Protein AF-A0A932ZTR3-F1 (afdb_monomer)

Secondary structure (DSSP, 8-state):
---------------------------------------------------------PPPTT--EEEEEEEEEEES-HHHHHHHHHHHHHHTT-EEEEEEEEE-TTS-EEEEEEEEE-TTTHHHHHHHHGGGSEEEEEEEEEEE-HHHHHHHHHHHHHHHHHHHHHHHHHHH--S-HHHHHHHHHHHHHHHHHHHHHHHHHHHHHHHHHSEEEEEEEEEPP--PPPEEEEEEEEEEEEEES-HHHHHHHHHHHHHHTTPEEEEEEEEEETTTEEEEEEEEEE-HHHHHHHHHHHHHHSEEEEEEEEEEEEEES-TT--S-PPPSEEEEPPEEEEEEEEEGGGSEEEEEEEEEEEESSHHHHHHHHHHHHHHTT-EEEEEEEE--STTT-EEEEEEEEEHHHHHHHHHHHHHTSEEEEEEEEE--S-TTEEEEEEEEEEEEEEGGGSPEEEEEEEEEEES-HHHHHHHHHHHHHHTT-EEEEEEEEEEETTEEEEEEEEEEEGGGHHHHHHHHHHH-EEEEEEEEE--TTS--EEEEEEEEEEEEEGGGSPPSEEEEEEEE-S-HHHHHHHHHHHHHHTT-EEEEEEEEE-TTS-EEEEEEEEEEHHHHHHHHHHHHHSSEEEEEEEEE-TTS-S-TT-EEEEEEEEEPPPPSS-TT-SHHHHHHHHHHHHHHHHHHHHHHHHHHHHHHHHHHHHHHHHHHHHHHHHHTS--

Mean predicted aligned error: 21.07 Å

pLDDT: mean 79.4, std 17.99, range [25.09, 96.06]

Radius of gyration: 69.31 Å; Cα contacts (8 Å, |Δi|>4): 1181; chains: 1; bounding box: 109×96×251 Å

Solvent-accessible surface area (backbone atoms only — not comparable to full-atom values): 39830 Å² total; per-residue (Å²): 140,83,82,84,88,78,89,85,89,82,86,82,88,78,89,86,85,92,85,90,89,80,91,80,90,86,84,85,83,82,88,78,92,86,90,86,84,88,80,88,87,83,87,85,88,81,89,84,87,84,84,91,78,90,72,86,78,74,84,70,93,81,75,41,46,36,40,42,34,41,36,31,35,39,23,90,43,57,70,65,44,51,55,51,51,54,51,52,34,50,76,46,70,21,46,79,76,44,77,49,75,46,75,44,98,88,74,43,46,39,32,44,37,32,34,37,24,38,62,88,36,45,67,59,45,55,58,61,54,57,75,65,42,51,74,77,48,78,48,76,50,76,44,82,40,41,63,62,51,51,51,45,54,51,48,44,52,53,45,49,53,50,44,51,51,50,52,48,49,65,73,68,60,90,75,63,70,70,64,54,52,52,51,52,53,52,44,52,54,45,49,55,51,42,54,51,45,49,51,53,52,52,54,51,48,52,40,43,59,33,19,42,37,37,37,38,43,33,44,55,80,81,76,74,80,38,36,28,40,36,31,42,44,31,39,32,36,37,37,25,84,53,40,71,62,42,51,55,51,49,54,51,52,35,50,77,56,74,27,48,76,78,46,75,50,77,48,76,46,103,78,82,47,46,38,35,40,40,29,36,32,28,47,67,88,47,46,64,63,48,52,56,51,48,51,72,65,26,51,69,39,76,74,45,77,44,80,46,76,46,78,52,63,85,89,81,68,93,67,96,76,78,64,78,42,77,47,76,46,60,23,37,38,39,40,36,36,37,36,51,88,79,42,42,47,21,39,33,38,38,35,34,31,34,9,86,52,25,67,62,34,44,54,47,50,56,47,47,37,49,76,51,70,20,46,80,78,44,73,50,75,47,86,61,57,80,43,61,23,36,25,38,38,32,34,40,24,34,45,91,36,34,67,59,46,53,54,57,55,54,73,53,28,52,76,53,46,78,46,80,46,74,56,74,95,44,98,62,36,35,78,69,29,30,29,35,42,40,36,34,32,10,37,75,54,46,50,48,26,36,39,37,40,37,36,34,35,15,94,48,40,69,62,39,50,52,52,52,50,51,48,35,58,75,58,73,27,49,76,77,42,82,47,76,47,72,83,46,102,81,46,42,40,36,39,42,29,32,40,35,46,47,89,48,47,68,65,50,53,56,52,48,63,73,50,35,47,73,80,43,80,47,80,48,71,61,64,87,86,66,59,45,38,78,70,28,29,31,40,38,36,41,34,28,39,45,86,76,56,70,54,28,30,42,35,42,34,32,31,40,29,95,51,43,68,62,52,46,54,51,50,55,50,52,38,46,75,57,70,20,44,82,77,47,77,50,76,47,75,47,95,62,63,34,40,40,27,40,37,34,30,41,24,36,53,91,40,36,69,61,53,51,56,52,58,59,69,70,34,49,76,76,44,81,46,77,48,76,38,84,90,44,71,98,50,93,80,28,25,28,33,37,39,40,36,33,30,40,77,73,51,96,65,42,86,74,69,42,75,68,48,52,54,52,51,57,51,50,56,52,50,52,53,51,52,54,53,52,50,54,52,53,53,53,51,65,58,48,52,60,55,51,51,51,53,51,51,52,54,53,52,52,55,54,63,65,65,71,76,80,126

Foldseek 3Di:
DDDDDDDDDDDDDDDDDDDDDDDDDDDDDDDDDDDDDDDDDDDDDDDDDDDDDDDPDDDDPQWQKFKEKEWEFAAAAPVVLVVQLQVLQVVQVKHFPDKDWDQDPVRWIKIKIKIKGFPVSVVVSVVSSVVSHHTPDMDMDMDTCSPVLVVLVVVLVVLVVLLVVLVVCLVPDPDDPVVNVVSVVVSVVSVVVNVVSVVVNVVSVVSSRIHMYMYIYTYDDPDDFWEKEKAKEKEKEFEDQCQPVLLVVLVVLCVVQVKAWPDKDWDQDPPRWIKIKTKIWGAPVSVVVSVVVSVVSGPIPPIDIDMDIDTPDDPPDDDDDDGPYYHYGTYIYMYMYGNNVQFAAQKEKEWEFAAQQLVVLQVQLCVLQVVQVKDWPDKDWDDDPLQATKIKTKIKGFLVCVVVSVVSSCVRGPILDIDMHGHDDDPRHDNRIYIYIYMYGHNNNAAAQKEKEWEWAAQCQPVLLVVLVVVCVVQVKAWDDWDWDDPDPQWIKTKTKIKGFPVCVVVSVVSSVVGGDTQDIDMGGHDSNRSHDNRIYMYTYMYTYLVVDDAQKEKEWEFEAADPVVLLVVLQVLCVVQVKAWPDWDWDQDQQRKIKIKTKIKGFPVCVVVSVVVNCVRGPTPDIDMDGDPSGDPDRSHIYIYIYMYIYDGDPARPCNDPVNVVVVVVVVVVVVVVVVVVVVVVVVVVVVVVVVVVVVVVVVVVVVVVVPPD

Sequence (711 aa):
MQERAASASADARAESSRRGRDADRGDRNHANRGGASRADGEESRGAGGGGPGGGASAPTPGLRLIRTGEMEFEVESFDGALMTVARIALEEQGVVASTNSEKLPNGKVRGVVTLRVPPEHLDNLVLKLRALGDLKSQRIVSQDVTKAWSDFSSELRAARAMEERLLEILRTARGKIEELLAVEKELSTWRGRIEQIQGELNFLNDRISMSTLTLTLSEKDIRQPHTAVRREVGTAGLETDAVEEAYKAVLKSVEEAEGRVIDSHLQQHDAGQVTARIQYEVAPDRFGGLIDRLRQLGNVVRLQVQREETLEGDATTHGPVRPSEVRQDPSRMTLSLYNLTNIAPRRSTQAVLAAPDAEGAYQAVLKVATDHGGRVVRSNLNRGRPETVTGSATLEVPSTSAGAALEAFRTLGELLQLAVVENPDTQGTTDAKEGFQLTIRSLAGVDPRETVSLQFASTRVEEAYGQILAFAEEADARIRVSNLQKTDERNVIGQLDFDLPSGRREAFEGRLASLGEVTQRQSRRADDAAQVVDSKFRVSMVLFDVSQVQPRETAVVGLEVSDVEEIRARLLTLVTDAGGRVVDSNLRRDADGRVVGSATCDVPMSAYGGVMNQVNSLGDVQSLQVQKNHNVPDSQIASARLQVTLSNRALIIPADGGIFARLRKDLGTSFAAVMKLLGLVLIGLSVAAPCLAILYAGVFVWRIVRKGRAA

Nearest PDB structures (foldseek):
  6jqa-assembly1_D  TM=9.080E-01  e=7.076E+00  Onion yellows phytoplasma OY-W
  2wvb-assembly1_A  TM=5.588E-01  e=3.609E+00  Helicobacter pylori 26695
  2wvc-assembly1_A  TM=4.152E-01  e=4.271E+00  Helicobacter pylori 26695
  6v1v-assembly1_D  TM=8.478E-02  e=8.878E-01  Bacillus thuringiensis
  6v1v-assembly1_C  TM=7.826E-02  e=9.390E-01  Bacillus thuringiensis

Structure (mmCIF, N/CA/C/O backbone):
data_AF-A0A932ZTR3-F1
#
_entry.id   AF-A0A932ZTR3-F1
#
loop_
_atom_site.group_PDB
_atom_site.id
_atom_site.type_symbol
_atom_site.label_atom_id
_atom_site.label_alt_id
_atom_site.label_comp_id
_atom_site.label_asym_id
_atom_site.label_entity_id
_atom_site.label_seq_id
_atom_site.pdbx_PDB_ins_code
_atom_site.Cartn_x
_atom_site.Cartn_y
_atom_site.Cartn_z
_atom_site.occupancy
_atom_site.B_iso_or_equiv
_atom_site.auth_seq_id
_atom_site.auth_comp_id
_atom_site.auth_asym_id
_atom_site.auth_atom_id
_atom_site.pdbx_PDB_model_num
ATOM 1 N N . MET A 1 1 ? 39.224 35.728 31.274 1.00 37.38 1 MET A N 1
ATOM 2 C CA . MET A 1 1 ? 38.848 37.121 30.948 1.00 37.38 1 MET A CA 1
ATOM 3 C C . MET A 1 1 ? 37.765 37.030 29.889 1.00 37.38 1 MET A C 1
ATOM 5 O O . MET A 1 1 ? 38.078 36.664 28.770 1.00 37.38 1 MET A O 1
ATOM 9 N N . GLN A 1 2 ? 36.526 36.838 30.343 1.00 36.47 2 GLN A N 1
ATOM 10 C CA . GLN A 1 2 ? 35.442 37.837 30.500 1.00 36.47 2 GLN A CA 1
ATOM 11 C C . GLN A 1 2 ? 34.455 37.625 29.338 1.00 36.47 2 GLN A C 1
ATOM 13 O O . GLN A 1 2 ? 34.790 37.894 28.196 1.00 36.47 2 GLN A O 1
ATOM 18 N N . GLU A 1 3 ? 33.445 36.771 29.532 1.00 32.66 3 GLU A N 1
ATOM 19 C CA . GLU A 1 3 ? 32.099 37.051 30.097 1.00 32.66 3 GLU A CA 1
ATOM 20 C C . GLU A 1 3 ? 31.101 37.435 28.989 1.00 32.66 3 GLU A C 1
ATOM 22 O O . GLU A 1 3 ? 31.282 38.420 28.293 1.00 32.66 3 GLU A O 1
ATOM 27 N N . ARG A 1 4 ? 30.188 36.513 28.645 1.00 34.88 4 ARG A N 1
ATOM 28 C CA . ARG A 1 4 ? 28.779 36.413 29.107 1.00 34.88 4 ARG A CA 1
ATOM 29 C C . ARG A 1 4 ? 27.819 37.302 28.298 1.00 34.88 4 ARG A C 1
ATOM 31 O O . ARG A 1 4 ? 27.851 38.515 28.408 1.00 34.88 4 ARG A O 1
ATOM 38 N N . ALA A 1 5 ? 26.953 36.651 27.513 1.00 35.28 5 ALA A N 1
ATOM 39 C CA . ALA A 1 5 ? 25.484 36.623 27.690 1.00 35.28 5 ALA A CA 1
ATOM 40 C C . ALA A 1 5 ? 24.804 37.602 26.696 1.00 35.28 5 ALA A C 1
ATOM 42 O O . ALA A 1 5 ? 25.429 38.567 26.295 1.00 35.28 5 ALA A O 1
ATOM 43 N N . ALA A 1 6 ? 23.589 37.429 26.174 1.00 33.78 6 ALA A N 1
ATOM 44 C CA . ALA A 1 6 ? 22.490 36.518 26.447 1.00 33.78 6 ALA A CA 1
ATOM 45 C C . ALA A 1 6 ? 21.552 36.462 25.212 1.00 33.78 6 ALA A C 1
ATOM 47 O O . ALA A 1 6 ? 21.491 37.411 24.439 1.00 33.78 6 ALA A O 1
ATOM 48 N N . SER A 1 7 ? 20.832 35.342 25.083 1.00 31.47 7 SER A N 1
ATOM 49 C CA . SER A 1 7 ? 19.408 35.195 24.708 1.00 31.47 7 SER A CA 1
ATOM 50 C C . SER A 1 7 ? 18.691 36.282 23.882 1.00 31.47 7 SER A C 1
ATOM 52 O O . SER A 1 7 ? 18.594 37.421 24.325 1.00 31.47 7 SER A O 1
ATOM 54 N N . ALA A 1 8 ? 17.946 35.871 22.849 1.00 32.03 8 ALA A N 1
ATOM 55 C CA . ALA A 1 8 ? 16.477 35.776 22.930 1.00 32.03 8 ALA A CA 1
ATOM 56 C C . ALA A 1 8 ? 15.845 35.333 21.597 1.00 32.03 8 ALA A C 1
ATOM 58 O O . ALA A 1 8 ? 16.196 35.789 20.515 1.00 32.03 8 ALA A O 1
ATOM 59 N N . SER A 1 9 ? 14.892 34.424 21.755 1.00 29.69 9 SER A N 1
ATOM 60 C CA . SER A 1 9 ? 13.927 33.837 20.829 1.00 29.69 9 SER A CA 1
ATOM 61 C C . SER A 1 9 ? 12.808 34.790 20.384 1.00 29.69 9 SER A C 1
ATOM 63 O O . SER A 1 9 ? 12.348 35.580 21.204 1.00 29.69 9 SER A O 1
ATOM 65 N N . ALA A 1 10 ? 12.285 34.601 19.168 1.00 32.44 10 ALA A N 1
ATOM 66 C CA . ALA A 1 10 ? 10.874 34.783 18.759 1.00 32.44 10 ALA A CA 1
ATOM 67 C C . ALA A 1 10 ? 10.796 34.355 17.274 1.00 32.44 10 ALA A C 1
ATOM 69 O O . ALA A 1 10 ? 11.498 34.935 16.454 1.00 32.44 10 ALA A O 1
ATOM 70 N N . ASP A 1 11 ? 10.194 33.253 16.829 1.00 29.30 11 ASP A N 1
ATOM 71 C CA . ASP A 1 11 ? 8.913 32.594 17.118 1.00 29.30 11 ASP A CA 1
ATOM 72 C C . ASP A 1 11 ? 7.692 33.244 16.424 1.00 29.30 11 ASP A C 1
ATOM 74 O O . ASP A 1 11 ? 7.526 34.461 16.440 1.00 29.30 11 ASP A O 1
ATOM 78 N N . ALA A 1 12 ? 6.853 32.361 15.864 1.00 30.23 12 ALA A N 1
ATOM 79 C CA . ALA A 1 12 ? 5.529 32.529 15.231 1.00 30.23 12 ALA A CA 1
ATOM 80 C C . ALA A 1 12 ? 5.448 33.073 13.774 1.00 30.23 12 ALA A C 1
ATOM 82 O O . ALA A 1 12 ? 5.973 34.133 13.457 1.00 30.23 12 ALA A O 1
ATOM 83 N N . ARG A 1 13 ? 4.882 32.352 12.776 1.00 28.55 13 ARG A N 1
ATOM 84 C CA . ARG A 1 13 ? 3.489 31.825 12.612 1.00 28.55 13 ARG A CA 1
ATOM 85 C C . ARG A 1 13 ? 2.449 32.961 12.692 1.00 28.55 13 ARG A C 1
ATOM 87 O O . ARG A 1 13 ? 2.541 33.780 13.585 1.00 28.55 13 ARG A O 1
ATOM 94 N N . ALA A 1 14 ? 1.395 33.078 11.889 1.00 28.91 14 ALA A N 1
ATOM 95 C CA . ALA A 1 14 ? 0.803 32.290 10.816 1.00 28.91 14 ALA A CA 1
ATOM 96 C C . ALA A 1 14 ? -0.350 33.140 10.200 1.00 28.91 14 ALA A C 1
ATOM 98 O O . ALA A 1 14 ? -0.895 34.004 10.876 1.00 28.91 14 ALA A O 1
ATOM 99 N N . GLU A 1 15 ? -0.705 32.876 8.938 1.00 27.48 15 GLU A N 1
ATOM 100 C CA . GLU A 1 15 ? -2.083 32.543 8.509 1.00 27.48 15 GLU A CA 1
ATOM 101 C C . GLU A 1 15 ? -3.265 33.518 8.744 1.00 27.48 15 GLU A C 1
ATOM 103 O O . GLU A 1 15 ? -3.634 33.847 9.864 1.00 27.48 15 GLU A O 1
ATOM 108 N N . SER A 1 16 ? -3.949 33.890 7.649 1.00 29.08 16 SER A N 1
ATOM 109 C CA . SER A 1 16 ? -5.429 33.918 7.479 1.00 29.08 16 SER A CA 1
ATOM 110 C C . SER A 1 16 ? -5.787 34.696 6.190 1.00 29.08 16 SER A C 1
ATOM 112 O O . SER A 1 16 ? -5.366 35.823 5.987 1.00 29.08 16 SER A O 1
ATOM 114 N N . SER A 1 17 ? -6.344 34.060 5.153 1.00 30.31 17 SER A N 1
ATOM 115 C CA . SER A 1 17 ? -7.754 33.678 4.929 1.00 30.31 17 SER A CA 1
ATOM 116 C C . SER A 1 17 ? -8.614 34.735 4.194 1.00 30.31 17 SER A C 1
ATOM 118 O O . SER A 1 17 ? -9.041 35.722 4.780 1.00 30.31 17 SER A O 1
ATOM 120 N N . ARG A 1 18 ? -9.002 34.350 2.964 1.00 31.41 18 ARG A N 1
ATOM 121 C CA . ARG A 1 18 ? -10.350 34.401 2.340 1.00 31.41 18 ARG A CA 1
ATOM 122 C C . ARG A 1 18 ? -11.012 35.746 1.987 1.00 31.41 18 ARG A C 1
ATOM 124 O O . ARG A 1 18 ? -11.321 36.548 2.858 1.00 31.41 18 ARG A O 1
ATOM 131 N N . ARG A 1 19 ? -11.438 35.832 0.713 1.00 28.66 19 ARG A N 1
ATOM 132 C CA . ARG A 1 19 ? -12.753 36.265 0.139 1.00 28.66 19 ARG A CA 1
ATOM 133 C C . ARG A 1 19 ? -12.533 36.428 -1.384 1.00 28.66 19 ARG A C 1
ATOM 135 O O . ARG A 1 19 ? -11.542 37.033 -1.748 1.00 28.66 19 ARG A O 1
ATOM 142 N N . GLY A 1 20 ? -13.302 35.923 -2.350 1.00 28.02 20 GLY A N 1
ATOM 143 C CA . GLY A 1 20 ? -14.678 35.427 -2.417 1.00 28.02 20 GLY A CA 1
ATOM 144 C C . GLY A 1 20 ? -15.512 36.330 -3.351 1.00 28.02 20 GLY A C 1
ATOM 145 O O . GLY A 1 20 ? -15.728 37.481 -2.963 1.00 28.02 20 GLY A O 1
ATOM 146 N N . ARG A 1 21 ? -15.974 35.776 -4.499 1.00 29.73 21 ARG A N 1
ATOM 147 C CA . ARG A 1 21 ? -16.979 36.232 -5.515 1.00 29.73 21 ARG A CA 1
ATOM 148 C C . ARG A 1 21 ? -16.412 36.305 -6.943 1.00 29.73 21 ARG A C 1
ATOM 150 O O . ARG A 1 21 ? -15.295 36.774 -7.098 1.00 29.73 21 ARG A O 1
ATOM 157 N N . ASP A 1 22 ? -17.125 36.038 -8.036 1.00 29.41 22 ASP A N 1
ATOM 158 C CA . ASP A 1 22 ? -18.282 35.199 -8.424 1.00 29.41 22 ASP A CA 1
ATOM 159 C C . ASP A 1 22 ? -18.537 35.500 -9.925 1.00 29.41 22 ASP A C 1
ATOM 161 O O . ASP A 1 22 ? -18.280 36.630 -10.342 1.00 29.41 22 ASP A O 1
ATOM 165 N N . ALA A 1 23 ? -19.136 34.542 -10.657 1.00 31.45 23 ALA A N 1
ATOM 166 C CA . ALA A 1 23 ? -19.876 34.690 -11.936 1.00 31.45 23 ALA A CA 1
ATOM 167 C C . ALA A 1 23 ? -19.085 35.031 -13.229 1.00 31.45 23 ALA A C 1
ATOM 169 O O . ALA A 1 23 ? -18.078 35.721 -13.189 1.00 31.45 23 ALA A O 1
ATOM 170 N N . ASP A 1 24 ? -19.492 34.694 -14.459 1.00 30.34 24 ASP A N 1
ATOM 171 C CA . ASP A 1 24 ? -20.479 33.796 -15.096 1.00 30.34 24 ASP A CA 1
ATOM 172 C C . ASP A 1 24 ? -20.302 33.996 -16.632 1.00 30.34 24 ASP A C 1
ATOM 174 O O . ASP A 1 24 ? -19.909 35.080 -17.058 1.00 30.34 24 ASP A O 1
ATOM 178 N N . ARG A 1 25 ? -20.680 32.986 -17.434 1.00 29.67 25 ARG A N 1
ATOM 179 C CA . ARG A 1 25 ? -21.067 33.018 -18.870 1.00 29.67 25 ARG A CA 1
ATOM 180 C C . ARG A 1 25 ? -20.073 33.363 -19.998 1.00 29.67 25 ARG A C 1
ATOM 182 O O . ARG A 1 25 ? -19.509 34.446 -20.063 1.00 29.67 25 ARG A O 1
ATOM 189 N N . GLY A 1 26 ? -20.143 32.535 -21.055 1.00 27.33 26 GLY A N 1
ATOM 190 C CA . GLY A 1 26 ? -20.300 33.049 -22.427 1.00 27.33 26 GLY A CA 1
ATOM 191 C C . GLY A 1 26 ? -19.489 32.366 -23.530 1.00 27.33 26 GLY A C 1
ATOM 192 O O . GLY A 1 26 ? -18.355 32.736 -23.790 1.00 27.33 26 GLY A O 1
ATOM 193 N N . ASP A 1 27 ? -20.122 31.417 -24.213 1.00 30.27 27 ASP A N 1
ATOM 194 C CA . ASP A 1 27 ? -19.693 30.739 -25.440 1.00 30.27 27 ASP A CA 1
ATOM 195 C C . ASP A 1 27 ? -19.818 31.636 -26.703 1.00 30.27 27 ASP A C 1
ATOM 197 O O . ASP A 1 27 ? -20.682 32.510 -26.765 1.00 30.27 27 ASP A O 1
ATOM 201 N N . ARG A 1 28 ? -19.038 31.282 -27.738 1.00 29.97 28 ARG A N 1
ATOM 202 C CA . ARG A 1 28 ? -19.230 31.507 -29.191 1.00 29.97 28 ARG A CA 1
ATOM 203 C C . ARG A 1 28 ? -18.909 32.857 -29.885 1.00 29.97 28 ARG A C 1
ATOM 205 O O . ARG A 1 28 ? -19.592 33.858 -29.742 1.00 29.97 28 ARG A O 1
ATOM 212 N N . ASN A 1 29 ? -17.989 32.710 -30.851 1.00 28.14 29 ASN A N 1
ATOM 213 C CA . ASN A 1 29 ? -18.053 33.089 -32.276 1.00 28.14 29 ASN A CA 1
ATOM 214 C C . ASN A 1 29 ? -18.106 34.557 -32.757 1.00 28.14 29 ASN A C 1
ATOM 216 O O . ASN A 1 29 ? -19.109 35.240 -32.632 1.00 28.14 29 ASN A O 1
ATOM 220 N N . HIS A 1 30 ? -17.090 34.845 -33.586 1.00 30.19 30 HIS A N 1
ATOM 221 C CA . HIS A 1 30 ? -17.100 35.558 -34.876 1.00 30.19 30 HIS A CA 1
ATOM 222 C C . HIS A 1 30 ? -17.500 37.037 -34.977 1.00 30.19 30 HIS A C 1
ATOM 224 O O . HIS A 1 30 ? -18.386 37.537 -34.301 1.00 30.19 30 HIS A O 1
ATOM 230 N N . ALA A 1 31 ? -16.897 37.643 -36.012 1.00 27.41 31 ALA A N 1
ATOM 231 C CA . ALA A 1 31 ? -17.159 38.956 -36.603 1.00 27.41 31 ALA A CA 1
ATOM 232 C C . ALA A 1 31 ? -16.622 40.165 -35.804 1.00 27.41 31 ALA A C 1
ATOM 234 O O . ALA A 1 31 ? -16.665 40.190 -34.589 1.00 27.41 31 ALA A O 1
ATOM 235 N N . ASN A 1 32 ? -16.139 41.259 -36.389 1.00 27.72 32 ASN A N 1
ATOM 236 C CA . ASN A 1 32 ? -15.751 41.626 -37.748 1.00 27.72 32 ASN A CA 1
ATOM 237 C C . ASN A 1 32 ? -15.216 43.076 -37.656 1.00 27.72 32 ASN A C 1
ATOM 239 O O . ASN A 1 32 ? -15.784 43.886 -36.935 1.00 27.72 32 ASN A O 1
ATOM 243 N N . ARG A 1 33 ? -14.160 43.362 -38.424 1.00 25.72 33 ARG A N 1
ATOM 244 C CA . ARG A 1 33 ? -13.752 44.636 -39.060 1.00 25.72 33 ARG A CA 1
ATOM 245 C C . ARG A 1 33 ? -13.939 46.006 -38.377 1.00 25.72 33 ARG A C 1
ATOM 247 O O . ARG A 1 33 ? -15.043 46.509 -38.219 1.00 25.72 33 ARG A O 1
ATOM 254 N N . GLY A 1 34 ? -12.808 46.717 -38.376 1.00 27.67 34 GLY A N 1
ATOM 255 C CA . GLY A 1 34 ? -12.632 48.093 -38.876 1.00 27.67 34 GLY A CA 1
ATOM 256 C C . GLY A 1 34 ? -11.210 48.573 -38.535 1.00 27.67 34 GLY A C 1
ATOM 257 O O . GLY A 1 34 ? -10.847 48.525 -37.373 1.00 27.67 34 GLY A O 1
ATOM 258 N N . GLY A 1 35 ? -10.291 48.976 -39.417 1.00 26.81 35 GLY A N 1
ATOM 259 C CA . GLY A 1 35 ? -10.316 49.296 -40.843 1.00 26.81 35 GLY A CA 1
ATOM 260 C C . GLY A 1 35 ? -9.677 50.676 -41.075 1.00 26.81 35 GLY A C 1
ATOM 261 O O . GLY A 1 35 ? -10.349 51.663 -40.810 1.00 26.81 35 GLY A O 1
ATOM 262 N N . ALA A 1 36 ? -8.415 50.724 -41.543 1.00 28.72 36 ALA A N 1
ATOM 263 C CA . ALA A 1 36 ? -7.741 51.773 -42.355 1.00 28.72 36 ALA A CA 1
ATOM 264 C C . ALA A 1 36 ? -6.202 51.542 -42.318 1.00 28.72 36 ALA A C 1
ATOM 266 O O . ALA A 1 36 ? -5.675 51.302 -41.242 1.00 28.72 36 ALA A O 1
ATOM 267 N N . SER A 1 37 ? -5.380 51.615 -43.375 1.00 28.22 37 SER A N 1
ATOM 268 C CA . SER A 1 37 ? -5.567 51.865 -44.811 1.00 28.22 37 SER A CA 1
ATOM 269 C C . SER A 1 37 ? -4.280 51.518 -45.597 1.00 28.22 37 SER A C 1
ATOM 271 O O . SER A 1 37 ? -3.201 51.759 -45.059 1.00 28.22 37 SER A O 1
ATOM 273 N N . ARG A 1 38 ? -4.453 51.180 -46.893 1.00 29.17 38 ARG A N 1
ATOM 274 C CA . ARG A 1 38 ? -3.556 51.374 -48.074 1.00 29.17 38 ARG A CA 1
ATOM 275 C C . ARG A 1 38 ? -2.441 50.337 -48.344 1.00 29.17 38 ARG A C 1
ATOM 277 O O . ARG A 1 38 ? -1.681 50.028 -47.442 1.00 29.17 38 ARG A O 1
ATOM 284 N N . ALA A 1 39 ? -2.237 49.821 -49.566 1.00 30.17 39 ALA A N 1
ATOM 285 C CA . ALA A 1 39 ? -2.834 50.085 -50.886 1.00 30.17 39 ALA A CA 1
ATOM 286 C C . ALA A 1 39 ? -2.706 48.853 -51.822 1.00 30.17 39 ALA A C 1
ATOM 288 O O . ALA A 1 39 ? -1.710 48.140 -51.740 1.00 30.17 39 ALA A O 1
ATOM 289 N N . ASP A 1 40 ? -3.753 48.643 -52.633 1.00 27.69 40 ASP A N 1
ATOM 290 C CA . ASP A 1 40 ? -3.881 48.227 -54.052 1.00 27.69 40 ASP A CA 1
ATOM 291 C C . ASP A 1 40 ? -2.718 47.454 -54.736 1.00 27.69 40 ASP A C 1
ATOM 293 O O . ASP A 1 40 ? -1.556 47.814 -54.604 1.00 27.69 40 ASP A O 1
ATOM 297 N N . GLY A 1 41 ? -2.937 46.419 -55.560 1.00 27.92 41 GLY A N 1
ATOM 298 C CA . GLY A 1 41 ? -4.118 46.123 -56.371 1.00 27.92 41 GLY A CA 1
ATOM 299 C C . GLY A 1 41 ? -4.178 44.690 -56.929 1.00 27.92 41 GLY A C 1
ATOM 300 O O . GLY A 1 41 ? -3.290 43.863 -56.732 1.00 27.92 41 GLY A O 1
ATOM 301 N N . GLU A 1 42 ? -5.314 44.447 -57.573 1.00 27.75 42 GLU A N 1
ATOM 302 C CA . GLU A 1 42 ? -6.061 43.201 -57.750 1.00 27.75 42 GLU A CA 1
ATOM 303 C C . GLU A 1 42 ? -5.576 42.218 -58.834 1.00 27.75 42 GLU A C 1
ATOM 305 O O . GLU A 1 42 ? -5.145 42.593 -59.924 1.00 27.75 42 GLU A O 1
ATOM 310 N N . GLU A 1 43 ? -5.809 40.932 -58.547 1.00 28.84 43 GLU A N 1
ATOM 311 C CA . GLU A 1 43 ? -6.149 39.879 -59.514 1.00 28.84 43 GLU A CA 1
ATOM 312 C C . GLU A 1 43 ? -7.565 40.085 -60.086 1.00 28.84 43 GLU A C 1
ATOM 314 O O . GLU A 1 43 ? -8.455 40.481 -59.341 1.00 28.84 43 GLU A O 1
ATOM 319 N N . SER A 1 44 ? -7.848 39.613 -61.312 1.00 27.64 44 SER A N 1
ATOM 320 C CA . SER A 1 44 ? -8.984 38.686 -61.522 1.00 27.64 44 SER A CA 1
ATOM 321 C C . SER A 1 44 ? -9.057 38.094 -62.944 1.00 27.64 44 SER A C 1
ATOM 323 O O . SER A 1 44 ? -9.346 38.786 -63.913 1.00 27.64 44 SER A O 1
ATOM 325 N N . ARG A 1 45 ? -8.851 36.769 -62.992 1.00 27.80 45 ARG A N 1
ATOM 326 C CA . ARG A 1 45 ? -9.670 35.691 -63.602 1.00 27.80 45 ARG A CA 1
ATOM 327 C C . ARG A 1 45 ? -10.198 35.792 -65.047 1.00 27.80 45 ARG A C 1
ATOM 329 O O . ARG A 1 45 ? -11.013 36.646 -65.370 1.00 27.80 45 ARG A O 1
ATOM 336 N N . GLY A 1 46 ? -10.021 34.676 -65.770 1.00 25.09 46 GLY A N 1
ATOM 337 C CA . GLY A 1 46 ? -11.146 34.008 -66.450 1.00 25.09 46 GLY A CA 1
ATOM 338 C C . GLY A 1 46 ? -10.839 33.241 -67.748 1.00 25.09 46 GLY A C 1
ATOM 339 O O . GLY A 1 46 ? -10.315 33.827 -68.683 1.00 25.09 46 GLY A O 1
ATOM 340 N N . ALA A 1 47 ? -11.327 31.986 -67.803 1.00 27.69 47 ALA A N 1
ATOM 341 C CA . ALA A 1 47 ? -11.517 31.082 -68.963 1.00 27.69 47 ALA A CA 1
ATOM 342 C C . ALA A 1 47 ? -10.244 30.461 -69.591 1.00 27.69 47 ALA A C 1
ATOM 344 O O . ALA A 1 47 ? -9.221 31.111 -69.699 1.00 27.69 47 ALA A O 1
ATOM 345 N N . GLY A 1 48 ? -10.176 29.204 -70.043 1.00 25.20 48 GLY A N 1
ATOM 346 C CA . GLY A 1 48 ? -11.161 28.145 -70.265 1.00 25.20 48 GLY A CA 1
ATOM 347 C C . GLY A 1 48 ? -10.818 27.403 -71.574 1.00 25.20 48 GLY A C 1
ATOM 348 O O . GLY A 1 48 ? -10.831 28.029 -72.621 1.00 25.20 48 GLY A O 1
ATOM 349 N N . GLY A 1 49 ? -10.563 26.086 -71.514 1.00 25.53 49 GLY A N 1
ATOM 350 C CA . GLY A 1 49 ? -10.801 25.132 -72.617 1.00 25.53 49 GLY A CA 1
ATOM 351 C C . GLY A 1 49 ? -9.702 24.850 -73.668 1.00 25.53 49 GLY A C 1
ATOM 352 O O . GLY A 1 49 ? -9.394 25.691 -74.496 1.00 25.53 49 GLY A O 1
ATOM 353 N N . GLY A 1 50 ? -9.269 23.580 -73.728 1.00 25.67 50 GLY A N 1
ATOM 354 C CA . GLY A 1 50 ? -9.419 22.740 -74.933 1.00 25.67 50 GLY A CA 1
ATOM 355 C C . GLY A 1 50 ? -8.306 22.669 -75.998 1.00 25.67 50 GLY A C 1
ATOM 356 O O . GLY A 1 50 ? -8.192 23.551 -76.834 1.00 25.67 50 GLY A O 1
ATOM 357 N N . GLY A 1 51 ? -7.671 21.490 -76.098 1.00 26.80 51 GLY A N 1
ATOM 358 C CA . GLY A 1 51 ? -7.405 20.811 -77.384 1.00 26.80 51 GLY A CA 1
ATOM 359 C C . GLY A 1 51 ? -6.057 21.061 -78.097 1.00 26.80 51 GLY A C 1
ATOM 360 O O . GLY A 1 51 ? -5.576 22.188 -78.121 1.00 26.80 51 GLY A O 1
ATOM 361 N N . PRO A 1 52 ? -5.438 20.025 -78.709 1.00 45.56 52 PRO A N 1
ATOM 362 C CA . PRO A 1 52 ? -4.094 20.092 -79.280 1.00 45.56 52 PRO A CA 1
ATOM 363 C C . PRO A 1 52 ? -4.116 20.656 -80.708 1.00 45.56 52 PRO A C 1
ATOM 365 O O . PRO A 1 52 ? -4.777 20.116 -81.593 1.00 45.56 52 PRO A O 1
ATOM 368 N N . GLY A 1 53 ? -3.354 21.722 -80.944 1.00 26.86 53 GLY A N 1
ATOM 369 C CA . GLY A 1 53 ? -3.135 22.296 -82.269 1.00 26.86 53 GLY A CA 1
ATOM 370 C C . GLY A 1 53 ? -1.689 22.104 -82.702 1.00 26.86 53 GLY A C 1
ATOM 371 O O . GLY A 1 53 ? -0.813 22.859 -82.289 1.00 26.86 53 GLY A O 1
ATOM 372 N N . GLY A 1 54 ? -1.440 21.092 -83.533 1.00 43.75 54 GLY A N 1
ATOM 373 C CA . GLY A 1 54 ? -0.217 21.010 -84.321 1.00 43.75 54 GLY A CA 1
ATOM 374 C C . GLY A 1 54 ? -0.148 22.195 -85.282 1.00 43.75 54 GLY A C 1
ATOM 375 O O . GLY A 1 54 ? -1.071 22.430 -86.056 1.00 43.75 54 GLY A O 1
ATOM 376 N N . GLY A 1 55 ? 0.955 22.931 -85.221 1.00 26.94 55 GLY A N 1
ATOM 377 C CA . GLY A 1 55 ? 1.272 24.010 -86.141 1.00 26.94 55 GLY A CA 1
ATOM 378 C C . GLY A 1 55 ? 2.769 24.012 -86.383 1.00 26.94 55 GLY A C 1
ATOM 379 O O . GLY A 1 55 ? 3.512 24.712 -85.704 1.00 26.94 55 GLY A O 1
ATOM 380 N N . ALA A 1 56 ? 3.209 23.193 -87.337 1.00 43.69 56 ALA A N 1
ATOM 381 C CA . ALA A 1 56 ? 4.489 23.398 -87.990 1.00 43.69 56 ALA A CA 1
ATOM 382 C C . ALA A 1 56 ? 4.446 24.789 -88.639 1.00 43.69 56 ALA A C 1
ATOM 384 O O . ALA A 1 56 ? 3.757 24.987 -89.639 1.00 43.69 56 ALA A O 1
ATOM 385 N N . SER A 1 57 ? 5.123 25.770 -88.042 1.00 30.77 57 SER A N 1
ATOM 386 C CA . SER A 1 57 ? 5.278 27.073 -88.679 1.00 30.77 57 SER A CA 1
ATOM 387 C C . SER A 1 57 ? 6.391 26.954 -89.712 1.00 30.77 57 SER A C 1
ATOM 389 O O . SER A 1 57 ? 7.573 26.987 -89.379 1.00 30.77 57 SER A O 1
ATOM 391 N N . ALA A 1 58 ? 5.996 26.787 -90.972 1.00 37.16 58 ALA A N 1
ATOM 392 C CA . ALA A 1 58 ? 6.868 27.032 -92.112 1.00 37.16 58 ALA A CA 1
ATOM 393 C C . ALA A 1 58 ? 7.411 28.482 -92.059 1.00 37.16 58 ALA A C 1
ATOM 395 O O . ALA A 1 58 ? 6.723 29.370 -91.541 1.00 37.16 58 ALA A O 1
ATOM 396 N N . PRO A 1 59 ? 8.631 28.741 -92.562 1.00 39.75 59 PRO A N 1
ATOM 397 C CA . PRO A 1 59 ? 9.281 30.041 -92.438 1.00 39.75 59 PRO A CA 1
ATOM 398 C C . PRO A 1 59 ? 8.539 31.115 -93.245 1.00 39.75 59 PRO A C 1
ATOM 400 O O . PRO A 1 59 ? 8.312 30.966 -94.444 1.00 39.75 59 PRO A O 1
ATOM 403 N N . THR A 1 60 ? 8.193 32.224 -92.591 1.00 36.09 60 THR A N 1
ATOM 404 C CA . THR A 1 60 ? 7.701 33.437 -93.255 1.00 36.09 60 THR A CA 1
ATOM 405 C C . THR A 1 60 ? 8.837 34.039 -94.093 1.00 36.09 60 THR A C 1
ATOM 407 O O . THR A 1 60 ? 9.863 34.422 -93.519 1.00 36.09 60 THR A O 1
ATOM 410 N N . PRO A 1 61 ? 8.703 34.162 -95.427 1.00 46.91 61 PRO A N 1
ATOM 411 C CA . PRO A 1 61 ? 9.755 34.730 -96.263 1.00 46.91 61 PRO A CA 1
ATOM 412 C C . PRO A 1 61 ? 9.922 36.221 -95.942 1.00 46.91 61 PRO A C 1
ATOM 414 O O . PRO A 1 61 ? 9.026 37.019 -96.209 1.00 46.91 61 PRO A O 1
ATOM 417 N N . GLY A 1 62 ? 11.056 36.597 -95.344 1.00 60.84 62 GLY A N 1
ATOM 418 C CA . GLY A 1 62 ? 11.429 37.998 -95.096 1.00 60.84 62 GLY A CA 1
ATOM 419 C C . GLY A 1 62 ? 11.989 38.309 -93.705 1.00 60.84 62 GLY A C 1
ATOM 420 O O . GLY A 1 62 ? 12.593 39.367 -93.536 1.00 60.84 62 GLY A O 1
ATOM 421 N N . LEU A 1 63 ? 11.841 37.409 -92.728 1.00 73.75 63 LEU A N 1
ATOM 422 C CA . LEU A 1 63 ? 12.426 37.577 -91.391 1.00 73.75 63 LEU A CA 1
ATOM 423 C C . LEU A 1 63 ? 13.906 37.178 -91.387 1.00 73.75 63 LEU A C 1
ATOM 425 O O . LEU A 1 63 ? 14.269 36.090 -91.831 1.00 73.75 63 LEU A O 1
ATOM 429 N N . ARG A 1 64 ? 14.763 38.052 -90.854 1.00 83.12 64 ARG A N 1
ATOM 430 C CA . ARG A 1 64 ? 16.192 37.793 -90.640 1.00 83.12 64 ARG A CA 1
ATOM 431 C C . ARG A 1 64 ? 16.424 37.465 -89.172 1.00 83.12 64 ARG A C 1
ATOM 433 O O . ARG A 1 64 ? 16.458 38.364 -88.335 1.00 83.12 64 ARG A O 1
ATOM 440 N N . LEU A 1 65 ? 16.566 36.177 -88.870 1.00 86.12 65 LEU A N 1
ATOM 441 C CA . LEU A 1 65 ? 16.703 35.658 -87.509 1.00 86.12 65 LEU A CA 1
ATOM 442 C C . LEU A 1 65 ? 18.112 35.110 -87.276 1.00 86.12 65 LEU A C 1
ATOM 444 O O . LEU A 1 65 ? 18.617 34.335 -88.081 1.00 86.12 65 LEU A O 1
ATOM 448 N N . ILE A 1 66 ? 18.712 35.469 -86.143 1.00 88.88 66 ILE A N 1
ATOM 449 C CA . ILE A 1 66 ? 19.915 34.814 -85.620 1.00 88.88 66 ILE A CA 1
ATOM 450 C C . ILE A 1 66 ? 19.462 33.819 -84.555 1.00 88.88 66 ILE A C 1
ATOM 452 O O . ILE A 1 66 ? 18.811 34.219 -83.587 1.00 88.88 66 ILE A O 1
ATOM 456 N N . ARG A 1 67 ? 19.799 32.533 -84.711 1.00 89.31 67 ARG A N 1
ATOM 457 C CA . ARG A 1 67 ? 19.457 31.490 -83.730 1.00 89.31 67 ARG A CA 1
ATOM 458 C C . ARG A 1 67 ? 20.714 30.967 -83.039 1.00 89.31 67 ARG A C 1
ATOM 460 O O . ARG A 1 67 ? 21.669 30.537 -83.690 1.00 89.31 67 ARG A O 1
ATOM 467 N N . THR A 1 68 ? 20.698 30.987 -81.711 1.00 91.06 68 THR A N 1
ATOM 468 C CA . THR A 1 68 ? 21.761 30.444 -80.862 1.00 91.06 68 THR A CA 1
ATOM 469 C C . THR A 1 68 ? 21.183 29.465 -79.848 1.00 91.06 68 THR A C 1
ATOM 471 O O . THR A 1 68 ? 20.116 29.698 -79.282 1.00 91.06 68 THR A O 1
ATOM 474 N N . GLY A 1 69 ? 21.865 28.347 -79.628 1.00 90.44 69 GLY A N 1
ATOM 475 C CA . GLY A 1 69 ? 21.463 27.321 -78.674 1.00 90.44 69 GLY A CA 1
ATOM 476 C C . GLY A 1 69 ? 22.596 26.939 -77.732 1.00 90.44 69 GLY A C 1
ATOM 477 O O . GLY A 1 69 ? 23.758 26.938 -78.123 1.00 90.44 69 GLY A O 1
ATOM 478 N N . GLU A 1 70 ? 22.243 26.572 -76.510 1.00 91.25 70 GLU A N 1
ATOM 479 C CA . GLU A 1 70 ? 23.124 26.005 -75.495 1.00 91.25 70 GLU A CA 1
ATOM 480 C C . GLU A 1 70 ? 22.460 24.745 -74.936 1.00 91.25 70 GLU A C 1
ATOM 482 O O . GLU A 1 70 ? 21.273 24.760 -74.593 1.00 91.25 70 GLU A O 1
ATOM 487 N N . MET A 1 71 ? 23.197 23.640 -74.868 1.00 90.88 71 MET A N 1
ATOM 488 C CA . MET A 1 71 ? 22.721 22.399 -74.259 1.00 90.88 71 MET A CA 1
ATOM 489 C C . MET A 1 71 ? 23.805 21.791 -73.384 1.00 90.88 71 MET A C 1
ATOM 491 O O . MET A 1 71 ? 24.983 21.830 -73.728 1.00 90.88 71 MET A O 1
ATOM 495 N N . GLU A 1 72 ? 23.398 21.189 -72.277 1.00 89.94 72 GLU A N 1
ATOM 496 C CA . GLU A 1 72 ? 24.292 20.512 -71.347 1.00 89.94 72 GLU A CA 1
ATOM 497 C C . GLU A 1 72 ? 23.852 19.065 -71.148 1.00 89.94 72 GLU A C 1
ATOM 499 O O . GLU A 1 72 ? 22.682 18.800 -70.860 1.00 89.94 72 GLU A O 1
ATOM 504 N N . PHE A 1 73 ? 24.794 18.137 -71.294 1.00 88.50 73 PHE A N 1
ATOM 505 C CA . PHE A 1 73 ? 24.561 16.702 -71.194 1.00 88.50 73 PHE A CA 1
ATOM 506 C C . PHE A 1 73 ? 25.524 16.038 -70.216 1.00 88.50 73 PHE A C 1
ATOM 508 O O . PHE A 1 73 ? 26.709 16.378 -70.150 1.00 88.50 73 PHE A O 1
ATOM 515 N N . GLU A 1 74 ? 25.006 15.027 -69.523 1.00 86.56 74 GLU A N 1
ATOM 516 C CA . GLU A 1 74 ? 25.798 14.046 -68.787 1.00 86.56 74 GLU A CA 1
ATOM 517 C C . GLU A 1 74 ? 25.848 12.732 -69.591 1.00 86.56 74 GLU A C 1
ATOM 519 O O . GLU A 1 74 ? 24.809 12.118 -69.864 1.00 86.56 74 GLU A O 1
ATOM 524 N N . VAL A 1 75 ? 27.044 12.317 -70.011 1.00 85.94 75 VAL A N 1
ATOM 525 C CA . VAL A 1 75 ? 27.284 11.198 -70.943 1.00 85.94 75 VAL A CA 1
ATOM 526 C C . VAL A 1 75 ? 28.161 10.120 -70.308 1.00 85.94 75 VAL A C 1
ATOM 528 O O . VAL A 1 75 ? 28.910 10.388 -69.380 1.00 85.94 75 VAL A O 1
ATOM 531 N N . GLU A 1 76 ? 28.083 8.882 -70.792 1.00 81.31 76 GLU A N 1
ATOM 532 C CA . GLU A 1 76 ? 28.890 7.778 -70.242 1.00 81.31 76 GLU A CA 1
ATOM 533 C C . GLU A 1 76 ? 30.369 7.852 -70.650 1.00 81.31 76 GLU A C 1
ATOM 535 O O . GLU A 1 76 ? 31.241 7.482 -69.871 1.00 81.31 76 GLU A O 1
ATOM 540 N N . SER A 1 77 ? 30.657 8.348 -71.856 1.00 83.44 77 SER A N 1
ATOM 541 C CA . SER A 1 77 ? 32.012 8.545 -72.380 1.00 83.44 77 SER A CA 1
ATOM 542 C C . SER A 1 77 ? 32.048 9.790 -73.259 1.00 83.44 77 SER A C 1
ATOM 544 O O . SER A 1 77 ? 31.224 9.930 -74.171 1.00 83.44 77 SER A O 1
ATOM 546 N N . PHE A 1 78 ? 33.007 10.684 -73.007 1.00 85.06 78 PHE A N 1
ATOM 547 C CA . PHE A 1 78 ? 33.161 11.913 -73.784 1.00 85.06 78 PHE A CA 1
ATOM 548 C C . PHE A 1 78 ? 33.509 11.628 -75.253 1.00 85.06 78 PHE A C 1
ATOM 550 O O . PHE A 1 78 ? 32.881 12.184 -76.155 1.00 85.06 78 PHE A O 1
ATOM 557 N N . ASP A 1 79 ? 34.448 10.712 -75.506 1.00 84.38 79 ASP A N 1
ATOM 558 C CA . ASP A 1 79 ? 34.920 10.393 -76.860 1.00 84.38 79 ASP A CA 1
ATOM 559 C C . ASP A 1 79 ? 33.814 9.758 -77.722 1.00 84.38 79 ASP A C 1
ATOM 561 O O . ASP A 1 79 ? 33.617 10.132 -78.883 1.00 84.38 79 ASP A O 1
ATOM 565 N N . GLY A 1 80 ? 33.030 8.838 -77.146 1.00 86.00 80 GLY A N 1
ATOM 566 C CA . GLY A 1 80 ? 31.888 8.224 -77.833 1.00 86.00 80 GLY A CA 1
ATOM 567 C C . GLY A 1 80 ? 30.769 9.227 -78.135 1.00 86.00 80 GLY A C 1
ATOM 568 O O . GLY A 1 80 ? 30.172 9.206 -79.221 1.00 86.00 80 GLY A O 1
ATOM 569 N N . ALA A 1 81 ? 30.517 10.149 -77.201 1.00 86.69 81 ALA A N 1
ATOM 570 C CA . ALA A 1 81 ? 29.550 11.221 -77.390 1.00 86.69 81 ALA A CA 1
ATOM 571 C C . ALA A 1 81 ? 30.000 12.191 -78.492 1.00 86.69 81 ALA A C 1
ATOM 573 O O . ALA A 1 81 ? 29.207 12.507 -79.378 1.00 86.69 81 ALA A O 1
ATOM 574 N N . LEU A 1 82 ? 31.274 12.597 -78.514 1.00 88.12 82 LEU A N 1
ATOM 575 C CA . LEU A 1 82 ? 31.820 13.498 -79.532 1.00 88.12 82 LEU A CA 1
ATOM 576 C C . LEU A 1 82 ? 31.683 12.921 -80.950 1.00 88.12 82 LEU A C 1
ATOM 578 O O . LEU A 1 82 ? 31.230 13.619 -81.858 1.00 88.12 82 LEU A O 1
ATOM 582 N N . MET A 1 83 ? 31.999 11.636 -81.136 1.00 87.81 83 MET A N 1
ATOM 583 C CA . MET A 1 83 ? 31.841 10.949 -82.426 1.00 87.81 83 MET A CA 1
ATOM 584 C C . MET A 1 83 ? 30.380 10.920 -82.891 1.00 87.81 83 MET A C 1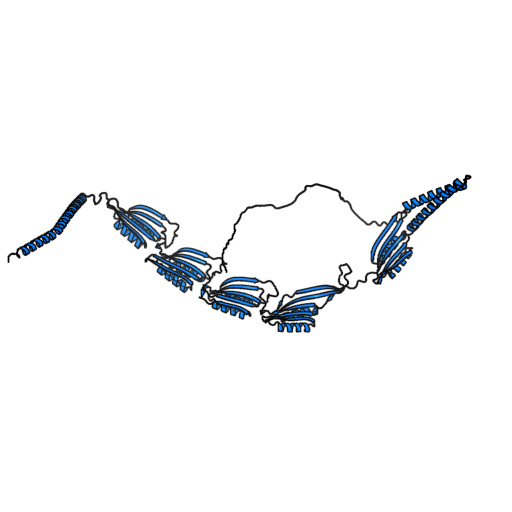
ATOM 586 O O . MET A 1 83 ? 30.080 11.126 -84.069 1.00 87.81 83 MET A O 1
ATOM 590 N N . THR A 1 84 ? 29.455 10.700 -81.956 1.00 88.25 84 THR A N 1
ATOM 591 C CA . THR A 1 84 ? 28.016 10.678 -82.239 1.00 88.25 84 THR A CA 1
ATOM 592 C C . THR A 1 84 ? 27.495 12.070 -82.597 1.00 88.25 84 THR A C 1
ATOM 594 O O . THR A 1 84 ? 26.760 12.212 -83.575 1.00 88.25 84 THR A O 1
ATOM 597 N N . VAL A 1 85 ? 27.924 13.100 -81.861 1.00 90.12 85 VAL A N 1
ATOM 598 C CA . VAL A 1 85 ? 27.611 14.510 -82.132 1.00 90.12 85 VAL A CA 1
ATOM 599 C C . VAL A 1 85 ? 28.112 14.924 -83.514 1.00 90.12 85 VAL A C 1
ATOM 601 O O . VAL A 1 85 ? 27.349 15.500 -84.286 1.00 90.12 85 VAL A O 1
ATOM 604 N N . ALA A 1 86 ? 29.365 14.605 -83.852 1.00 87.19 86 ALA A N 1
ATOM 605 C CA . ALA A 1 86 ? 29.953 14.948 -85.144 1.00 87.19 86 ALA A CA 1
ATOM 606 C C . ALA A 1 86 ? 29.193 14.296 -86.310 1.00 87.19 86 ALA A C 1
ATOM 608 O O . ALA A 1 86 ? 28.918 14.956 -87.311 1.00 87.19 86 ALA A O 1
ATOM 609 N N . ARG A 1 87 ? 28.789 13.027 -86.162 1.00 89.50 87 ARG A N 1
ATOM 610 C CA . ARG A 1 87 ? 27.970 12.321 -87.158 1.00 89.50 87 ARG A CA 1
ATOM 611 C C . ARG A 1 87 ? 26.604 12.983 -87.351 1.00 89.50 87 ARG A C 1
ATOM 613 O O . ARG A 1 87 ? 26.223 13.257 -88.483 1.00 89.50 87 ARG A O 1
ATOM 620 N N . ILE A 1 88 ? 25.892 13.264 -86.257 1.00 89.81 88 ILE A N 1
ATOM 621 C CA . ILE A 1 88 ? 24.561 13.891 -86.293 1.00 89.81 88 ILE A CA 1
ATOM 622 C C . ILE A 1 88 ? 24.635 15.306 -86.891 1.00 89.81 88 ILE A C 1
ATOM 624 O O . ILE A 1 88 ? 23.768 15.685 -87.675 1.00 89.81 88 ILE A O 1
ATOM 628 N N . ALA A 1 89 ? 25.683 16.072 -86.573 1.00 88.56 89 ALA A N 1
ATOM 629 C CA . ALA A 1 89 ? 25.903 17.391 -87.160 1.00 88.56 89 ALA A CA 1
ATOM 630 C C . ALA A 1 89 ? 26.082 17.320 -88.683 1.00 88.56 89 ALA A C 1
ATOM 632 O O . ALA A 1 89 ? 25.501 18.130 -89.400 1.00 88.56 89 ALA A O 1
ATOM 633 N N . LEU A 1 90 ? 26.831 16.331 -89.175 1.00 87.94 90 LEU A N 1
ATOM 634 C CA . LEU A 1 90 ? 27.103 16.153 -90.601 1.00 87.94 90 LEU A CA 1
ATOM 635 C C . LEU A 1 90 ? 25.853 15.704 -91.382 1.00 87.94 90 LEU A C 1
ATOM 637 O O . LEU A 1 90 ? 25.640 16.159 -92.504 1.00 87.94 90 LEU A O 1
ATOM 641 N N . GLU A 1 91 ? 24.991 14.876 -90.779 1.00 89.69 91 GLU A N 1
ATOM 642 C CA . GLU A 1 91 ? 23.684 14.497 -91.350 1.00 89.69 91 GLU A CA 1
ATOM 643 C C . GLU A 1 91 ? 22.759 15.702 -91.574 1.00 89.69 91 GLU A C 1
ATOM 645 O O . GLU A 1 91 ? 22.044 15.756 -92.572 1.00 89.69 91 GLU A O 1
ATOM 650 N N . GLU A 1 92 ? 22.787 16.676 -90.664 1.00 87.94 92 GLU A N 1
ATOM 651 C CA . GLU A 1 92 ? 21.968 17.895 -90.725 1.00 87.94 92 GLU A CA 1
ATOM 652 C C . GLU A 1 92 ? 22.669 19.049 -91.466 1.00 87.94 92 GLU A C 1
ATOM 654 O O . GLU A 1 92 ? 22.321 20.214 -91.285 1.00 87.94 92 GLU A O 1
ATOM 659 N N . GLN A 1 93 ? 23.668 18.733 -92.301 1.00 86.00 93 GLN A N 1
ATOM 660 C CA . GLN A 1 93 ? 24.445 19.697 -93.098 1.00 86.00 93 GLN A CA 1
ATOM 661 C C . GLN A 1 93 ? 25.165 20.769 -92.256 1.00 86.00 93 GLN A C 1
ATOM 663 O O . GLN A 1 93 ? 25.482 21.857 -92.739 1.00 86.00 93 GLN A O 1
ATOM 668 N N . GLY A 1 94 ? 25.434 20.466 -90.986 1.00 85.88 94 GLY A N 1
ATOM 669 C CA . GLY A 1 94 ? 26.209 21.296 -90.078 1.00 85.88 94 GLY A CA 1
ATOM 670 C C . GLY A 1 94 ? 27.689 20.916 -90.034 1.00 85.88 94 GLY A C 1
ATOM 671 O O . GLY A 1 94 ? 28.119 19.863 -90.502 1.00 85.88 94 GLY A O 1
ATOM 672 N N . VAL A 1 95 ? 28.482 21.789 -89.420 1.00 87.50 95 VAL A N 1
ATOM 673 C CA . VAL A 1 95 ? 29.918 21.606 -89.194 1.00 87.50 95 VAL A CA 1
ATOM 674 C C . VAL A 1 95 ? 30.258 21.802 -87.721 1.00 87.50 95 VAL A C 1
ATOM 676 O O . VAL A 1 95 ? 29.676 22.642 -87.029 1.00 87.50 95 VAL A O 1
ATOM 679 N N . VAL A 1 96 ? 31.234 21.038 -87.233 1.00 89.56 96 VAL A N 1
ATOM 680 C CA . VAL A 1 96 ? 31.822 21.258 -85.908 1.00 89.56 96 VAL A CA 1
ATOM 681 C C . VAL A 1 96 ? 32.788 22.436 -86.020 1.00 89.56 96 VAL A C 1
ATOM 683 O O . VAL A 1 96 ? 33.818 22.337 -86.679 1.00 89.56 96 VAL A O 1
ATOM 686 N N . ALA A 1 97 ? 32.437 23.565 -85.406 1.00 86.50 97 ALA A N 1
ATOM 687 C CA . ALA A 1 97 ? 33.225 24.794 -85.459 1.00 86.50 97 ALA A CA 1
ATOM 688 C C . ALA A 1 97 ? 34.385 24.781 -84.454 1.00 86.50 97 ALA A C 1
ATOM 690 O O . ALA A 1 97 ? 35.463 25.295 -84.742 1.00 86.50 97 ALA A O 1
ATOM 691 N N . SER A 1 98 ? 34.174 24.198 -83.273 1.00 89.44 98 SER A N 1
ATOM 692 C CA . SER A 1 98 ? 35.231 24.014 -82.281 1.00 89.44 98 SER A CA 1
ATOM 693 C C . SER A 1 98 ? 34.910 22.860 -81.340 1.00 89.44 98 SER A C 1
ATOM 695 O O . SER A 1 98 ? 33.751 22.534 -81.083 1.00 89.44 98 SER A O 1
ATOM 697 N N . THR A 1 99 ? 35.955 22.228 -80.821 1.00 88.75 99 THR A N 1
ATOM 698 C CA . THR A 1 99 ? 35.870 21.263 -79.727 1.00 88.75 99 THR A CA 1
ATOM 699 C C . THR A 1 99 ? 36.977 21.601 -78.752 1.00 88.75 99 THR A C 1
ATOM 701 O O . THR A 1 99 ? 38.141 21.672 -79.142 1.00 88.75 99 THR A O 1
ATOM 704 N N . ASN A 1 100 ? 36.608 21.847 -77.503 1.00 86.62 100 ASN A N 1
ATOM 705 C CA . ASN A 1 100 ? 37.552 22.038 -76.417 1.00 86.62 100 ASN A CA 1
ATOM 706 C C . ASN A 1 100 ? 37.233 21.025 -75.324 1.00 86.62 100 ASN A C 1
ATOM 708 O O . ASN A 1 100 ? 36.078 20.903 -74.930 1.00 86.62 100 ASN A O 1
ATOM 712 N N . SER A 1 101 ? 38.234 20.300 -74.848 1.00 85.44 101 SER A N 1
ATOM 713 C CA . SER A 1 101 ? 38.073 19.280 -73.816 1.00 85.44 101 SER A CA 1
ATOM 714 C C . SER A 1 101 ? 39.163 19.435 -72.774 1.00 85.44 101 SER A C 1
ATOM 716 O O . SER A 1 101 ? 40.342 19.529 -73.113 1.00 85.44 101 SER A O 1
ATOM 718 N N . GLU A 1 102 ? 38.769 19.409 -71.512 1.00 83.00 102 GLU A N 1
ATOM 719 C CA . GLU A 1 102 ? 39.658 19.443 -70.366 1.00 83.00 102 GLU A CA 1
ATOM 720 C C . GLU A 1 102 ? 39.490 18.157 -69.563 1.00 83.00 102 GLU A C 1
ATOM 722 O O . GLU A 1 102 ? 38.373 17.720 -69.265 1.00 83.00 102 GLU A O 1
ATOM 727 N N . LYS A 1 103 ? 40.622 17.553 -69.199 1.00 78.88 103 LYS A N 1
ATOM 728 C CA . LYS A 1 103 ? 40.642 16.440 -68.260 1.00 78.88 103 LYS A CA 1
ATOM 729 C C . LYS A 1 103 ? 40.715 17.000 -66.845 1.00 78.88 103 LYS A C 1
ATOM 731 O O . LYS A 1 103 ? 41.699 17.627 -66.465 1.00 78.88 103 LYS A O 1
ATOM 736 N N . LEU A 1 104 ? 39.662 16.770 -66.080 1.00 73.69 104 LEU A N 1
ATOM 737 C CA . LEU A 1 104 ? 39.524 17.200 -64.700 1.00 73.69 104 LEU A CA 1
ATOM 738 C C . LEU A 1 104 ? 40.455 16.389 -63.774 1.00 73.69 104 LEU A C 1
ATOM 740 O O . LEU A 1 104 ? 40.830 15.257 -64.101 1.00 73.69 104 LEU A O 1
ATOM 744 N N . PRO A 1 105 ? 40.792 16.911 -62.577 1.00 62.88 105 PRO A N 1
ATOM 745 C CA . PRO A 1 105 ? 41.666 16.231 -61.611 1.00 62.88 105 PRO A CA 1
ATOM 746 C C . PRO A 1 105 ? 41.182 14.840 -61.177 1.00 62.88 105 PRO A C 1
ATOM 748 O O . PRO A 1 105 ? 41.980 13.995 -60.788 1.00 62.88 105 PRO A O 1
ATOM 751 N N . ASN A 1 106 ? 39.875 14.587 -61.273 1.00 63.66 106 ASN A N 1
ATOM 752 C CA . ASN A 1 106 ? 39.246 13.294 -60.994 1.00 63.66 106 ASN A CA 1
ATOM 753 C C . ASN A 1 106 ? 39.355 12.292 -62.164 1.00 63.66 106 ASN A C 1
ATOM 755 O O . ASN A 1 106 ? 38.711 11.247 -62.136 1.00 63.66 106 ASN A O 1
ATOM 759 N N . GLY A 1 107 ? 40.138 12.610 -63.200 1.00 65.38 107 GLY A N 1
ATOM 760 C CA . GLY A 1 107 ? 40.354 11.767 -64.372 1.00 65.38 107 GLY A CA 1
ATOM 761 C C . GLY A 1 107 ? 39.255 11.843 -65.436 1.00 65.38 107 GLY A C 1
ATOM 762 O O . GLY A 1 107 ? 39.443 11.240 -66.492 1.00 65.38 107 GLY A O 1
ATOM 763 N N . LYS A 1 108 ? 38.167 12.588 -65.191 1.00 75.69 108 LYS A N 1
ATOM 764 C CA . LYS A 1 108 ? 37.013 12.737 -66.095 1.00 75.69 108 LYS A CA 1
ATOM 765 C C . LYS A 1 108 ? 37.254 13.800 -67.153 1.00 75.69 108 LYS A C 1
ATOM 767 O O . LYS A 1 108 ? 38.005 14.744 -66.919 1.00 75.69 108 LYS A O 1
ATOM 772 N N . VAL A 1 109 ? 36.566 13.699 -68.282 1.00 80.81 109 VAL A N 1
ATOM 773 C CA . VAL A 1 109 ? 36.634 14.708 -69.343 1.00 80.81 109 VAL A CA 1
ATOM 774 C C . VAL A 1 109 ? 35.374 15.569 -69.340 1.00 80.81 109 VAL A C 1
ATOM 776 O O . VAL A 1 109 ? 34.246 15.075 -69.354 1.00 80.81 109 VAL A O 1
ATOM 779 N N . ARG A 1 110 ? 35.567 16.889 -69.327 1.00 86.25 110 ARG A N 1
ATOM 780 C CA . ARG A 1 110 ? 34.521 17.869 -69.620 1.00 86.25 110 ARG A CA 1
ATOM 781 C C . ARG A 1 110 ? 34.910 18.601 -70.886 1.00 86.25 110 ARG A C 1
ATOM 783 O O . ARG A 1 110 ? 36.039 19.065 -71.004 1.00 86.25 110 ARG A O 1
ATOM 790 N N . GLY A 1 111 ? 33.976 18.762 -71.810 1.00 87.25 111 GLY A N 1
ATOM 791 C CA . GLY A 1 111 ? 34.256 19.518 -73.019 1.00 87.25 111 GLY A CA 1
ATOM 792 C C . GLY A 1 111 ? 33.081 20.323 -73.527 1.00 87.25 111 GLY A C 1
ATOM 793 O O . GLY A 1 111 ? 31.922 20.049 -73.219 1.00 87.25 111 GLY A O 1
ATOM 794 N N . VAL A 1 112 ? 33.418 21.341 -74.305 1.00 91.62 112 VAL A N 1
ATOM 795 C CA . VAL A 1 112 ? 32.490 22.228 -74.989 1.00 91.62 112 VAL A CA 1
ATOM 796 C C . VAL A 1 112 ? 32.677 22.043 -76.490 1.00 91.62 112 VAL A C 1
ATOM 798 O O . VAL A 1 112 ? 33.779 22.211 -77.017 1.00 91.62 112 VAL A O 1
ATOM 801 N N . VAL A 1 113 ? 31.595 21.700 -77.179 1.00 91.12 113 VAL A N 1
ATOM 802 C CA . VAL A 1 113 ? 31.551 21.490 -78.627 1.00 91.12 113 VAL A CA 1
ATOM 803 C C . VAL A 1 113 ? 30.642 22.547 -79.232 1.00 91.12 113 VAL A C 1
ATOM 805 O O . VAL A 1 113 ? 29.471 22.633 -78.875 1.00 91.12 113 VAL A O 1
ATOM 808 N N . THR A 1 114 ? 31.160 23.350 -80.156 1.00 92.44 114 THR A N 1
ATOM 809 C CA . THR A 1 114 ? 30.356 24.346 -80.875 1.00 92.44 114 THR A CA 1
ATOM 810 C C . THR A 1 114 ? 30.041 23.832 -82.270 1.00 92.44 114 THR A C 1
ATOM 812 O O . THR A 1 114 ? 30.947 23.532 -83.047 1.00 92.44 114 THR A O 1
ATOM 815 N N . LEU A 1 115 ? 28.759 23.760 -82.603 1.00 91.00 115 LEU A N 1
ATOM 816 C CA . LEU A 1 115 ? 28.236 23.337 -83.895 1.00 91.00 115 LEU A CA 1
ATOM 817 C C . LEU A 1 115 ? 27.666 24.544 -84.641 1.00 91.00 115 LEU A C 1
ATOM 819 O O . LEU A 1 115 ? 27.014 25.401 -84.041 1.00 91.00 115 LEU A O 1
ATOM 823 N N . ARG A 1 116 ? 27.882 24.599 -85.955 1.00 90.88 116 ARG A N 1
ATOM 824 C CA . ARG A 1 116 ? 27.230 25.555 -86.854 1.00 90.88 116 ARG A CA 1
ATOM 825 C C . ARG A 1 116 ? 26.381 24.799 -87.863 1.00 90.88 116 ARG A C 1
ATOM 827 O O . ARG A 1 116 ? 26.900 23.927 -88.547 1.00 90.88 116 ARG A O 1
ATOM 834 N N . VAL A 1 117 ? 25.101 25.131 -87.962 1.00 91.56 117 VAL A N 1
ATOM 835 C CA . VAL A 1 117 ? 24.127 24.421 -88.806 1.00 91.56 117 VAL A CA 1
ATOM 836 C C . VAL A 1 117 ? 23.216 25.423 -89.518 1.00 91.56 117 VAL A C 1
ATOM 838 O O . VAL A 1 117 ? 22.923 26.467 -88.927 1.00 91.56 117 VAL A O 1
ATOM 841 N N . PRO A 1 118 ? 22.748 25.153 -90.748 1.00 89.62 118 PRO A N 1
ATOM 842 C CA . PRO A 1 118 ? 21.739 25.997 -91.376 1.00 89.62 118 PRO A CA 1
ATOM 843 C C . PRO A 1 118 ? 20.487 26.152 -90.479 1.00 89.62 118 PRO A C 1
ATOM 845 O O . PRO A 1 118 ? 20.083 25.187 -89.816 1.00 89.62 118 PRO A O 1
ATOM 848 N N . PRO A 1 119 ? 19.877 27.351 -90.392 1.00 84.75 119 PRO A N 1
ATOM 849 C CA . PRO A 1 119 ? 18.764 27.636 -89.482 1.00 84.75 119 PRO A CA 1
ATOM 850 C C . PRO A 1 119 ? 17.550 26.716 -89.609 1.00 84.75 119 PRO A C 1
ATOM 852 O O . PRO A 1 119 ? 16.833 26.527 -88.622 1.00 84.75 119 PRO A O 1
ATOM 855 N N . GLU A 1 120 ? 17.329 26.146 -90.792 1.00 85.69 120 GLU A N 1
ATOM 856 C CA . GLU A 1 120 ? 16.224 25.235 -91.098 1.00 85.69 120 GLU A CA 1
ATOM 857 C C . GLU A 1 120 ? 16.422 23.856 -90.452 1.00 85.69 120 GLU A C 1
ATOM 859 O O . GLU A 1 120 ? 15.455 23.163 -90.144 1.00 85.69 120 GLU A O 1
ATOM 864 N N . HIS A 1 121 ? 17.678 23.475 -90.209 1.00 89.00 121 HIS A N 1
ATOM 865 C CA . HIS A 1 121 ? 18.072 22.161 -89.700 1.00 89.00 121 HIS A CA 1
ATOM 866 C C . HIS A 1 121 ? 18.351 22.147 -88.187 1.00 89.00 121 HIS A C 1
ATOM 868 O O . HIS A 1 121 ? 18.473 21.078 -87.584 1.00 89.00 121 HIS A O 1
ATOM 874 N N . LEU A 1 122 ? 18.402 23.318 -87.539 1.00 87.38 122 LEU A N 1
ATOM 875 C CA . LEU A 1 122 ? 18.707 23.440 -86.108 1.00 87.38 122 LEU A CA 1
ATOM 876 C C . LEU A 1 122 ? 17.734 22.650 -85.218 1.00 87.38 122 LEU A C 1
ATOM 878 O O . LEU A 1 122 ? 18.164 21.989 -84.273 1.00 87.38 122 LEU A O 1
ATOM 882 N N . ASP A 1 123 ? 16.432 22.705 -85.503 1.00 86.88 123 ASP A N 1
ATOM 883 C CA . ASP A 1 123 ? 15.422 22.058 -84.657 1.00 86.88 123 ASP A CA 1
ATOM 884 C C . ASP A 1 123 ? 15.520 20.523 -84.722 1.00 86.88 123 ASP A C 1
ATOM 886 O O . ASP A 1 123 ? 15.436 19.850 -83.692 1.00 86.88 123 ASP A O 1
ATOM 890 N N . ASN A 1 124 ? 15.798 19.966 -85.907 1.00 88.62 124 ASN A N 1
ATOM 891 C CA . ASN A 1 124 ? 16.034 18.530 -86.086 1.00 88.62 124 ASN A CA 1
ATOM 892 C C . ASN A 1 124 ? 17.333 18.077 -85.411 1.00 88.62 124 ASN A C 1
ATOM 894 O O . ASN A 1 124 ? 17.350 17.041 -84.740 1.00 88.62 124 ASN A O 1
ATOM 898 N N . LEU A 1 125 ? 18.397 18.876 -85.531 1.00 88.62 125 LEU A N 1
ATOM 899 C CA . LEU A 1 125 ? 19.675 18.627 -84.868 1.00 88.62 125 LEU A CA 1
ATOM 900 C C . LEU A 1 125 ? 19.493 18.516 -83.348 1.00 88.62 125 LEU A C 1
ATOM 902 O O . LEU A 1 125 ? 19.920 17.540 -82.733 1.00 88.62 125 LEU A O 1
ATOM 906 N N . VAL A 1 126 ? 18.803 19.486 -82.746 1.00 89.31 126 VAL A N 1
ATOM 907 C CA . VAL A 1 126 ? 18.512 19.507 -81.306 1.00 89.31 126 VAL A CA 1
ATOM 908 C C . VAL A 1 126 ? 17.715 18.273 -80.879 1.00 89.31 126 VAL A C 1
ATOM 910 O O . VAL A 1 126 ? 18.021 17.681 -79.845 1.00 89.31 126 VAL A O 1
ATOM 913 N N . LEU A 1 127 ? 16.715 17.857 -81.663 1.00 88.19 127 LEU A N 1
ATOM 914 C CA . LEU A 1 127 ? 15.916 16.666 -81.362 1.00 88.19 127 LEU A CA 1
ATOM 915 C C . LEU A 1 127 ? 16.753 15.383 -81.381 1.00 88.19 127 LEU A C 1
ATOM 917 O O . LEU A 1 127 ? 16.640 14.583 -80.453 1.00 88.19 127 LEU A O 1
ATOM 921 N N . LYS A 1 128 ? 17.619 15.201 -82.385 1.00 86.62 128 LYS A N 1
ATOM 922 C CA . LYS A 1 128 ? 18.512 14.034 -82.467 1.00 86.62 128 LYS A CA 1
ATOM 923 C C . LYS A 1 128 ? 19.529 14.009 -81.322 1.00 86.62 128 LYS A C 1
ATOM 925 O O . LYS A 1 128 ? 19.788 12.952 -80.751 1.00 86.62 128 LYS A O 1
ATOM 930 N N . LEU A 1 129 ? 20.063 15.170 -80.939 1.00 88.31 129 LEU A N 1
ATOM 931 C CA . LEU A 1 129 ? 21.049 15.286 -79.860 1.00 88.31 129 LEU A CA 1
ATOM 932 C C . LEU A 1 129 ? 20.480 14.978 -78.470 1.00 88.31 129 LEU A C 1
ATOM 934 O O . LEU A 1 129 ? 21.237 14.592 -77.586 1.00 88.31 129 LEU A O 1
ATOM 938 N N . ARG A 1 130 ? 19.159 15.067 -78.259 1.00 86.44 130 ARG A N 1
ATOM 939 C CA . ARG A 1 130 ? 18.537 14.666 -76.982 1.00 86.44 130 ARG A CA 1
ATOM 940 C C . ARG A 1 130 ? 18.755 13.194 -76.630 1.00 86.44 130 ARG A C 1
ATOM 942 O O . ARG A 1 130 ? 18.687 12.856 -75.457 1.00 86.44 130 ARG A O 1
ATOM 949 N N . ALA A 1 131 ? 19.023 12.337 -77.615 1.00 81.44 131 ALA A N 1
ATOM 950 C CA . ALA A 1 131 ? 19.293 10.916 -77.398 1.00 81.44 131 ALA A CA 1
ATOM 951 C C . ALA A 1 131 ? 20.758 10.611 -77.013 1.00 81.44 131 ALA A C 1
ATOM 953 O O . ALA A 1 131 ? 21.106 9.448 -76.837 1.00 81.44 131 ALA A O 1
ATOM 954 N N . LEU A 1 132 ? 21.623 11.628 -76.903 1.00 80.12 132 LEU A N 1
ATOM 955 C CA . LEU A 1 132 ? 23.056 11.467 -76.631 1.00 80.12 132 LEU A CA 1
ATOM 956 C C . LEU A 1 132 ? 23.363 11.074 -75.173 1.00 80.12 132 LEU A C 1
ATOM 958 O O . LEU A 1 132 ? 24.369 10.418 -74.913 1.00 80.12 132 LEU A O 1
ATOM 962 N N . GLY A 1 133 ? 22.525 11.495 -74.224 1.00 81.81 133 GLY A N 1
ATOM 963 C CA . GLY A 1 133 ? 22.734 11.289 -72.791 1.00 81.81 133 GLY A CA 1
ATOM 964 C C . GLY A 1 133 ? 21.667 11.982 -71.946 1.00 81.81 133 GLY A C 1
ATOM 965 O O . GLY A 1 133 ? 20.610 12.361 -72.454 1.00 81.81 133 GLY A O 1
ATOM 966 N N . ASP A 1 134 ? 21.953 12.188 -70.660 1.00 82.56 134 ASP A N 1
ATOM 967 C CA . ASP A 1 134 ? 21.012 12.852 -69.753 1.00 82.56 134 ASP A CA 1
ATOM 968 C C . ASP A 1 134 ? 21.094 14.371 -69.942 1.00 82.56 134 ASP A C 1
ATOM 970 O O . ASP A 1 134 ? 22.070 15.012 -69.544 1.00 82.56 134 ASP A O 1
ATOM 974 N N . LEU A 1 135 ? 20.062 14.954 -70.555 1.00 86.88 135 LEU A N 1
ATOM 975 C CA . LEU A 1 135 ? 19.947 16.398 -70.758 1.00 86.88 135 LEU A CA 1
ATOM 976 C C . LEU A 1 135 ? 19.765 17.121 -69.411 1.00 86.88 135 LEU A C 1
ATOM 978 O O . LEU A 1 135 ? 18.754 16.932 -68.735 1.00 86.88 135 LEU A O 1
ATOM 982 N N . LYS A 1 136 ? 20.719 17.981 -69.039 1.00 85.06 136 LYS A N 1
ATOM 983 C CA . LYS A 1 136 ? 20.666 18.811 -67.821 1.00 85.06 136 LYS A CA 1
ATOM 984 C C . LYS A 1 136 ? 19.982 20.142 -68.063 1.00 85.06 136 LYS A C 1
ATOM 986 O O . LYS A 1 136 ? 19.136 20.561 -67.277 1.00 85.06 136 LYS A O 1
ATOM 991 N N . SER A 1 137 ? 20.352 20.809 -69.148 1.00 84.94 137 SER A N 1
ATOM 992 C CA . SER A 1 137 ? 19.795 22.105 -69.506 1.00 84.94 137 SER A CA 1
ATOM 993 C C . SER A 1 137 ? 19.761 22.270 -71.023 1.00 84.94 137 SER A C 1
ATOM 995 O O . SER A 1 137 ? 20.598 21.736 -71.748 1.00 84.94 137 SER A O 1
ATOM 997 N N . GLN A 1 138 ? 18.747 22.983 -71.511 1.00 88.69 138 GLN A N 1
ATOM 998 C CA . GLN A 1 138 ? 18.613 23.370 -72.911 1.00 88.69 138 GLN A CA 1
ATOM 999 C C . GLN A 1 138 ? 18.073 24.797 -72.963 1.00 88.69 138 GLN A C 1
ATOM 1001 O O . GLN A 1 138 ? 17.030 25.096 -72.380 1.00 88.69 138 GLN A O 1
ATOM 1006 N N . ARG A 1 139 ? 18.750 25.661 -73.715 1.00 89.06 139 ARG A N 1
ATOM 1007 C CA . ARG A 1 139 ? 18.333 27.034 -73.985 1.00 89.06 139 ARG A CA 1
ATOM 1008 C C . ARG A 1 139 ? 18.499 27.322 -75.468 1.00 89.06 139 ARG A C 1
ATOM 1010 O O . ARG A 1 139 ? 19.572 27.119 -76.012 1.00 89.06 139 ARG A O 1
ATOM 1017 N N . ILE A 1 140 ? 17.451 27.806 -76.126 1.00 89.44 140 ILE A N 1
ATOM 1018 C CA . ILE A 1 140 ? 17.514 28.256 -77.521 1.00 89.44 140 ILE A CA 1
ATOM 1019 C C . ILE A 1 140 ? 16.955 29.669 -77.574 1.00 89.44 140 ILE A C 1
ATOM 1021 O O . ILE A 1 140 ? 15.868 29.933 -77.063 1.00 89.44 140 ILE A O 1
ATOM 1025 N N . VAL A 1 141 ? 17.715 30.578 -78.170 1.00 88.12 141 VAL A N 1
ATOM 1026 C CA . VAL A 1 141 ? 17.384 31.990 -78.318 1.00 88.12 141 VAL A CA 1
ATOM 1027 C C . VAL A 1 141 ? 17.326 32.307 -79.805 1.00 88.12 141 VAL A C 1
ATOM 1029 O O . VAL A 1 141 ? 18.186 31.897 -80.580 1.00 88.12 141 VAL A O 1
ATOM 1032 N N . SER A 1 142 ? 16.283 33.020 -80.217 1.00 89.00 142 SER A N 1
ATOM 1033 C CA . SER A 1 142 ? 16.154 33.557 -81.572 1.00 89.00 142 SER A CA 1
ATOM 1034 C C . SER A 1 142 ? 16.032 35.071 -81.474 1.00 89.00 142 SER A C 1
ATOM 1036 O O . SER A 1 142 ? 15.201 35.574 -80.720 1.00 89.00 142 SER A O 1
ATOM 1038 N N . GLN A 1 143 ? 16.882 35.790 -82.201 1.00 88.25 143 GLN A N 1
ATOM 1039 C CA . GLN A 1 143 ? 16.912 37.247 -82.228 1.00 88.25 143 GLN A CA 1
ATOM 1040 C C . GLN A 1 143 ? 16.520 37.741 -83.619 1.00 88.25 143 GLN A C 1
ATOM 1042 O O . GLN A 1 143 ? 17.158 37.383 -84.608 1.00 88.25 143 GLN A O 1
ATOM 1047 N N . ASP A 1 144 ? 15.485 38.577 -83.689 1.00 88.75 144 ASP A N 1
ATOM 1048 C CA . ASP A 1 144 ? 15.085 39.257 -84.921 1.00 88.75 144 ASP A CA 1
ATOM 1049 C C . ASP A 1 144 ? 16.002 40.457 -85.184 1.00 88.75 144 ASP A C 1
ATOM 1051 O O . ASP A 1 144 ? 16.037 41.420 -84.414 1.00 88.75 144 ASP A O 1
ATOM 1055 N N . VAL A 1 145 ? 16.761 40.382 -86.279 1.00 88.50 145 VAL A N 1
ATOM 1056 C CA . VAL A 1 145 ? 17.667 41.437 -86.753 1.00 88.50 145 VAL A CA 1
ATOM 1057 C C . VAL A 1 145 ? 17.194 42.051 -88.071 1.00 88.50 145 VAL A C 1
ATOM 1059 O O . VAL A 1 145 ? 17.951 42.766 -88.726 1.00 88.50 145 VAL A O 1
ATOM 1062 N N . THR A 1 146 ? 15.933 41.829 -88.456 1.00 88.12 146 THR A N 1
ATOM 1063 C CA . THR A 1 146 ? 15.344 42.360 -89.697 1.00 88.12 146 THR A CA 1
ATOM 1064 C C . THR A 1 146 ? 15.448 43.880 -89.755 1.00 88.12 146 THR A C 1
ATOM 1066 O O . THR A 1 146 ? 15.867 44.428 -90.775 1.00 88.12 146 THR A O 1
ATOM 1069 N N . LYS A 1 147 ? 15.148 44.565 -88.642 1.00 88.31 147 LYS A N 1
ATOM 1070 C CA . LYS A 1 147 ? 15.252 46.027 -88.549 1.00 88.31 147 LYS A CA 1
ATOM 1071 C C . LYS A 1 147 ? 16.697 46.508 -88.696 1.00 88.31 147 LYS A C 1
ATOM 1073 O O . LYS A 1 147 ? 16.969 47.308 -89.580 1.00 88.31 147 LYS A O 1
ATOM 1078 N N . ALA A 1 148 ? 17.619 45.973 -87.893 1.00 87.75 148 ALA A N 1
ATOM 1079 C CA . ALA A 1 148 ? 19.029 46.369 -87.931 1.00 87.75 148 ALA A CA 1
ATOM 1080 C C . ALA A 1 148 ? 19.649 46.133 -89.317 1.00 87.75 148 ALA A C 1
ATOM 1082 O O . ALA A 1 148 ? 20.330 47.000 -89.857 1.00 87.75 148 ALA A O 1
ATOM 1083 N N . TRP A 1 149 ? 19.350 44.989 -89.938 1.00 91.81 149 TRP A N 1
ATOM 1084 C CA . TRP A 1 149 ? 19.807 44.697 -91.290 1.00 91.81 149 TRP A CA 1
ATOM 1085 C C . TRP A 1 149 ? 19.204 45.658 -92.327 1.00 91.81 149 TRP A C 1
ATOM 1087 O O . TRP A 1 149 ? 19.921 46.154 -93.196 1.00 91.81 149 TRP A O 1
ATOM 1097 N N . SER A 1 150 ? 17.901 45.954 -92.236 1.00 89.69 150 SER A N 1
ATOM 1098 C CA . SER A 1 150 ? 17.227 46.912 -93.122 1.00 89.69 150 SER A CA 1
ATOM 1099 C C . SER A 1 150 ? 17.816 48.318 -92.994 1.00 89.69 150 SER A C 1
ATOM 1101 O O . SER A 1 150 ? 18.067 48.967 -94.015 1.00 89.69 150 SER A O 1
ATOM 1103 N N . ASP A 1 151 ? 18.087 48.761 -91.766 1.00 90.62 151 ASP A N 1
ATOM 1104 C CA . ASP A 1 151 ? 18.675 50.065 -91.461 1.00 90.62 151 ASP A CA 1
ATOM 1105 C C . ASP A 1 151 ? 20.078 50.171 -92.078 1.00 90.62 151 ASP A C 1
ATOM 1107 O O . ASP A 1 151 ? 20.306 51.055 -92.905 1.00 90.62 151 ASP A O 1
ATOM 1111 N N . PHE A 1 152 ? 20.969 49.203 -91.820 1.00 92.00 152 PHE A N 1
ATOM 1112 C CA . PHE A 1 152 ? 22.306 49.176 -92.427 1.00 92.00 152 PHE A CA 1
ATOM 1113 C C . PHE A 1 152 ? 22.269 49.037 -93.954 1.00 92.00 152 PHE A C 1
ATOM 1115 O O . PHE A 1 152 ? 23.059 49.667 -94.654 1.00 92.00 152 PHE A O 1
ATOM 1122 N N . SER A 1 153 ? 21.337 48.259 -94.514 1.00 89.44 153 SER A N 1
ATOM 1123 C CA . SER A 1 153 ? 21.192 48.133 -95.973 1.00 89.44 153 SER A CA 1
ATOM 1124 C C . SER A 1 153 ? 20.740 49.445 -96.627 1.00 89.44 153 SER A C 1
ATOM 1126 O O . SER A 1 153 ? 21.146 49.771 -97.745 1.00 89.44 153 SER A O 1
ATOM 1128 N N . SER A 1 154 ? 19.909 50.222 -95.931 1.00 91.00 154 SER A N 1
ATOM 1129 C CA . SER A 1 154 ? 19.433 51.523 -96.398 1.00 91.00 154 SER A CA 1
ATOM 1130 C C . SER A 1 154 ? 20.505 52.592 -96.227 1.00 91.00 154 SER A C 1
ATOM 1132 O O . SER A 1 154 ? 20.716 53.385 -97.143 1.00 91.00 154 SER A O 1
ATOM 1134 N N . GLU A 1 155 ? 21.251 52.548 -95.124 1.00 91.44 155 GLU A N 1
ATOM 1135 C CA . GLU A 1 155 ? 22.413 53.401 -94.892 1.00 91.44 155 GLU A CA 1
ATOM 1136 C C . GLU A 1 155 ? 23.509 53.151 -95.935 1.00 91.44 155 GLU A C 1
ATOM 1138 O O . GLU A 1 155 ? 24.031 54.103 -96.511 1.00 91.44 155 GLU A O 1
ATOM 1143 N N . LEU A 1 156 ? 23.788 51.887 -96.275 1.00 93.88 156 LEU A N 1
ATOM 1144 C CA . LEU A 1 156 ? 24.743 51.530 -97.325 1.00 93.88 156 LEU A CA 1
ATOM 1145 C C . LEU A 1 156 ? 24.320 52.082 -98.692 1.00 93.88 156 LEU A C 1
ATOM 1147 O O . LEU A 1 156 ? 25.158 52.592 -99.436 1.00 93.88 156 LEU A O 1
ATOM 1151 N N . ARG A 1 157 ? 23.027 51.996 -99.037 1.00 91.56 157 ARG A N 1
ATOM 1152 C CA . ARG A 1 157 ? 22.501 52.567 -100.289 1.00 91.56 157 ARG A CA 1
ATOM 1153 C C . ARG A 1 157 ? 22.651 54.086 -100.321 1.00 91.56 157 ARG A C 1
ATOM 1155 O O . ARG A 1 157 ? 23.095 54.617 -101.335 1.00 91.56 157 ARG A O 1
ATOM 1162 N N . ALA A 1 158 ? 22.326 54.772 -99.225 1.00 91.19 158 ALA A N 1
ATOM 1163 C CA . ALA A 1 158 ? 22.482 56.221 -99.123 1.00 91.19 158 ALA A CA 1
ATOM 1164 C C . ALA A 1 158 ? 23.959 56.646 -99.205 1.00 91.19 158 ALA A C 1
ATOM 1166 O O . ALA A 1 158 ? 24.291 57.576 -99.939 1.00 91.19 158 ALA A O 1
ATOM 1167 N N . ALA A 1 159 ? 24.850 55.929 -98.514 1.00 92.25 159 ALA A N 1
ATOM 1168 C CA . ALA A 1 159 ? 26.285 56.189 -98.532 1.00 92.25 159 ALA A CA 1
ATOM 1169 C C . ALA A 1 159 ? 26.890 55.980 -99.931 1.00 92.25 159 ALA A C 1
ATOM 1171 O O . ALA A 1 159 ? 27.644 56.831 -100.394 1.00 92.25 159 ALA A O 1
ATOM 1172 N N . ARG A 1 160 ? 26.507 54.911 -100.646 1.00 92.81 160 ARG A N 1
ATOM 1173 C CA . ARG A 1 160 ? 26.936 54.674 -102.038 1.00 92.81 160 ARG A CA 1
ATOM 1174 C C . ARG A 1 160 ? 26.411 55.733 -103.009 1.00 92.81 160 ARG A C 1
ATOM 1176 O O . ARG A 1 160 ? 27.156 56.162 -103.879 1.00 92.81 160 ARG A O 1
ATOM 1183 N N . ALA A 1 161 ? 25.170 56.195 -102.843 1.00 91.50 161 ALA A N 1
ATOM 1184 C CA . ALA A 1 161 ? 24.635 57.286 -103.662 1.00 91.50 161 ALA A CA 1
ATOM 1185 C C . ALA A 1 161 ? 25.404 58.602 -103.437 1.00 91.50 161 ALA A C 1
ATOM 1187 O O . ALA A 1 161 ? 25.642 59.355 -104.380 1.00 91.50 161 ALA A O 1
ATOM 1188 N N . MET A 1 162 ? 25.828 58.871 -102.195 1.00 89.62 162 MET A N 1
ATOM 1189 C CA . MET A 1 162 ? 26.674 60.025 -101.888 1.00 89.62 162 MET A CA 1
ATOM 1190 C C . MET A 1 162 ? 28.085 59.865 -102.469 1.00 89.62 162 MET A C 1
ATOM 1192 O O . MET A 1 162 ? 28.606 60.816 -103.045 1.00 89.62 162 MET A O 1
ATOM 1196 N N . GLU A 1 163 ? 28.675 58.667 -102.387 1.00 91.94 163 GLU A N 1
ATOM 1197 C CA . GLU A 1 163 ? 29.953 58.348 -103.036 1.00 91.94 163 GLU A CA 1
ATOM 1198 C C . GLU A 1 163 ? 29.882 58.591 -104.551 1.00 91.94 163 GLU A C 1
ATOM 1200 O O . GLU A 1 163 ? 30.740 59.273 -105.107 1.00 91.94 163 GLU A O 1
ATOM 1205 N N . GLU A 1 164 ? 28.838 58.094 -105.216 1.00 91.00 164 GLU A N 1
ATOM 1206 C CA . GLU A 1 164 ? 28.643 58.254 -106.658 1.00 91.00 164 GLU A CA 1
ATOM 1207 C C . GLU A 1 164 ? 28.466 59.724 -107.051 1.00 91.00 164 GLU A C 1
ATOM 1209 O O . GLU A 1 164 ? 29.101 60.189 -107.997 1.00 91.00 164 GLU A O 1
ATOM 1214 N N . ARG A 1 165 ? 27.698 60.493 -106.270 1.00 88.50 165 ARG A N 1
ATOM 1215 C CA . ARG A 1 165 ? 27.556 61.939 -106.475 1.00 88.50 165 ARG A CA 1
ATOM 1216 C C . ARG A 1 165 ? 28.886 62.677 -106.310 1.00 88.50 165 ARG A C 1
ATOM 1218 O O . ARG A 1 165 ? 29.189 63.568 -107.100 1.00 88.50 165 ARG A O 1
ATOM 1225 N N . LEU A 1 166 ? 29.686 62.329 -105.300 1.00 86.50 166 LEU A N 1
ATOM 1226 C CA . LEU A 1 166 ? 31.014 62.921 -105.097 1.00 86.50 166 LEU A CA 1
ATOM 1227 C C . LEU A 1 166 ? 31.969 62.547 -106.244 1.00 86.50 166 LEU A C 1
ATOM 1229 O O . LEU A 1 166 ? 32.708 63.404 -106.729 1.00 86.50 166 LEU A O 1
ATOM 1233 N N . LEU A 1 167 ? 31.903 61.310 -106.746 1.00 86.75 167 LEU A N 1
ATOM 1234 C CA . LEU A 1 167 ? 32.644 60.867 -107.932 1.00 86.75 167 LEU A CA 1
ATOM 1235 C C . LEU A 1 167 ? 32.202 61.600 -109.207 1.00 86.75 167 LEU A C 1
ATOM 1237 O O . LEU A 1 167 ? 33.042 61.927 -110.043 1.00 86.75 167 LEU A O 1
ATOM 1241 N N . GLU A 1 168 ? 30.911 61.880 -109.371 1.00 84.31 168 GLU A N 1
ATOM 1242 C CA . GLU A 1 168 ? 30.389 62.647 -110.504 1.00 84.31 168 GLU A CA 1
ATOM 1243 C C . GLU A 1 168 ? 30.840 64.112 -110.449 1.00 84.31 168 GLU A C 1
ATOM 1245 O O . GLU A 1 168 ? 31.290 64.655 -111.461 1.00 84.31 168 GLU A O 1
ATOM 1250 N N . ILE A 1 169 ? 30.827 64.735 -109.265 1.00 83.50 169 ILE A N 1
ATOM 1251 C CA . ILE A 1 169 ? 31.399 66.074 -109.069 1.00 83.50 169 ILE A CA 1
ATOM 1252 C C . ILE A 1 169 ? 32.879 66.070 -109.471 1.00 83.50 169 ILE A C 1
ATOM 1254 O O . ILE A 1 169 ? 33.284 66.926 -110.254 1.00 83.50 169 ILE A O 1
ATOM 1258 N N . LEU A 1 170 ? 33.666 65.076 -109.042 1.00 80.69 170 LEU A N 1
ATOM 1259 C CA . LEU A 1 170 ? 35.075 64.946 -109.444 1.00 80.69 170 LEU A CA 1
ATOM 1260 C C . LEU A 1 170 ? 35.259 64.738 -110.956 1.00 80.69 170 LEU A C 1
ATOM 1262 O O . LEU A 1 170 ? 36.227 65.237 -111.523 1.00 80.69 170 LEU A O 1
ATOM 1266 N N . ARG A 1 171 ? 34.341 64.031 -111.629 1.00 80.25 171 ARG A N 1
ATOM 1267 C CA . ARG A 1 171 ? 34.387 63.805 -113.087 1.00 80.25 171 ARG A CA 1
ATOM 1268 C C . ARG A 1 171 ? 34.012 65.040 -113.907 1.00 80.25 171 ARG A C 1
ATOM 1270 O O . ARG A 1 171 ? 34.534 65.215 -115.006 1.00 80.25 171 ARG A O 1
ATOM 1277 N N . THR A 1 172 ? 33.099 65.869 -113.403 1.00 74.94 172 THR A N 1
ATOM 1278 C CA . THR A 1 172 ? 32.521 67.005 -114.147 1.00 74.94 172 THR A CA 1
ATOM 1279 C C . THR A 1 172 ? 33.179 68.342 -113.793 1.00 74.94 172 THR A C 1
ATOM 1281 O O . THR A 1 172 ? 33.091 69.302 -114.562 1.00 74.94 172 THR A O 1
ATOM 1284 N N . ALA A 1 173 ? 33.851 68.428 -112.643 1.00 65.81 173 ALA A N 1
ATOM 1285 C CA . ALA A 1 173 ? 34.490 69.648 -112.171 1.00 65.81 173 ALA A CA 1
ATOM 1286 C C . ALA A 1 173 ? 35.651 70.089 -113.082 1.00 65.81 173 ALA A C 1
ATOM 1288 O O . ALA A 1 173 ? 36.599 69.349 -113.333 1.00 65.81 173 ALA A O 1
ATOM 1289 N N . ARG A 1 174 ? 35.605 71.352 -113.529 1.00 60.38 174 ARG A N 1
ATOM 1290 C CA . ARG A 1 174 ? 36.714 72.081 -114.177 1.00 60.38 174 ARG A CA 1
ATOM 1291 C C . ARG A 1 174 ? 37.071 73.335 -113.358 1.00 60.38 174 ARG A C 1
ATOM 1293 O O . ARG A 1 174 ? 37.034 74.447 -113.878 1.00 60.38 174 ARG A O 1
ATOM 1300 N N . GLY A 1 175 ? 37.323 73.144 -112.057 1.00 63.28 175 GLY A N 1
ATOM 1301 C CA . GLY A 1 175 ? 37.537 74.198 -111.049 1.00 63.28 175 GLY A CA 1
ATOM 1302 C C . GLY A 1 175 ? 38.922 74.180 -110.375 1.00 63.28 175 GLY A C 1
ATOM 1303 O O . GLY A 1 175 ? 39.824 73.467 -110.808 1.00 63.28 175 GLY A O 1
ATOM 1304 N N . LYS A 1 176 ? 39.099 74.998 -109.323 1.00 67.88 176 LYS A N 1
ATOM 1305 C CA . LYS A 1 176 ? 40.364 75.183 -108.574 1.00 67.88 176 LYS A CA 1
ATOM 1306 C C . LYS A 1 176 ? 40.757 73.916 -107.791 1.00 67.88 176 LYS A C 1
ATOM 1308 O O . LYS A 1 176 ? 39.900 73.241 -107.234 1.00 67.88 176 LYS A O 1
ATOM 1313 N N . ILE A 1 177 ? 42.061 73.643 -107.682 1.00 69.19 177 ILE A N 1
ATOM 1314 C CA . ILE A 1 177 ? 42.626 72.423 -107.058 1.00 69.19 177 ILE A CA 1
ATOM 1315 C C . ILE A 1 177 ? 42.167 72.219 -105.598 1.00 69.19 177 ILE A C 1
ATOM 1317 O O . ILE A 1 177 ? 41.934 71.086 -105.188 1.00 69.19 177 ILE A O 1
ATOM 1321 N N . GLU A 1 178 ? 41.990 73.292 -104.821 1.00 74.38 178 GLU A N 1
ATOM 1322 C CA . GLU A 1 178 ? 41.562 73.209 -103.412 1.00 74.38 178 GLU A CA 1
ATOM 1323 C C . GLU A 1 178 ? 40.155 72.613 -103.238 1.00 74.38 178 GLU A C 1
ATOM 1325 O O . GLU A 1 178 ? 39.923 71.842 -102.308 1.00 74.38 178 GLU A O 1
ATOM 1330 N N . GLU A 1 179 ? 39.227 72.918 -104.150 1.00 74.56 179 GLU A N 1
ATOM 1331 C CA . GLU A 1 179 ? 37.862 72.377 -104.114 1.00 74.56 179 GLU A CA 1
ATOM 1332 C C . GLU A 1 179 ? 37.857 70.879 -104.451 1.00 74.56 179 GLU A C 1
ATOM 1334 O O . GLU A 1 179 ? 37.132 70.109 -103.823 1.00 74.56 179 GLU A O 1
ATOM 1339 N N . LEU A 1 180 ? 38.720 70.440 -105.379 1.00 77.94 180 LEU A N 1
ATOM 1340 C CA . LEU A 1 180 ? 38.883 69.019 -105.702 1.00 77.94 180 LEU A CA 1
ATOM 1341 C C . LEU A 1 180 ? 39.444 68.229 -104.510 1.00 77.94 180 LEU A C 1
ATOM 1343 O O . LEU A 1 180 ? 38.945 67.145 -104.212 1.00 77.94 180 LEU A O 1
ATOM 1347 N N . LEU A 1 181 ? 40.429 68.785 -103.797 1.00 80.19 181 LEU A N 1
ATOM 1348 C CA . LEU A 1 181 ? 41.037 68.129 -102.636 1.00 80.19 181 LEU A CA 1
ATOM 1349 C C . LEU A 1 181 ? 40.040 67.964 -101.472 1.00 80.19 181 LEU A C 1
ATOM 1351 O O . LEU A 1 181 ? 40.055 66.950 -100.772 1.00 80.19 181 LEU A O 1
ATOM 1355 N N . ALA A 1 182 ? 39.145 68.936 -101.270 1.00 81.69 182 ALA A N 1
ATOM 1356 C CA . ALA A 1 182 ? 38.084 68.834 -100.268 1.00 81.69 182 ALA A CA 1
ATOM 1357 C C . ALA A 1 182 ? 37.082 67.714 -100.605 1.00 81.69 182 ALA A C 1
ATOM 1359 O O . ALA A 1 182 ? 36.719 66.931 -99.725 1.00 81.69 182 ALA A O 1
ATOM 1360 N N . VAL A 1 183 ? 36.687 67.591 -101.879 1.00 83.12 183 VAL A N 1
ATOM 1361 C CA . VAL A 1 183 ? 35.801 66.510 -102.347 1.00 83.12 183 VAL A CA 1
ATOM 1362 C C . VAL A 1 183 ? 36.477 65.140 -102.216 1.00 83.12 183 VAL A C 1
ATOM 1364 O O . VAL A 1 183 ? 35.825 64.182 -101.808 1.00 83.12 183 VAL A O 1
ATOM 1367 N N . GLU A 1 184 ? 37.781 65.034 -102.481 1.00 83.38 184 GLU A N 1
ATOM 1368 C CA . GLU A 1 184 ? 38.546 63.791 -102.300 1.00 83.38 184 GLU A CA 1
ATOM 1369 C C . GLU A 1 184 ? 38.624 63.355 -100.824 1.00 83.38 184 GLU A C 1
ATOM 1371 O O . GLU A 1 184 ? 38.473 62.172 -100.503 1.00 83.38 184 GLU A O 1
ATOM 1376 N N . LYS A 1 185 ? 38.787 64.308 -99.900 1.00 87.00 185 LYS A N 1
ATOM 1377 C CA . LYS A 1 185 ? 38.794 64.032 -98.457 1.00 87.00 185 LYS A CA 1
ATOM 1378 C C . LYS A 1 185 ? 37.432 63.540 -97.950 1.00 87.00 185 LYS A C 1
ATOM 1380 O O . LYS A 1 185 ? 37.370 62.583 -97.173 1.00 87.00 185 LYS A O 1
ATOM 1385 N N . GLU A 1 186 ? 36.346 64.164 -98.402 1.00 88.31 186 GLU A N 1
ATOM 1386 C CA . GLU A 1 186 ? 34.983 63.705 -98.109 1.00 88.31 186 GLU A CA 1
ATOM 1387 C C . GLU A 1 186 ? 34.731 62.316 -98.708 1.00 88.31 186 GLU A C 1
ATOM 1389 O O . GLU A 1 186 ? 34.228 61.428 -98.020 1.00 88.31 186 GLU A O 1
ATOM 1394 N N . LEU A 1 187 ? 35.169 62.073 -99.948 1.00 88.62 187 LEU A N 1
ATOM 1395 C CA . LEU A 1 187 ? 35.056 60.767 -100.598 1.00 88.62 187 LEU A CA 1
ATOM 1396 C C . LEU A 1 187 ? 35.753 59.656 -99.794 1.00 88.62 187 LEU A C 1
ATOM 1398 O O . LEU A 1 187 ? 35.181 58.583 -99.613 1.00 88.62 187 LEU A O 1
ATOM 1402 N N . SER A 1 188 ? 36.957 59.914 -99.274 1.00 88.19 188 SER A N 1
ATOM 1403 C CA . SER A 1 188 ? 37.682 58.970 -98.409 1.00 88.19 188 SER A CA 1
ATOM 1404 C C . SER A 1 188 ? 36.895 58.627 -97.136 1.00 88.19 188 SER A C 1
ATOM 1406 O O . SER A 1 188 ? 36.771 57.460 -96.762 1.00 88.19 188 SER A O 1
ATOM 1408 N N . THR A 1 189 ? 36.273 59.632 -96.516 1.00 91.06 189 THR A N 1
ATOM 1409 C CA . THR A 1 189 ? 35.445 59.451 -95.313 1.00 91.06 189 THR A CA 1
ATOM 1410 C C . THR A 1 189 ? 34.218 58.582 -95.602 1.00 91.06 189 THR A C 1
ATOM 1412 O O . THR A 1 189 ? 33.921 57.647 -94.854 1.00 91.06 189 THR A O 1
ATOM 1415 N N . TRP A 1 190 ? 33.523 58.837 -96.716 1.00 92.19 190 TRP A N 1
ATOM 1416 C CA . TRP A 1 190 ? 32.371 58.034 -97.132 1.00 92.19 190 TRP A CA 1
ATOM 1417 C C . TRP A 1 190 ? 32.755 56.602 -97.504 1.00 92.19 190 TRP A C 1
ATOM 1419 O O . TRP A 1 190 ? 32.028 55.681 -97.137 1.00 92.19 190 TRP A O 1
ATOM 1429 N N . ARG A 1 191 ? 33.911 56.385 -98.143 1.00 90.44 191 ARG A N 1
ATOM 1430 C CA . ARG A 1 191 ? 34.432 55.036 -98.413 1.00 90.44 191 ARG A CA 1
ATOM 1431 C C . ARG A 1 191 ? 34.707 54.252 -97.137 1.00 90.44 191 ARG A C 1
ATOM 1433 O O . ARG A 1 191 ? 34.232 53.127 -97.022 1.00 90.44 191 ARG A O 1
ATOM 1440 N N . GLY A 1 192 ? 35.364 54.865 -96.151 1.00 91.94 192 GLY A N 1
ATOM 1441 C CA . GLY A 1 192 ? 35.577 54.229 -94.846 1.00 91.94 192 GLY A CA 1
ATOM 1442 C C . GLY A 1 192 ? 34.259 53.839 -94.163 1.00 91.94 192 GLY A C 1
ATOM 1443 O O . GLY A 1 192 ? 34.123 52.732 -93.645 1.00 91.94 192 GLY A O 1
ATOM 1444 N N . ARG A 1 193 ? 33.236 54.703 -94.237 1.00 91.50 193 ARG A N 1
ATOM 1445 C CA . ARG A 1 193 ? 31.894 54.394 -93.714 1.00 91.50 193 ARG A CA 1
ATOM 1446 C C . ARG A 1 193 ? 31.214 53.257 -94.481 1.00 91.50 193 ARG A C 1
ATOM 1448 O O . ARG A 1 193 ? 30.586 52.399 -93.866 1.00 91.50 193 ARG A O 1
ATOM 1455 N N . ILE A 1 194 ? 31.337 53.232 -95.808 1.00 92.81 194 ILE A N 1
ATOM 1456 C CA . ILE A 1 194 ? 30.811 52.153 -96.653 1.00 92.81 194 ILE A CA 1
ATOM 1457 C C . ILE A 1 194 ? 31.445 50.814 -96.268 1.00 92.81 194 ILE A C 1
ATOM 1459 O O . ILE A 1 194 ? 30.715 49.837 -96.117 1.00 92.81 194 ILE A O 1
ATOM 1463 N N . GLU A 1 195 ? 32.765 50.761 -96.088 1.00 94.12 195 GLU A N 1
ATOM 1464 C CA . GLU A 1 195 ? 33.475 49.549 -95.664 1.00 94.12 195 GLU A CA 1
ATOM 1465 C C . GLU A 1 195 ? 33.010 49.075 -94.284 1.00 94.12 195 GLU A C 1
ATOM 1467 O O . GLU A 1 195 ? 32.721 47.891 -94.107 1.00 94.12 195 GLU A O 1
ATOM 1472 N N . GLN A 1 196 ? 32.843 49.996 -93.329 1.00 93.62 196 GLN A N 1
ATOM 1473 C CA . GLN A 1 196 ? 32.335 49.669 -91.998 1.00 93.62 196 GLN A CA 1
ATOM 1474 C C . GLN A 1 196 ? 30.915 49.078 -92.052 1.00 93.62 196 GLN A C 1
ATOM 1476 O O . GLN A 1 196 ? 30.678 48.002 -91.505 1.00 93.62 196 GLN A O 1
ATOM 1481 N N . ILE A 1 197 ? 29.978 49.734 -92.752 1.00 92.50 197 ILE A N 1
ATOM 1482 C CA . ILE A 1 197 ? 28.590 49.252 -92.878 1.00 92.50 197 ILE A CA 1
ATOM 1483 C C . ILE A 1 197 ? 28.545 47.910 -93.627 1.00 92.50 197 ILE A C 1
ATOM 1485 O O . ILE A 1 197 ? 27.762 47.026 -93.277 1.00 92.50 197 ILE A O 1
ATOM 1489 N N . GLN A 1 198 ? 29.387 47.725 -94.649 1.00 91.62 198 GLN A N 1
ATOM 1490 C CA . GLN A 1 198 ? 29.515 46.439 -95.339 1.00 91.62 198 GLN A CA 1
ATOM 1491 C C . GLN A 1 198 ? 30.030 45.342 -94.405 1.00 91.62 198 GLN A C 1
ATOM 1493 O O . GLN A 1 198 ? 29.514 44.227 -94.456 1.00 91.62 198 GLN A O 1
ATOM 1498 N N . GLY A 1 199 ? 30.997 45.650 -93.539 1.00 93.06 199 GLY A N 1
ATOM 1499 C CA . GLY A 1 199 ? 31.482 44.737 -92.505 1.00 93.06 199 GLY A CA 1
ATOM 1500 C C . GLY A 1 199 ? 30.360 44.263 -91.579 1.00 93.06 199 GLY A C 1
ATOM 1501 O O . GLY A 1 199 ? 30.180 43.058 -91.406 1.00 93.06 199 GLY A O 1
ATOM 1502 N N . GLU A 1 200 ? 29.549 45.192 -91.067 1.00 91.50 200 GLU A N 1
ATOM 1503 C CA . GLU A 1 200 ? 28.399 44.879 -90.204 1.00 91.50 200 GLU A CA 1
ATOM 1504 C C . GLU A 1 200 ? 27.337 44.036 -90.927 1.00 91.50 200 GLU A C 1
ATOM 1506 O O . GLU A 1 200 ? 26.838 43.043 -90.391 1.00 91.50 200 GLU A O 1
ATOM 1511 N N . LEU A 1 201 ? 27.021 44.371 -92.183 1.00 90.50 201 LEU A N 1
ATOM 1512 C CA . LEU A 1 201 ? 26.087 43.584 -92.994 1.00 90.50 201 LEU A CA 1
ATOM 1513 C C . LEU A 1 201 ? 26.606 42.170 -93.258 1.00 90.50 201 LEU A C 1
ATOM 1515 O O . LEU A 1 201 ? 25.828 41.220 -93.177 1.00 90.50 201 LEU A O 1
ATOM 1519 N N . ASN A 1 202 ? 27.897 42.014 -93.554 1.00 90.56 202 ASN A N 1
ATOM 1520 C CA . ASN A 1 202 ? 28.518 40.707 -93.760 1.00 90.56 202 ASN A CA 1
ATOM 1521 C C . ASN A 1 202 ? 28.482 39.869 -92.478 1.00 90.56 202 ASN A C 1
ATOM 1523 O O . ASN A 1 202 ? 28.138 38.691 -92.531 1.00 90.56 202 ASN A O 1
ATOM 1527 N N . PHE A 1 203 ? 28.754 40.482 -91.325 1.00 89.25 203 PHE A N 1
ATOM 1528 C CA . PHE A 1 203 ? 28.675 39.822 -90.023 1.00 89.25 203 PHE A CA 1
ATOM 1529 C C . PHE A 1 203 ? 27.252 39.364 -89.678 1.00 89.25 203 PHE A C 1
ATOM 1531 O O . PHE A 1 203 ? 27.051 38.224 -89.253 1.00 89.25 203 PHE A O 1
ATOM 1538 N N . LEU A 1 204 ? 26.248 40.221 -89.894 1.00 88.56 204 LEU A N 1
ATOM 1539 C CA . LEU A 1 204 ? 24.847 39.841 -89.714 1.00 88.56 204 LEU A CA 1
ATOM 1540 C C . LEU A 1 204 ? 24.447 38.733 -90.691 1.00 88.56 204 LEU A C 1
ATOM 1542 O O . LEU A 1 204 ? 23.796 37.779 -90.278 1.00 88.56 204 LEU A O 1
ATOM 1546 N N . ASN A 1 205 ? 24.855 38.819 -91.960 1.00 87.88 205 ASN A N 1
ATOM 1547 C CA . ASN A 1 205 ? 24.560 37.791 -92.958 1.00 87.88 205 ASN A CA 1
ATOM 1548 C C . ASN A 1 205 ? 25.177 36.429 -92.584 1.00 87.88 205 ASN A C 1
ATOM 1550 O O . ASN A 1 205 ? 24.470 35.432 -92.690 1.00 87.88 205 ASN A O 1
ATOM 1554 N N . ASP A 1 206 ? 26.421 36.377 -92.085 1.00 87.31 206 ASP A N 1
ATOM 1555 C CA . ASP A 1 206 ? 27.047 35.130 -91.597 1.00 87.31 206 ASP A CA 1
ATOM 1556 C C . ASP A 1 206 ? 26.202 34.496 -90.481 1.00 87.31 206 ASP A C 1
ATOM 1558 O O . ASP A 1 206 ? 25.825 33.325 -90.558 1.00 87.31 206 ASP A O 1
ATOM 1562 N N . ARG A 1 207 ? 25.793 35.298 -89.490 1.00 86.81 207 ARG A N 1
ATOM 1563 C CA . ARG A 1 207 ? 24.988 34.833 -88.346 1.00 86.81 207 ARG A CA 1
ATOM 1564 C C . ARG A 1 207 ? 23.541 34.483 -88.682 1.00 86.81 207 ARG A C 1
ATOM 1566 O O . ARG A 1 207 ? 22.940 33.685 -87.970 1.00 86.81 207 ARG A O 1
ATOM 1573 N N . ILE A 1 208 ? 22.971 35.095 -89.716 1.00 88.69 208 ILE A N 1
ATOM 1574 C CA . ILE A 1 208 ? 21.649 34.728 -90.236 1.00 88.69 208 ILE A CA 1
ATOM 1575 C C . ILE A 1 208 ? 21.755 33.423 -91.033 1.00 88.69 208 ILE A C 1
ATOM 1577 O O . ILE A 1 208 ? 20.855 32.596 -90.960 1.00 88.69 208 ILE A O 1
ATOM 1581 N N . SER A 1 209 ? 22.849 33.225 -91.776 1.00 87.44 209 SER A N 1
ATOM 1582 C CA . SER A 1 209 ? 23.037 32.046 -92.630 1.00 87.44 209 SER A CA 1
ATOM 1583 C C . SER A 1 209 ? 23.323 30.759 -91.857 1.00 87.44 209 SER A C 1
ATOM 1585 O O . SER A 1 209 ? 23.006 29.683 -92.351 1.00 87.44 209 SER A O 1
ATOM 1587 N N . MET A 1 210 ? 23.898 30.858 -90.651 1.00 88.94 210 MET A N 1
ATOM 1588 C CA . MET A 1 210 ? 24.275 29.710 -89.827 1.00 88.94 210 MET A CA 1
ATOM 1589 C C . MET A 1 210 ? 23.866 29.925 -88.368 1.00 88.94 210 MET A C 1
ATOM 1591 O O . MET A 1 210 ? 24.292 30.872 -87.707 1.00 88.94 210 MET A O 1
ATOM 1595 N N . SER A 1 211 ? 23.093 28.989 -87.828 1.00 91.31 211 SER A N 1
ATOM 1596 C CA . SER A 1 211 ? 22.773 28.917 -86.403 1.00 91.31 211 SER A CA 1
ATOM 1597 C C . SER A 1 211 ? 23.921 28.295 -85.614 1.00 91.31 211 SER A C 1
ATOM 1599 O O . SER A 1 211 ? 24.576 27.372 -86.093 1.00 91.31 211 SER A O 1
ATOM 1601 N N . THR A 1 212 ? 24.164 28.780 -84.394 1.00 91.81 212 THR A N 1
ATOM 1602 C CA . THR A 1 212 ? 25.244 28.276 -83.522 1.00 91.81 212 THR A CA 1
ATOM 1603 C C . THR A 1 212 ? 24.667 27.502 -82.341 1.00 91.81 212 THR A C 1
ATOM 1605 O O . THR A 1 212 ? 23.852 28.047 -81.603 1.00 91.81 212 THR A O 1
ATOM 1608 N N . LEU A 1 213 ? 25.100 26.259 -82.134 1.00 92.12 213 LEU A N 1
ATOM 1609 C CA . LEU A 1 213 ? 24.704 25.413 -81.008 1.00 92.12 213 LEU A CA 1
ATOM 1610 C C . LEU A 1 213 ? 25.936 25.025 -80.182 1.00 92.12 213 LEU A C 1
ATOM 1612 O O . LEU A 1 213 ? 26.837 24.362 -80.688 1.00 92.12 213 LEU A O 1
ATOM 1616 N N . THR A 1 214 ? 25.962 25.410 -78.912 1.00 92.75 214 THR A N 1
ATOM 1617 C CA . THR A 1 214 ? 27.037 25.098 -77.967 1.00 92.75 214 THR A CA 1
ATOM 1618 C C . THR A 1 214 ? 26.611 23.944 -77.067 1.00 92.75 214 THR A C 1
ATOM 1620 O O . THR A 1 214 ? 25.643 24.054 -76.319 1.00 92.75 214 THR A O 1
ATOM 1623 N N . LEU A 1 215 ? 27.334 22.831 -77.123 1.00 91.06 215 LEU A N 1
ATOM 1624 C CA . LEU A 1 215 ? 27.098 21.644 -76.310 1.00 91.06 215 LEU A CA 1
ATOM 1625 C C . LEU A 1 215 ? 28.155 21.550 -75.215 1.00 91.06 215 LEU A C 1
ATOM 1627 O O . LEU A 1 215 ? 29.343 21.514 -75.514 1.00 91.06 215 LEU A O 1
ATOM 1631 N N . THR A 1 216 ? 27.733 21.460 -73.960 1.00 91.00 216 THR A N 1
ATOM 1632 C CA . THR A 1 216 ? 28.602 21.127 -72.827 1.00 91.00 216 THR A CA 1
ATOM 1633 C C . THR A 1 216 ? 28.386 19.665 -72.468 1.00 91.00 216 THR A C 1
ATOM 1635 O O . THR A 1 216 ? 27.290 19.281 -72.069 1.00 91.00 216 THR A O 1
ATOM 1638 N N . LEU A 1 217 ? 29.418 18.841 -72.621 1.00 90.06 217 LEU A N 1
ATOM 1639 C CA . LEU A 1 217 ? 29.386 17.416 -72.299 1.00 90.06 217 LEU A CA 1
ATOM 1640 C C . LEU A 1 217 ? 30.216 17.172 -71.035 1.00 90.06 217 LEU A C 1
ATOM 1642 O O . LEU A 1 217 ? 31.369 17.605 -70.957 1.00 90.06 217 LEU A O 1
ATOM 1646 N N . SER A 1 218 ? 29.637 16.477 -70.058 1.00 86.44 218 SER A N 1
ATOM 1647 C CA . SER A 1 218 ? 30.335 16.008 -68.856 1.00 86.44 218 SER A CA 1
ATOM 1648 C C . SER A 1 218 ? 30.165 14.500 -68.684 1.00 86.44 218 SER A C 1
ATOM 1650 O O . SER A 1 218 ? 29.083 13.967 -68.915 1.00 86.44 218 SER A O 1
ATOM 1652 N N . GLU A 1 219 ? 31.236 13.796 -68.316 1.00 84.00 219 GLU A N 1
ATOM 1653 C CA . GLU A 1 219 ? 31.155 12.358 -68.032 1.00 84.00 219 GLU A CA 1
ATOM 1654 C C . GLU A 1 219 ? 30.423 12.077 -66.712 1.00 84.00 219 GLU A C 1
ATOM 1656 O O . GLU A 1 219 ? 30.686 12.731 -65.695 1.00 84.00 219 GLU A O 1
ATOM 1661 N N . LYS A 1 220 ? 29.520 11.087 -66.734 1.00 74.12 220 LYS A N 1
ATOM 1662 C CA . LYS A 1 220 ? 28.732 10.642 -65.578 1.00 74.12 220 LYS A CA 1
ATOM 1663 C C . LYS A 1 220 ? 29.630 10.227 -64.420 1.00 74.12 220 LYS A C 1
ATOM 1665 O O . LYS A 1 220 ? 30.646 9.556 -64.600 1.00 74.12 220 LYS A O 1
ATOM 1670 N N . ASP A 1 221 ? 29.231 10.599 -63.205 1.00 62.12 221 ASP A N 1
ATOM 1671 C CA . ASP A 1 221 ? 29.917 10.130 -62.005 1.00 62.12 221 ASP A CA 1
ATOM 1672 C C . ASP A 1 221 ? 29.722 8.620 -61.832 1.00 62.12 221 ASP A C 1
ATOM 1674 O O . ASP A 1 221 ? 28.590 8.139 -61.710 1.00 62.12 221 ASP A O 1
ATOM 1678 N N . ILE A 1 222 ? 30.820 7.864 -61.802 1.00 50.03 222 ILE A N 1
ATOM 1679 C CA . ILE A 1 222 ? 30.784 6.472 -61.362 1.00 50.03 222 ILE A CA 1
ATOM 1680 C C . ILE A 1 222 ? 30.531 6.530 -59.857 1.00 50.03 222 ILE A C 1
ATOM 1682 O O . ILE A 1 222 ? 31.456 6.689 -59.063 1.00 50.03 222 ILE A O 1
ATOM 1686 N N . ARG A 1 223 ? 29.253 6.450 -59.473 1.00 53.50 223 ARG A N 1
ATOM 1687 C CA . ARG A 1 223 ? 28.813 6.371 -58.078 1.00 53.50 223 ARG A CA 1
ATOM 1688 C C . ARG A 1 223 ? 29.606 5.262 -57.391 1.00 53.50 223 ARG A C 1
ATOM 1690 O O . ARG A 1 223 ? 29.420 4.090 -57.717 1.00 53.50 223 ARG A O 1
ATOM 1697 N N . GLN A 1 224 ? 30.491 5.618 -56.463 1.00 49.78 224 GLN A N 1
ATOM 1698 C CA . GLN A 1 224 ? 31.102 4.612 -55.605 1.00 49.78 224 GLN A CA 1
ATOM 1699 C C . GLN A 1 224 ? 29.993 3.998 -54.734 1.00 49.78 224 GLN A C 1
ATOM 1701 O O . GLN A 1 224 ? 29.118 4.730 -54.261 1.00 49.78 224 GLN A O 1
ATOM 1706 N N . PRO A 1 225 ? 29.966 2.669 -54.551 1.00 47.34 225 PRO A N 1
ATOM 1707 C CA . PRO A 1 225 ? 28.973 2.037 -53.695 1.00 47.34 225 PRO A CA 1
ATOM 1708 C C . PRO A 1 225 ? 29.128 2.555 -52.259 1.00 47.34 225 PRO A C 1
ATOM 1710 O O . PRO A 1 225 ? 30.168 2.367 -51.631 1.00 47.34 225 PRO A O 1
ATOM 1713 N N . HIS A 1 226 ? 28.092 3.211 -51.732 1.00 54.56 226 HIS A N 1
ATOM 1714 C CA . HIS A 1 226 ? 28.008 3.526 -50.308 1.00 54.56 226 HIS A CA 1
ATOM 1715 C C . HIS A 1 226 ? 27.584 2.260 -49.565 1.00 54.56 226 HIS A C 1
ATOM 1717 O O . HIS A 1 226 ? 26.514 1.701 -49.840 1.00 54.56 226 HIS A O 1
ATOM 1723 N N . THR A 1 227 ? 28.412 1.819 -48.621 1.00 58.66 227 THR A N 1
ATOM 1724 C CA . THR A 1 227 ? 28.082 0.683 -47.756 1.00 58.66 227 THR A CA 1
ATOM 1725 C C . THR A 1 227 ? 27.401 1.221 -46.505 1.00 58.66 227 THR A C 1
ATOM 1727 O O . THR A 1 227 ? 27.959 2.062 -45.802 1.00 58.66 227 THR A O 1
ATOM 1730 N N . ALA A 1 228 ? 26.186 0.759 -46.212 1.00 62.88 228 ALA A N 1
ATOM 1731 C CA . ALA A 1 228 ? 25.604 0.968 -44.891 1.00 62.88 228 ALA A CA 1
ATOM 1732 C C . ALA A 1 228 ? 26.191 -0.077 -43.947 1.00 62.88 228 ALA A C 1
ATOM 1734 O O . ALA A 1 228 ? 26.005 -1.277 -44.150 1.00 62.88 228 ALA A O 1
ATOM 1735 N N . VAL A 1 229 ? 26.895 0.371 -42.917 1.00 71.62 229 VAL A N 1
ATOM 1736 C CA . VAL A 1 229 ? 27.327 -0.491 -41.825 1.00 71.62 229 VAL A CA 1
ATOM 1737 C C . VAL A 1 229 ? 26.201 -0.528 -40.804 1.00 71.62 229 VAL A C 1
ATOM 1739 O O . VAL A 1 229 ? 25.811 0.496 -40.245 1.00 71.62 229 VAL A O 1
ATOM 1742 N N . ARG A 1 230 ? 25.650 -1.719 -40.580 1.00 76.94 230 ARG A N 1
ATOM 1743 C CA . ARG A 1 230 ? 24.637 -1.972 -39.556 1.00 76.94 230 ARG A CA 1
ATOM 1744 C C . ARG A 1 230 ? 25.295 -2.689 -38.389 1.00 76.94 230 ARG A C 1
ATOM 1746 O O . ARG A 1 230 ? 25.844 -3.774 -38.568 1.00 76.94 230 ARG A O 1
ATOM 1753 N N . ARG A 1 231 ? 25.185 -2.114 -37.195 1.00 81.69 231 ARG A N 1
ATOM 1754 C CA . ARG A 1 231 ? 25.659 -2.706 -35.942 1.00 81.69 231 ARG A CA 1
ATOM 1755 C C . ARG A 1 231 ? 24.545 -2.680 -34.907 1.00 81.69 231 ARG A C 1
ATOM 1757 O O . ARG A 1 231 ? 23.833 -1.689 -34.773 1.00 81.69 231 ARG A O 1
ATOM 1764 N N . GLU A 1 232 ? 24.400 -3.762 -34.154 1.00 82.06 232 GLU A N 1
ATOM 1765 C CA . GLU A 1 232 ? 23.527 -3.776 -32.982 1.00 82.06 232 GLU A CA 1
ATOM 1766 C C . GLU A 1 232 ? 24.375 -3.501 -31.738 1.00 82.06 232 GLU A C 1
ATOM 1768 O O . GLU A 1 232 ? 25.367 -4.187 -31.480 1.00 82.06 232 GLU A O 1
ATOM 1773 N N . VAL A 1 233 ? 24.018 -2.452 -30.997 1.00 83.69 233 VAL A N 1
ATOM 1774 C CA . VAL A 1 233 ? 24.653 -2.088 -29.731 1.00 83.69 233 VAL A CA 1
ATOM 1775 C C . VAL A 1 233 ? 23.652 -2.343 -28.620 1.00 83.69 233 VAL A C 1
ATOM 1777 O O . VAL A 1 233 ? 22.559 -1.778 -28.604 1.00 83.69 233 VAL A O 1
ATOM 1780 N N . GLY A 1 234 ? 24.017 -3.224 -27.696 1.00 84.56 234 GLY A N 1
ATOM 1781 C CA . GLY A 1 234 ? 23.156 -3.634 -26.603 1.00 84.56 234 GLY A CA 1
ATOM 1782 C C . GLY A 1 234 ? 23.734 -3.331 -25.227 1.00 84.56 234 GLY A C 1
ATOM 1783 O O . GLY A 1 234 ? 24.949 -3.352 -25.009 1.00 84.56 234 GLY A O 1
ATOM 1784 N N . THR A 1 235 ? 22.846 -3.092 -24.270 1.00 88.12 235 THR A N 1
ATOM 1785 C CA . THR A 1 235 ? 23.170 -3.115 -22.843 1.00 88.12 235 THR A CA 1
ATOM 1786 C C . THR A 1 235 ? 22.212 -4.048 -22.116 1.00 88.12 235 THR A C 1
ATOM 1788 O O . THR A 1 235 ? 21.039 -4.141 -22.475 1.00 88.12 235 THR A O 1
ATOM 1791 N N . ALA A 1 236 ? 22.715 -4.777 -21.124 1.00 87.81 236 ALA A N 1
ATOM 1792 C CA . ALA A 1 236 ? 21.910 -5.668 -20.299 1.00 87.81 236 ALA A CA 1
ATOM 1793 C C . ALA A 1 236 ? 22.476 -5.764 -18.878 1.00 87.81 236 ALA A C 1
ATOM 1795 O O . ALA A 1 236 ? 23.686 -5.654 -18.659 1.00 87.81 236 ALA A O 1
ATOM 1796 N N . GLY A 1 237 ? 21.594 -5.993 -17.911 1.00 86.62 237 GLY A N 1
ATOM 1797 C CA . GLY A 1 237 ? 21.941 -6.401 -16.556 1.00 86.62 237 GLY A CA 1
ATOM 1798 C C . GLY A 1 237 ? 21.691 -7.895 -16.360 1.00 86.62 237 GLY A C 1
ATOM 1799 O O . GLY A 1 237 ? 20.714 -8.422 -16.883 1.00 86.62 237 GLY A O 1
ATOM 1800 N N . LEU A 1 238 ? 22.545 -8.571 -15.599 1.00 87.06 238 LEU A N 1
ATOM 1801 C CA . LEU A 1 238 ? 22.328 -9.941 -15.139 1.00 87.06 238 LEU A CA 1
ATOM 1802 C C . LEU A 1 238 ? 22.352 -9.959 -13.611 1.00 87.06 238 LEU A C 1
ATOM 1804 O O . LEU A 1 238 ? 23.371 -9.656 -12.990 1.00 87.06 238 LEU A O 1
ATOM 1808 N N . GLU A 1 239 ? 21.225 -10.303 -13.008 1.00 85.00 239 GLU A N 1
ATOM 1809 C CA . GLU A 1 239 ? 21.076 -10.415 -11.560 1.00 85.00 239 GLU A CA 1
ATOM 1810 C C . GLU A 1 239 ? 21.197 -11.885 -11.155 1.00 85.00 239 GLU A C 1
ATOM 1812 O O . GLU A 1 239 ? 20.506 -12.752 -11.697 1.00 85.00 239 GLU A O 1
ATOM 1817 N N . THR A 1 240 ? 22.105 -12.175 -10.227 1.00 84.69 240 THR A N 1
ATOM 1818 C CA . THR A 1 240 ? 22.414 -13.542 -9.783 1.00 84.69 240 THR A CA 1
ATOM 1819 C C . THR A 1 240 ? 22.946 -13.536 -8.351 1.00 84.69 240 THR A C 1
ATOM 1821 O O . THR A 1 240 ? 23.476 -12.526 -7.883 1.00 84.69 240 THR A O 1
ATOM 1824 N N . ASP A 1 241 ? 22.819 -14.660 -7.648 1.00 80.38 241 ASP A N 1
ATOM 1825 C CA . ASP A 1 241 ? 23.346 -14.824 -6.289 1.00 80.38 241 ASP A CA 1
ATOM 1826 C C . ASP A 1 241 ? 24.867 -15.073 -6.286 1.00 80.38 241 ASP A C 1
ATOM 1828 O O . ASP A 1 241 ? 25.566 -14.659 -5.360 1.00 80.38 241 ASP A O 1
ATOM 1832 N N . ALA A 1 242 ? 25.402 -15.685 -7.352 1.00 84.62 242 ALA A N 1
ATOM 1833 C CA . ALA A 1 242 ? 26.808 -16.079 -7.484 1.00 84.62 242 ALA A CA 1
ATOM 1834 C C . ALA A 1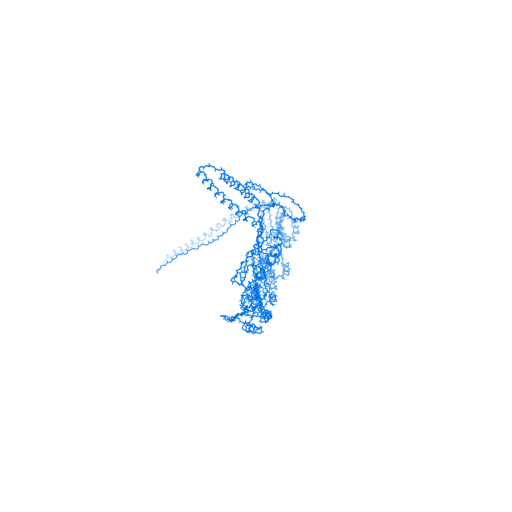 242 ? 27.494 -15.351 -8.655 1.00 84.62 242 ALA A C 1
ATOM 1836 O O . ALA A 1 242 ? 27.774 -15.924 -9.709 1.00 84.62 242 ALA A O 1
ATOM 1837 N N . VAL A 1 243 ? 27.785 -14.059 -8.467 1.00 85.69 243 VAL A N 1
ATOM 1838 C CA . VAL A 1 243 ? 28.330 -13.184 -9.526 1.00 85.69 243 VAL A CA 1
ATOM 1839 C C . VAL A 1 243 ? 29.661 -13.687 -10.094 1.00 85.69 243 VAL A C 1
ATOM 1841 O O . VAL A 1 243 ? 29.876 -13.582 -11.298 1.00 85.69 243 VAL A O 1
ATOM 1844 N N . GLU A 1 244 ? 30.546 -14.259 -9.275 1.00 86.06 244 GLU A N 1
ATOM 1845 C CA . GLU A 1 244 ? 31.841 -14.780 -9.745 1.00 86.06 244 GLU A CA 1
ATOM 1846 C C . GLU A 1 244 ? 31.700 -16.010 -10.651 1.00 86.06 244 GLU A C 1
ATOM 1848 O O . GLU A 1 244 ? 32.409 -16.138 -11.653 1.00 86.06 244 GLU A O 1
ATOM 1853 N N . GLU A 1 245 ? 30.787 -16.920 -10.310 1.00 86.69 245 GLU A N 1
ATOM 1854 C CA . GLU A 1 245 ? 30.516 -18.120 -11.104 1.00 86.69 245 GLU A CA 1
ATOM 1855 C C . GLU A 1 245 ? 29.812 -17.749 -12.407 1.00 86.69 245 GLU A C 1
ATOM 1857 O O . GLU A 1 245 ? 30.234 -18.179 -13.483 1.00 86.69 245 GLU A O 1
ATOM 1862 N N . ALA A 1 246 ? 28.811 -16.868 -12.324 1.00 85.44 246 ALA A N 1
ATOM 1863 C CA . ALA A 1 246 ? 28.131 -16.325 -13.489 1.00 85.44 246 ALA A CA 1
ATOM 1864 C C . ALA A 1 246 ? 29.104 -15.572 -14.404 1.00 85.44 246 ALA A C 1
ATOM 1866 O O . ALA A 1 246 ? 29.074 -15.773 -15.611 1.00 85.44 246 ALA A O 1
ATOM 1867 N N . TYR A 1 247 ? 30.026 -14.774 -13.858 1.00 88.19 247 TYR A N 1
ATOM 1868 C CA . TYR A 1 247 ? 31.058 -14.084 -14.637 1.00 88.19 247 TYR A CA 1
ATOM 1869 C C . TYR A 1 247 ? 31.894 -15.065 -15.471 1.00 88.19 247 TYR A C 1
ATOM 1871 O O . TYR A 1 247 ? 32.031 -1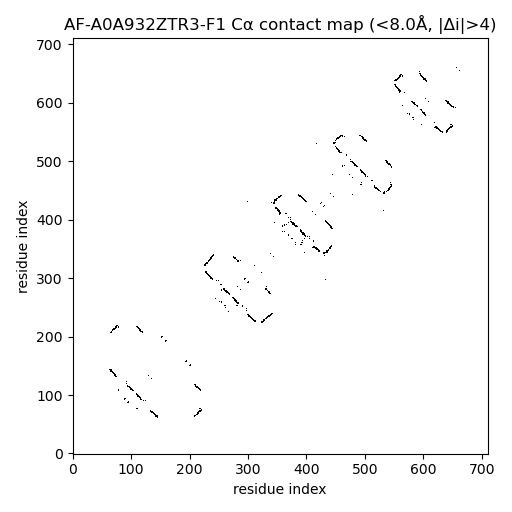4.888 -16.682 1.00 88.19 247 TYR A O 1
ATOM 1879 N N . LYS A 1 248 ? 32.390 -16.147 -14.853 1.00 89.50 248 LYS A N 1
ATOM 1880 C CA . LYS A 1 248 ? 33.144 -17.200 -15.557 1.00 89.50 248 LYS A CA 1
ATOM 1881 C C . LYS A 1 248 ? 32.286 -17.912 -16.606 1.00 89.50 248 LYS A C 1
ATOM 1883 O O . LYS A 1 248 ? 32.755 -18.156 -17.717 1.00 89.50 248 LYS A O 1
ATOM 1888 N N . ALA A 1 249 ? 31.031 -18.218 -16.278 1.00 88.62 249 ALA A N 1
ATOM 1889 C CA . ALA A 1 249 ? 30.098 -18.872 -17.191 1.00 88.62 249 ALA A CA 1
ATOM 1890 C C . ALA A 1 249 ? 29.742 -17.992 -18.400 1.00 88.62 249 ALA A C 1
ATOM 1892 O O . ALA A 1 249 ? 29.631 -18.503 -19.515 1.00 88.62 249 ALA A O 1
ATOM 1893 N N . VAL A 1 250 ? 29.619 -16.674 -18.211 1.00 88.19 250 VAL A N 1
ATOM 1894 C CA . VAL A 1 250 ? 29.393 -15.723 -19.304 1.00 88.19 250 VAL A CA 1
ATOM 1895 C C . VAL A 1 250 ? 30.605 -15.661 -20.224 1.00 88.19 250 VAL A C 1
ATOM 1897 O O . VAL A 1 250 ? 30.427 -15.764 -21.432 1.00 88.19 250 VAL A O 1
ATOM 1900 N N . LEU A 1 251 ? 31.824 -15.546 -19.684 1.00 88.75 251 LEU A N 1
ATOM 1901 C CA . LEU A 1 251 ? 33.040 -15.537 -20.507 1.00 88.75 251 LEU A CA 1
ATOM 1902 C C . LEU A 1 251 ? 33.141 -16.800 -21.369 1.00 88.75 251 LEU A C 1
ATOM 1904 O O . LEU A 1 251 ? 33.352 -16.705 -22.575 1.00 88.75 251 LEU A O 1
ATOM 1908 N N . LYS A 1 252 ? 32.880 -17.966 -20.769 1.00 89.44 252 LYS A N 1
ATOM 1909 C CA . LYS A 1 252 ? 32.831 -19.237 -21.495 1.00 89.44 252 LYS A CA 1
ATOM 1910 C C . LYS A 1 252 ? 31.726 -19.253 -22.558 1.00 89.44 252 LYS A C 1
ATOM 1912 O O . LYS A 1 252 ? 31.949 -19.713 -23.670 1.00 89.44 252 LYS A O 1
ATOM 1917 N N . SER A 1 253 ? 30.544 -18.723 -22.243 1.00 87.19 253 SER A N 1
ATOM 1918 C CA . SER A 1 253 ? 29.419 -18.659 -23.187 1.00 87.19 253 SER A CA 1
ATOM 1919 C C . SER A 1 253 ? 29.704 -17.747 -24.382 1.00 87.19 253 SER A C 1
ATOM 1921 O O . SER A 1 253 ? 29.239 -18.038 -25.480 1.00 87.19 253 SER A O 1
ATOM 1923 N N . VAL A 1 254 ? 30.457 -16.659 -24.176 1.00 87.19 254 VAL A N 1
ATOM 1924 C CA . VAL A 1 254 ? 30.912 -15.757 -25.245 1.00 87.19 254 VAL A CA 1
ATOM 1925 C C . VAL A 1 254 ? 31.948 -16.457 -26.126 1.00 87.19 254 VAL A C 1
ATOM 1927 O O . VAL A 1 254 ? 31.834 -16.390 -27.344 1.00 87.19 254 VAL A O 1
ATOM 1930 N N . GLU A 1 255 ? 32.904 -17.175 -25.533 1.00 86.88 255 GLU A N 1
ATOM 1931 C CA . GLU A 1 255 ? 33.913 -17.949 -26.270 1.00 86.88 255 GLU A CA 1
ATOM 1932 C C . GLU A 1 255 ? 33.278 -19.076 -27.105 1.00 86.88 255 GLU A C 1
ATOM 1934 O O . GLU A 1 255 ? 33.579 -19.219 -28.287 1.00 86.88 255 GLU A O 1
ATOM 1939 N N . GLU A 1 256 ? 32.325 -19.821 -26.535 1.00 87.19 256 GLU A N 1
ATOM 1940 C CA . GLU A 1 256 ? 31.549 -20.851 -27.246 1.00 87.19 256 GLU A CA 1
ATOM 1941 C C . GLU A 1 256 ? 30.692 -20.286 -28.391 1.00 87.19 256 GLU A C 1
ATOM 1943 O O . GLU A 1 256 ? 30.329 -21.019 -29.311 1.00 87.19 256 GLU A O 1
ATOM 1948 N N . ALA A 1 257 ? 30.338 -19.000 -28.330 1.00 84.12 257 ALA A N 1
ATOM 1949 C CA . ALA A 1 257 ? 29.627 -18.288 -29.388 1.00 84.12 257 ALA A CA 1
ATOM 1950 C C . ALA A 1 257 ? 30.576 -17.651 -30.422 1.00 84.12 257 ALA A C 1
ATOM 1952 O O . ALA A 1 257 ? 30.120 -16.844 -31.232 1.00 84.12 257 ALA A O 1
ATOM 1953 N N . GLU A 1 258 ? 31.874 -17.986 -30.374 1.00 83.81 258 GLU A N 1
ATOM 1954 C CA . GLU A 1 258 ? 32.945 -17.396 -31.193 1.00 83.81 258 GLU A CA 1
ATOM 1955 C C . GLU A 1 258 ? 33.021 -15.861 -31.058 1.00 83.81 258 GLU A C 1
ATOM 1957 O O . GLU A 1 258 ? 33.443 -15.142 -31.964 1.00 83.81 258 GLU A O 1
ATOM 1962 N N . GLY A 1 259 ? 32.589 -15.342 -29.906 1.00 82.00 259 GLY A N 1
ATOM 1963 C CA . GLY A 1 259 ? 32.607 -13.926 -29.579 1.00 82.00 259 GLY A CA 1
ATOM 1964 C C . GLY A 1 259 ? 33.964 -13.453 -29.071 1.00 82.00 259 GLY A C 1
ATOM 1965 O O . GLY A 1 259 ? 34.726 -14.191 -28.446 1.00 82.00 259 GLY A O 1
ATOM 1966 N N . ARG A 1 260 ? 34.253 -12.170 -29.285 1.00 88.06 260 ARG A N 1
ATOM 1967 C CA . ARG A 1 260 ? 35.457 -11.502 -28.789 1.00 88.06 260 ARG A CA 1
ATOM 1968 C C . ARG A 1 260 ? 35.123 -10.642 -27.577 1.00 88.06 260 ARG A C 1
ATOM 1970 O O . ARG A 1 260 ? 34.330 -9.711 -27.672 1.00 88.06 260 ARG A O 1
ATOM 1977 N N . VAL A 1 261 ? 35.777 -10.888 -26.446 1.00 88.94 261 VAL A N 1
ATOM 1978 C CA . VAL A 1 261 ? 35.700 -9.997 -25.277 1.00 88.94 261 VAL A CA 1
ATOM 1979 C C . VAL A 1 261 ? 36.587 -8.771 -25.525 1.00 88.94 261 VAL A C 1
ATOM 1981 O O . VAL A 1 261 ? 37.774 -8.908 -25.818 1.00 88.94 261 VAL A O 1
ATOM 1984 N N . ILE A 1 262 ? 36.003 -7.574 -25.445 1.00 88.38 262 ILE A N 1
ATOM 1985 C CA . ILE A 1 262 ? 36.701 -6.288 -25.596 1.00 88.38 262 ILE A CA 1
ATOM 1986 C C . ILE A 1 262 ? 37.309 -5.859 -24.261 1.00 88.38 262 ILE A C 1
ATOM 1988 O O . ILE A 1 262 ? 38.476 -5.489 -24.200 1.00 88.38 262 ILE A O 1
ATOM 1992 N N . ASP A 1 263 ? 36.489 -5.880 -23.212 1.00 89.12 263 ASP A N 1
ATOM 1993 C CA . ASP A 1 263 ? 36.851 -5.458 -21.864 1.00 89.12 263 ASP A CA 1
ATOM 1994 C C . ASP A 1 263 ? 36.082 -6.310 -20.856 1.00 89.12 263 ASP A C 1
ATOM 1996 O O . ASP A 1 263 ? 34.907 -6.626 -21.055 1.00 89.12 263 ASP A O 1
ATOM 2000 N N . SER A 1 264 ? 36.738 -6.703 -19.773 1.00 89.06 264 SER A N 1
ATOM 2001 C CA . SER A 1 264 ? 36.109 -7.490 -18.720 1.00 89.06 264 SER A CA 1
ATOM 2002 C C . SER A 1 264 ? 36.741 -7.156 -17.385 1.00 89.06 264 SER A C 1
ATOM 2004 O O . SER A 1 264 ? 37.950 -7.320 -17.205 1.00 89.06 264 SER A O 1
ATOM 2006 N N . HIS A 1 265 ? 35.919 -6.717 -16.441 1.00 89.38 265 HIS A N 1
ATOM 2007 C CA . HIS A 1 265 ? 36.390 -6.317 -15.130 1.00 89.38 265 HIS A CA 1
ATOM 2008 C C . HIS A 1 265 ? 35.437 -6.808 -14.043 1.00 89.38 265 HIS A C 1
ATOM 2010 O O . HIS A 1 265 ? 34.221 -6.626 -14.132 1.00 89.38 265 HIS A O 1
ATOM 2016 N N . LEU A 1 266 ? 36.007 -7.432 -13.015 1.00 88.12 266 LEU A N 1
ATOM 2017 C CA . LEU A 1 266 ? 35.311 -7.888 -11.820 1.00 88.12 266 LEU A CA 1
ATOM 2018 C C . LEU A 1 266 ? 35.788 -7.035 -10.643 1.00 88.12 266 LEU A C 1
ATOM 2020 O O . LEU A 1 266 ? 36.984 -6.972 -10.367 1.00 88.12 266 LEU A O 1
ATOM 2024 N N . GLN A 1 267 ? 34.853 -6.363 -9.980 1.00 83.56 267 GLN A N 1
ATOM 2025 C CA . GLN A 1 267 ? 35.108 -5.494 -8.837 1.00 83.56 267 GLN A CA 1
ATOM 2026 C C . GLN A 1 267 ? 34.475 -6.082 -7.588 1.00 83.56 267 GLN A C 1
ATOM 2028 O O . GLN A 1 267 ? 33.269 -6.339 -7.555 1.00 83.56 267 GLN A O 1
ATOM 2033 N N . GLN A 1 268 ? 35.298 -6.242 -6.558 1.00 82.19 268 GLN A N 1
ATOM 2034 C CA . GLN A 1 268 ? 34.868 -6.573 -5.211 1.00 82.19 268 GLN A CA 1
ATOM 2035 C C . GLN A 1 268 ? 34.908 -5.292 -4.372 1.00 82.19 268 GLN A C 1
ATOM 2037 O O . GLN A 1 268 ? 35.953 -4.655 -4.272 1.00 82.19 268 GLN A O 1
ATOM 2042 N N . HIS A 1 269 ? 33.767 -4.890 -3.817 1.00 73.75 269 HIS A N 1
ATOM 2043 C CA . HIS A 1 269 ? 33.635 -3.699 -2.972 1.00 73.75 269 HIS A CA 1
ATOM 2044 C C . HIS A 1 269 ? 33.696 -4.070 -1.482 1.00 73.75 269 HIS A C 1
ATOM 2046 O O . HIS A 1 269 ? 33.448 -5.222 -1.111 1.00 73.75 269 HIS A O 1
ATOM 2052 N N . ASP A 1 270 ? 33.933 -3.073 -0.620 1.00 52.47 270 ASP A N 1
ATOM 2053 C CA . ASP A 1 270 ? 34.222 -3.191 0.828 1.00 52.47 270 ASP A CA 1
ATOM 2054 C C . ASP A 1 270 ? 33.065 -3.712 1.722 1.00 52.47 270 ASP A C 1
ATOM 2056 O O . ASP A 1 270 ? 33.074 -3.565 2.942 1.00 52.47 270 ASP A O 1
ATOM 2060 N N . ALA A 1 271 ? 32.068 -4.377 1.138 1.00 55.62 271 ALA A N 1
ATOM 2061 C CA . ALA A 1 271 ? 30.937 -4.999 1.832 1.00 55.62 271 ALA A CA 1
ATOM 2062 C C . ALA A 1 271 ? 30.632 -6.426 1.326 1.00 55.62 271 ALA A C 1
ATOM 2064 O O . ALA A 1 271 ? 29.508 -6.909 1.465 1.00 55.62 271 ALA A O 1
ATOM 2065 N N . GLY A 1 272 ? 31.600 -7.088 0.676 1.00 61.62 272 GLY A N 1
ATOM 2066 C CA . GLY A 1 272 ? 31.388 -8.396 0.037 1.00 61.62 272 GLY A CA 1
ATOM 2067 C C . GLY A 1 272 ? 30.506 -8.326 -1.218 1.00 61.62 272 GLY A C 1
ATOM 2068 O O . GLY A 1 272 ? 30.013 -9.345 -1.697 1.00 61.62 272 GLY A O 1
ATOM 2069 N N . GLN A 1 273 ? 30.288 -7.122 -1.756 1.00 68.50 273 GLN A N 1
ATOM 2070 C CA . GLN A 1 273 ? 29.570 -6.915 -3.009 1.00 68.50 273 GLN A CA 1
ATOM 2071 C C . GLN A 1 273 ? 30.511 -7.199 -4.175 1.00 68.50 273 GLN A C 1
ATOM 2073 O O . GLN A 1 273 ? 31.533 -6.536 -4.325 1.00 68.50 273 GLN A O 1
ATOM 2078 N N . VAL A 1 274 ? 30.146 -8.161 -5.016 1.00 80.38 274 VAL A N 1
ATOM 2079 C CA . VAL A 1 274 ? 30.847 -8.434 -6.269 1.00 80.38 274 VAL A CA 1
ATOM 2080 C C . VAL A 1 274 ? 29.986 -7.913 -7.408 1.00 80.38 274 VAL A C 1
ATOM 2082 O O . VAL A 1 274 ? 28.806 -8.246 -7.513 1.00 80.38 274 VAL A O 1
ATOM 2085 N N . THR A 1 275 ? 30.578 -7.078 -8.249 1.00 83.56 275 THR A N 1
ATOM 2086 C CA . THR A 1 275 ? 29.972 -6.584 -9.488 1.00 83.56 275 THR A CA 1
ATOM 2087 C C . THR A 1 275 ? 30.911 -6.903 -10.632 1.00 83.56 275 THR A C 1
ATOM 2089 O O . THR A 1 275 ? 32.128 -6.864 -10.458 1.00 83.56 275 THR A O 1
ATOM 2092 N N . ALA A 1 276 ? 30.374 -7.218 -11.804 1.00 86.19 276 ALA A N 1
ATOM 2093 C CA . ALA A 1 276 ? 31.209 -7.441 -12.974 1.00 86.19 276 ALA A CA 1
ATOM 2094 C C . ALA A 1 276 ? 30.653 -6.718 -14.192 1.00 86.19 276 ALA A C 1
ATOM 2096 O O . ALA A 1 276 ? 29.443 -6.569 -14.347 1.00 86.19 276 ALA A O 1
ATOM 2097 N N . ARG A 1 277 ? 31.539 -6.268 -15.072 1.00 90.25 277 ARG A N 1
ATOM 2098 C CA . ARG A 1 277 ? 31.180 -5.664 -16.351 1.00 90.25 277 ARG A CA 1
ATOM 2099 C C . ARG A 1 277 ? 31.943 -6.378 -17.449 1.00 90.25 277 ARG A C 1
ATOM 2101 O O . ARG A 1 277 ? 33.159 -6.510 -17.363 1.00 90.25 277 ARG A O 1
ATOM 2108 N N . ILE A 1 278 ? 31.220 -6.836 -18.463 1.00 90.50 278 ILE A N 1
ATOM 2109 C CA . ILE A 1 278 ? 31.780 -7.525 -19.623 1.00 90.50 278 ILE A CA 1
ATOM 2110 C C . ILE A 1 278 ? 31.301 -6.793 -20.870 1.00 90.50 278 ILE A C 1
ATOM 2112 O O . ILE A 1 278 ? 30.100 -6.621 -21.078 1.00 90.50 278 ILE A O 1
ATOM 2116 N N . GLN A 1 279 ? 32.239 -6.363 -21.701 1.00 90.56 279 GLN A N 1
ATOM 2117 C CA . GLN A 1 279 ? 31.983 -5.869 -23.043 1.00 90.56 279 GLN A CA 1
ATOM 2118 C C . GLN A 1 279 ? 32.466 -6.904 -24.044 1.00 90.56 279 GLN A C 1
ATOM 2120 O O . GLN A 1 279 ? 33.634 -7.289 -24.019 1.00 90.56 279 GLN A O 1
ATOM 2125 N N . TYR A 1 280 ? 31.582 -7.344 -24.928 1.00 90.19 280 TYR A N 1
ATOM 2126 C CA . TYR A 1 280 ? 31.909 -8.347 -25.933 1.00 90.19 280 TYR A CA 1
ATOM 2127 C C . TYR A 1 280 ? 31.282 -8.016 -27.287 1.00 90.19 280 TYR A C 1
ATOM 2129 O O . TYR A 1 280 ? 30.289 -7.292 -27.370 1.00 90.19 280 TYR A O 1
ATOM 2137 N N . GLU A 1 281 ? 31.878 -8.564 -28.338 1.00 89.38 281 GLU A N 1
ATOM 2138 C CA . GLU A 1 281 ? 31.409 -8.534 -29.718 1.00 89.38 281 GLU A CA 1
ATOM 2139 C C . GLU A 1 281 ? 31.081 -9.951 -30.171 1.00 89.38 281 GLU A C 1
ATOM 2141 O O . GLU A 1 281 ? 31.896 -10.858 -30.014 1.00 89.38 281 GLU A O 1
ATOM 2146 N N . VAL A 1 282 ? 29.888 -10.153 -30.721 1.00 88.94 282 VAL A N 1
ATOM 2147 C CA . VAL A 1 282 ? 29.414 -11.459 -31.199 1.00 88.94 282 VAL A CA 1
ATOM 2148 C C . VAL A 1 282 ? 28.760 -11.278 -32.564 1.00 88.94 282 VAL A C 1
ATOM 2150 O O . VAL A 1 282 ? 28.194 -10.223 -32.862 1.00 88.94 282 VAL A O 1
ATOM 2153 N N . ALA A 1 283 ? 28.847 -12.301 -33.412 1.00 84.25 283 ALA A N 1
ATOM 2154 C CA . ALA A 1 283 ? 28.193 -12.290 -34.713 1.00 84.25 283 ALA A CA 1
ATOM 2155 C C . ALA A 1 283 ? 26.658 -12.104 -34.566 1.00 84.25 283 ALA A C 1
ATOM 2157 O O . ALA A 1 283 ? 26.059 -12.683 -33.651 1.00 84.25 283 ALA A O 1
ATOM 2158 N N . PRO A 1 284 ? 25.998 -11.303 -35.428 1.00 78.94 284 PRO A N 1
ATOM 2159 C CA . PRO A 1 284 ? 24.573 -10.973 -35.284 1.00 78.94 284 PRO A CA 1
ATOM 2160 C C . PRO A 1 284 ? 23.636 -12.193 -35.227 1.00 78.94 284 PRO A C 1
ATOM 2162 O O . PRO A 1 284 ? 22.629 -12.178 -34.524 1.00 78.94 284 PRO A O 1
ATOM 2165 N N . ASP A 1 285 ? 23.980 -13.277 -35.923 1.00 82.94 285 ASP A N 1
ATOM 2166 C CA . ASP A 1 285 ? 23.231 -14.538 -35.962 1.00 82.94 285 ASP A CA 1
ATOM 2167 C C . ASP A 1 285 ? 23.312 -15.337 -34.649 1.00 82.94 285 ASP A C 1
ATOM 2169 O O . ASP A 1 285 ? 22.395 -16.090 -34.314 1.00 82.94 285 ASP A O 1
ATOM 2173 N N . ARG A 1 286 ? 24.389 -15.163 -33.874 1.00 84.94 286 ARG A N 1
ATOM 2174 C CA . ARG A 1 286 ? 24.620 -15.857 -32.594 1.00 84.94 286 ARG A CA 1
ATOM 2175 C C . ARG A 1 286 ? 24.146 -15.067 -31.377 1.00 84.94 286 ARG A C 1
ATOM 2177 O O . ARG A 1 286 ? 23.993 -15.638 -30.296 1.00 84.94 286 ARG A O 1
ATOM 2184 N N . PHE A 1 287 ? 23.859 -13.780 -31.555 1.00 79.31 287 PHE A N 1
ATOM 2185 C CA . PHE A 1 287 ? 23.472 -12.856 -30.491 1.00 79.31 287 PHE A CA 1
ATOM 2186 C C . PHE A 1 287 ? 22.227 -13.310 -29.708 1.00 79.31 287 PHE A C 1
ATOM 2188 O O . PHE A 1 287 ? 22.234 -13.315 -28.477 1.00 79.31 287 PHE A O 1
ATOM 2195 N N . GLY A 1 288 ? 21.180 -13.768 -30.404 1.00 80.75 288 GLY A N 1
ATOM 2196 C CA . GLY A 1 288 ? 19.948 -14.245 -29.763 1.00 80.75 288 GLY A CA 1
ATOM 2197 C C . GLY A 1 288 ? 20.169 -15.467 -28.865 1.00 80.75 288 GLY A C 1
ATOM 2198 O O . GLY A 1 288 ? 19.729 -15.482 -27.717 1.00 80.75 288 GLY A O 1
ATOM 2199 N N . GLY A 1 289 ? 20.929 -16.456 -29.348 1.00 84.62 289 GLY A N 1
ATOM 2200 C CA . GLY A 1 289 ? 21.226 -17.672 -28.583 1.00 84.62 289 GLY A CA 1
ATOM 2201 C C . GLY A 1 289 ? 22.076 -17.408 -27.337 1.00 84.62 289 GLY A C 1
ATOM 2202 O O . GLY A 1 289 ? 21.917 -18.091 -26.325 1.00 84.62 289 GLY A O 1
ATOM 2203 N N . LEU A 1 290 ? 22.943 -16.392 -27.375 1.00 84.62 290 LEU A N 1
ATOM 2204 C CA . LEU A 1 290 ? 23.707 -15.975 -26.203 1.00 84.62 290 LEU A CA 1
ATOM 2205 C C . LEU A 1 290 ? 22.799 -15.355 -25.132 1.00 84.62 290 LEU A C 1
ATOM 2207 O O . LEU A 1 290 ? 22.945 -15.690 -23.960 1.00 84.62 290 LEU A O 1
ATOM 2211 N N . ILE A 1 291 ? 21.827 -14.520 -25.513 1.00 84.19 291 ILE A N 1
ATOM 2212 C CA . ILE A 1 291 ? 20.853 -13.940 -24.569 1.00 84.19 291 ILE A CA 1
ATOM 2213 C C . ILE A 1 291 ? 20.057 -15.038 -23.854 1.00 84.19 291 ILE A C 1
ATOM 2215 O O . ILE A 1 291 ? 19.850 -14.953 -22.643 1.00 84.19 291 ILE A O 1
ATOM 2219 N N . ASP A 1 292 ? 19.650 -16.092 -24.561 1.00 85.75 292 ASP A N 1
ATOM 2220 C CA . ASP A 1 292 ? 18.923 -17.207 -23.946 1.00 85.75 292 ASP A CA 1
ATOM 2221 C C . ASP A 1 292 ? 19.781 -17.991 -22.948 1.00 85.75 292 ASP A C 1
ATOM 2223 O O . ASP A 1 292 ? 19.292 -18.372 -21.885 1.00 85.75 292 ASP A O 1
ATOM 2227 N N . ARG A 1 293 ? 21.081 -18.160 -23.223 1.00 86.00 293 ARG A N 1
ATOM 2228 C CA . ARG A 1 293 ? 22.028 -18.715 -22.241 1.00 86.00 293 ARG A CA 1
ATOM 2229 C C . ARG A 1 293 ? 22.189 -17.798 -21.032 1.00 86.00 293 ARG A C 1
ATOM 2231 O O . ARG A 1 293 ? 22.200 -18.283 -19.907 1.00 86.00 293 ARG A O 1
ATOM 2238 N N . LEU A 1 294 ? 22.251 -16.478 -21.229 1.00 86.06 294 LEU A N 1
ATOM 2239 C CA . LEU A 1 294 ? 22.314 -15.521 -20.116 1.00 86.06 294 LEU A CA 1
ATOM 2240 C C . LEU A 1 294 ? 21.084 -15.629 -19.203 1.00 86.06 294 LEU A C 1
ATOM 2242 O O . LEU A 1 294 ? 21.241 -15.604 -17.986 1.00 86.06 294 LEU A O 1
ATOM 2246 N N . ARG A 1 295 ? 19.886 -15.837 -19.767 1.00 86.62 295 ARG A N 1
ATOM 2247 C CA . ARG A 1 295 ? 18.649 -16.078 -18.996 1.00 86.62 295 ARG A CA 1
ATOM 2248 C C . ARG A 1 295 ? 18.679 -17.367 -18.169 1.00 86.62 295 ARG A C 1
ATOM 2250 O O . ARG A 1 295 ? 17.937 -17.476 -17.202 1.00 86.62 295 ARG A O 1
ATOM 2257 N N . GLN A 1 296 ? 19.511 -18.343 -18.536 1.00 86.44 296 GLN A N 1
ATOM 2258 C CA . GLN A 1 296 ? 19.712 -19.562 -17.742 1.00 86.44 296 GLN A CA 1
ATOM 2259 C C . GLN A 1 296 ? 20.687 -19.344 -16.578 1.00 86.44 296 GLN A C 1
ATOM 2261 O O . GLN A 1 296 ? 20.607 -20.050 -15.578 1.00 86.44 296 GLN A O 1
ATOM 2266 N N . LEU A 1 297 ? 21.603 -18.378 -16.702 1.00 84.00 297 LEU A N 1
ATOM 2267 C CA . LEU A 1 297 ? 22.609 -18.060 -15.682 1.00 84.00 297 LEU A CA 1
ATOM 2268 C C . LEU A 1 297 ? 22.087 -17.107 -14.593 1.00 84.00 297 LEU A C 1
ATOM 2270 O O . LEU A 1 297 ? 22.702 -16.982 -13.533 1.00 84.00 297 LEU A O 1
ATOM 2274 N N . GLY A 1 298 ? 20.977 -16.418 -14.849 1.00 83.56 298 GLY A N 1
ATOM 2275 C CA . GLY A 1 298 ? 20.362 -15.487 -13.911 1.00 83.56 298 GLY A CA 1
ATOM 2276 C C . GLY A 1 298 ? 19.231 -14.684 -14.544 1.00 83.56 298 GLY A C 1
ATOM 2277 O O . GLY A 1 298 ? 18.845 -14.899 -15.694 1.00 83.56 298 GLY A O 1
ATOM 2278 N N . ASN A 1 299 ? 18.703 -13.726 -13.789 1.00 84.06 299 ASN A N 1
ATOM 2279 C CA . ASN A 1 299 ? 17.630 -12.865 -14.264 1.00 84.06 299 ASN A CA 1
ATOM 2280 C C . ASN A 1 299 ? 18.203 -11.746 -15.149 1.00 84.06 299 ASN A C 1
ATOM 2282 O O . ASN A 1 299 ? 18.963 -10.898 -14.678 1.00 84.06 299 ASN A O 1
ATOM 2286 N N . VAL A 1 300 ? 17.856 -11.747 -16.439 1.00 85.62 300 VAL A N 1
ATOM 2287 C CA . VAL A 1 300 ? 18.296 -10.710 -17.384 1.00 85.62 300 VAL A CA 1
ATOM 2288 C C . VAL A 1 300 ? 17.342 -9.525 -17.306 1.00 85.62 300 VAL A C 1
ATOM 2290 O O . VAL A 1 300 ? 16.182 -9.621 -17.705 1.00 85.62 300 VAL A O 1
ATOM 2293 N N . VAL A 1 301 ? 17.852 -8.389 -16.842 1.00 84.88 301 VAL A N 1
ATOM 2294 C CA . VAL A 1 301 ? 17.099 -7.142 -16.678 1.00 84.88 301 VAL A CA 1
ATOM 2295 C C . VAL A 1 301 ? 17.622 -6.064 -17.617 1.00 84.88 301 VAL A C 1
ATOM 2297 O O . VAL A 1 301 ? 18.780 -6.089 -18.035 1.00 84.88 301 VAL A O 1
ATOM 2300 N N . ARG A 1 302 ? 16.773 -5.080 -17.933 1.00 84.25 302 ARG A N 1
ATOM 2301 C CA . ARG A 1 302 ? 17.164 -3.872 -18.683 1.00 84.25 302 ARG A CA 1
ATOM 2302 C C . ARG A 1 302 ? 17.877 -4.177 -20.013 1.00 84.25 302 ARG A C 1
ATOM 2304 O O . ARG A 1 302 ? 18.793 -3.459 -20.397 1.00 84.25 302 ARG A O 1
ATOM 2311 N N . LEU A 1 303 ? 17.463 -5.241 -20.710 1.00 86.56 303 LEU A N 1
ATOM 2312 C CA . LEU A 1 303 ? 17.964 -5.571 -22.045 1.00 86.56 303 LEU A CA 1
ATOM 2313 C C . LEU A 1 303 ? 17.475 -4.515 -23.042 1.00 86.56 303 LEU A C 1
ATOM 2315 O O . LEU A 1 303 ? 16.303 -4.489 -23.411 1.00 86.56 303 LEU A O 1
ATOM 2319 N N . GLN A 1 304 ? 18.385 -3.654 -23.477 1.00 84.69 304 GLN A N 1
ATOM 2320 C CA . GLN A 1 304 ? 18.144 -2.640 -24.494 1.00 84.69 304 GLN A CA 1
ATOM 2321 C C . GLN A 1 304 ? 19.069 -2.921 -25.664 1.00 84.69 304 GLN A C 1
ATOM 2323 O O . GLN A 1 304 ? 20.282 -2.955 -25.485 1.00 84.69 304 GLN A O 1
ATOM 2328 N N . VAL A 1 305 ? 18.502 -3.124 -26.849 1.00 86.00 305 VAL A N 1
ATOM 2329 C CA . VAL A 1 305 ? 19.260 -3.341 -28.083 1.00 86.00 305 VAL A CA 1
ATOM 2330 C C . VAL A 1 305 ? 18.890 -2.225 -29.042 1.00 86.00 305 VAL A C 1
ATOM 2332 O O . VAL A 1 305 ? 17.735 -2.103 -29.449 1.00 86.00 305 VAL A O 1
ATOM 2335 N N . GLN A 1 306 ? 19.866 -1.390 -29.369 1.00 82.62 306 GLN A N 1
ATOM 2336 C CA . GLN A 1 306 ? 19.717 -0.302 -30.317 1.00 82.62 306 GLN A CA 1
ATOM 2337 C C . GLN A 1 306 ? 20.418 -0.674 -31.620 1.00 82.62 306 GLN A C 1
ATOM 2339 O O . GLN A 1 306 ? 21.562 -1.127 -31.631 1.00 82.62 306 GLN A O 1
ATOM 2344 N N . ARG A 1 307 ? 19.714 -0.486 -32.736 1.00 81.81 307 ARG A N 1
ATOM 2345 C CA . ARG A 1 307 ? 20.290 -0.654 -34.067 1.00 81.81 307 ARG A CA 1
ATOM 2346 C C . ARG A 1 307 ? 20.914 0.664 -34.501 1.00 81.81 307 ARG A C 1
ATOM 2348 O O . ARG A 1 307 ? 20.205 1.657 -34.648 1.00 81.81 307 ARG A O 1
ATOM 2355 N N . GLU A 1 308 ? 22.220 0.651 -34.716 1.00 78.56 308 GLU A N 1
ATOM 2356 C CA . GLU A 1 308 ? 22.967 1.760 -35.294 1.00 78.56 308 GLU A CA 1
ATOM 2357 C C . GLU A 1 308 ? 23.234 1.459 -36.772 1.00 78.56 308 GLU A C 1
ATOM 2359 O O . GLU A 1 308 ? 23.716 0.383 -37.133 1.00 78.56 308 GLU A O 1
ATOM 2364 N N . GLU A 1 309 ? 22.887 2.408 -37.638 1.00 75.44 309 GLU A N 1
ATOM 2365 C CA . GLU A 1 309 ? 23.217 2.367 -39.061 1.00 75.44 309 GLU A CA 1
ATOM 2366 C C . GLU A 1 309 ? 24.080 3.581 -39.384 1.00 75.44 309 GLU A C 1
ATOM 2368 O O . GLU A 1 309 ? 23.637 4.724 -39.263 1.00 75.44 309 GLU A O 1
ATOM 2373 N N . THR A 1 310 ? 25.325 3.335 -39.777 1.00 68.44 310 THR A N 1
ATOM 2374 C CA . THR A 1 310 ? 26.248 4.369 -40.236 1.00 68.44 310 THR A CA 1
ATOM 2375 C C . THR A 1 310 ? 26.492 4.193 -41.729 1.00 68.44 310 THR A C 1
ATOM 2377 O O . THR A 1 310 ? 26.661 3.083 -42.230 1.00 68.44 310 THR A O 1
ATOM 2380 N N . LEU A 1 311 ? 26.470 5.296 -42.474 1.00 64.81 311 LEU A N 1
ATOM 2381 C CA . LEU A 1 311 ? 26.828 5.293 -43.890 1.00 64.81 311 LEU A CA 1
ATOM 2382 C C . LEU A 1 311 ? 28.344 5.469 -43.990 1.00 64.81 311 LEU A C 1
ATOM 2384 O O . LEU A 1 311 ? 28.870 6.504 -43.586 1.00 64.81 311 LEU A O 1
ATOM 2388 N N . GLU A 1 312 ? 29.041 4.458 -44.501 1.00 60.09 312 GLU A N 1
ATOM 2389 C CA . GLU A 1 312 ? 30.482 4.509 -44.736 1.00 60.09 312 GLU A CA 1
ATOM 2390 C C . GLU A 1 312 ? 30.718 4.877 -46.215 1.00 60.09 312 GLU A C 1
ATOM 2392 O O . GLU A 1 312 ? 30.353 4.134 -47.132 1.00 60.09 312 GLU A O 1
ATOM 2397 N N . GLY A 1 313 ? 31.246 6.083 -46.454 1.00 54.62 313 GLY A N 1
ATOM 2398 C CA . GLY A 1 313 ? 31.539 6.633 -47.783 1.00 54.62 313 GLY A CA 1
ATOM 2399 C C . GLY A 1 313 ? 31.752 8.152 -47.753 1.00 54.62 313 GLY A C 1
ATOM 2400 O O . GLY A 1 313 ? 31.269 8.823 -46.844 1.00 54.62 313 GLY A O 1
ATOM 2401 N N . ASP A 1 314 ? 32.493 8.689 -48.728 1.00 44.84 314 ASP A N 1
ATOM 2402 C CA . ASP A 1 314 ? 32.859 10.112 -48.779 1.00 44.84 314 ASP A CA 1
ATOM 2403 C C . ASP A 1 314 ? 31.608 11.012 -48.828 1.00 44.84 314 ASP A C 1
ATOM 2405 O O . ASP A 1 314 ? 30.769 10.920 -49.728 1.00 44.84 314 ASP A O 1
ATOM 2409 N N . ALA A 1 315 ? 31.461 11.862 -47.812 1.00 45.88 315 ALA A N 1
ATOM 2410 C CA . ALA A 1 315 ? 30.259 12.641 -47.514 1.00 45.88 315 ALA A CA 1
ATOM 2411 C C . ALA A 1 315 ? 30.131 13.915 -48.373 1.00 45.88 315 ALA A C 1
ATOM 2413 O O . ALA A 1 315 ? 29.569 14.918 -47.933 1.00 45.88 315 ALA A O 1
ATOM 2414 N N . THR A 1 316 ? 30.665 13.907 -49.593 1.00 45.06 316 THR A N 1
ATOM 2415 C CA . THR A 1 316 ? 30.687 15.077 -50.484 1.00 45.06 316 THR A CA 1
ATOM 2416 C C . THR A 1 316 ? 29.511 15.124 -51.46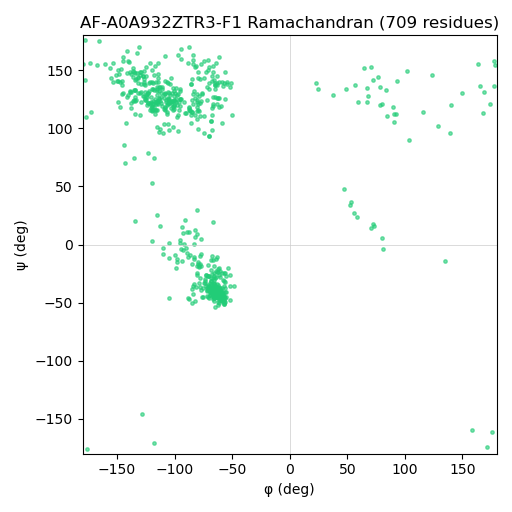3 1.00 45.06 316 THR A C 1
ATOM 2418 O O . THR A 1 316 ? 29.336 16.120 -52.164 1.00 45.06 316 THR A O 1
ATOM 2421 N N . THR A 1 317 ? 28.639 14.108 -51.481 1.00 45.22 317 THR A N 1
ATOM 2422 C CA . THR A 1 317 ? 27.506 14.053 -52.418 1.00 45.22 317 THR A CA 1
ATOM 2423 C C . THR A 1 317 ? 26.181 14.360 -51.713 1.00 45.22 317 THR A C 1
ATOM 2425 O O . THR A 1 317 ? 25.619 13.527 -51.005 1.00 45.22 317 THR A O 1
ATOM 2428 N N . HIS A 1 318 ? 25.657 15.573 -51.907 1.00 42.84 318 HIS A N 1
ATOM 2429 C CA . HIS A 1 318 ? 24.343 15.987 -51.408 1.00 42.84 318 HIS A CA 1
ATOM 2430 C C . HIS A 1 318 ? 23.203 15.246 -52.137 1.00 42.84 318 HIS A C 1
ATOM 2432 O O . HIS A 1 318 ? 22.868 15.567 -53.276 1.00 42.84 318 HIS A O 1
ATOM 2438 N N . GLY A 1 319 ? 22.563 14.286 -51.464 1.00 48.38 319 GLY A N 1
ATOM 2439 C CA . GLY A 1 319 ? 21.297 13.676 -51.888 1.00 48.38 319 GLY A CA 1
ATOM 2440 C C . GLY A 1 319 ? 20.843 12.549 -50.946 1.00 48.38 319 GLY A C 1
ATOM 2441 O O . GLY A 1 319 ? 21.676 11.991 -50.235 1.00 48.38 319 GLY A O 1
ATOM 2442 N N . PRO A 1 320 ? 19.543 12.191 -50.896 1.00 44.84 320 PRO A N 1
ATOM 2443 C CA . PRO A 1 320 ? 19.076 11.034 -50.134 1.00 44.84 320 PRO A CA 1
ATOM 2444 C C . PRO A 1 320 ? 19.542 9.743 -50.826 1.00 44.84 320 PRO A C 1
ATOM 2446 O O . PRO A 1 320 ? 18.898 9.240 -51.747 1.00 44.84 320 PRO A O 1
ATOM 2449 N N . VAL A 1 321 ? 20.697 9.226 -50.409 1.00 53.41 321 VAL A N 1
ATOM 2450 C CA . VAL A 1 321 ? 21.289 7.996 -50.947 1.00 53.41 321 VAL A CA 1
ATOM 2451 C C . VAL A 1 321 ? 20.654 6.779 -50.269 1.00 53.41 321 VAL A C 1
ATOM 2453 O O . VAL A 1 321 ? 20.652 6.668 -49.046 1.00 53.41 321 VAL A O 1
ATOM 2456 N N . ARG A 1 322 ? 20.121 5.841 -51.063 1.00 52.19 322 ARG A N 1
ATOM 2457 C CA . ARG A 1 322 ? 19.783 4.489 -50.588 1.00 52.19 322 ARG A CA 1
ATOM 2458 C C . ARG A 1 322 ? 21.058 3.635 -50.644 1.00 52.19 322 ARG A C 1
ATOM 2460 O O . ARG A 1 322 ? 21.694 3.640 -51.699 1.00 52.19 322 ARG A O 1
ATOM 2467 N N . PRO A 1 323 ? 21.444 2.929 -49.569 1.00 54.50 323 PRO A N 1
ATOM 2468 C CA . PRO A 1 323 ? 22.664 2.126 -49.571 1.00 54.50 323 PRO A CA 1
ATOM 2469 C C . PRO A 1 323 ? 22.571 0.991 -50.596 1.00 54.50 323 PRO A C 1
ATOM 2471 O O . PRO A 1 323 ? 21.519 0.365 -50.736 1.00 54.50 323 PRO A O 1
ATOM 2474 N N . SER A 1 324 ? 23.665 0.741 -51.322 1.00 58.06 324 SER A N 1
ATOM 2475 C CA . SER A 1 324 ? 23.751 -0.337 -52.319 1.00 58.06 324 SER A CA 1
ATOM 2476 C C . SER A 1 324 ? 24.015 -1.700 -51.681 1.00 58.06 324 SER A C 1
ATOM 2478 O O . SER A 1 324 ? 23.648 -2.722 -52.253 1.00 58.06 324 SER A O 1
ATOM 2480 N N . GLU A 1 325 ? 24.618 -1.712 -50.491 1.00 61.47 325 GLU A N 1
ATOM 2481 C CA . GLU A 1 325 ? 24.933 -2.916 -49.727 1.00 61.47 325 GLU A CA 1
ATOM 2482 C C . GLU A 1 325 ? 24.873 -2.609 -48.222 1.00 61.47 325 GLU A C 1
ATOM 2484 O O . GLU A 1 325 ? 25.275 -1.524 -47.789 1.00 61.47 325 GLU A O 1
ATOM 2489 N N . VAL A 1 326 ? 24.336 -3.540 -47.425 1.00 67.31 326 VAL A N 1
ATOM 2490 C CA . VAL A 1 326 ? 24.292 -3.435 -45.957 1.00 67.31 326 VAL A CA 1
ATOM 2491 C C . VAL A 1 326 ? 25.267 -4.453 -45.378 1.00 67.31 326 VAL A C 1
ATOM 2493 O O . VAL A 1 326 ? 24.958 -5.645 -45.330 1.00 67.31 326 VAL A O 1
ATOM 2496 N N . ARG A 1 327 ? 26.434 -3.990 -44.924 1.00 77.06 327 ARG A N 1
ATOM 2497 C CA . ARG A 1 327 ? 27.388 -4.826 -44.188 1.00 77.06 327 ARG A CA 1
ATOM 2498 C C . ARG A 1 327 ? 26.940 -4.913 -42.733 1.00 77.06 327 ARG A C 1
ATOM 2500 O O . ARG A 1 327 ? 26.745 -3.888 -42.083 1.00 77.06 327 ARG A O 1
ATOM 2507 N N . GLN A 1 328 ? 26.757 -6.129 -42.227 1.00 77.25 328 GLN A N 1
ATOM 2508 C CA . GLN A 1 328 ? 26.459 -6.356 -40.814 1.00 77.25 328 GLN A CA 1
ATOM 2509 C C . GLN A 1 328 ? 27.767 -6.527 -40.046 1.00 77.25 328 GLN A C 1
ATOM 2511 O O . GLN A 1 328 ? 28.492 -7.496 -40.259 1.00 77.25 328 GLN A O 1
ATOM 2516 N N . ASP A 1 329 ? 28.062 -5.579 -39.168 1.00 82.00 329 ASP A N 1
ATOM 2517 C CA . ASP A 1 329 ? 29.210 -5.660 -38.274 1.00 82.00 329 ASP A CA 1
ATOM 2518 C C . ASP A 1 329 ? 28.864 -6.490 -37.020 1.00 82.00 329 ASP A C 1
ATOM 2520 O O . ASP A 1 329 ? 27.684 -6.609 -36.662 1.00 82.00 329 ASP A O 1
ATOM 2524 N N . PRO A 1 330 ? 29.871 -7.038 -36.311 1.00 83.75 330 PRO A N 1
ATOM 2525 C CA . PRO A 1 330 ? 29.661 -7.725 -35.041 1.00 83.75 330 PRO A CA 1
ATOM 2526 C C . PRO A 1 330 ? 28.869 -6.859 -34.059 1.00 83.75 330 PRO A C 1
ATOM 2528 O O . PRO A 1 330 ? 29.133 -5.665 -33.896 1.00 83.75 330 PRO A O 1
ATOM 2531 N N . SER A 1 331 ? 27.889 -7.473 -33.401 1.00 85.62 331 SER A N 1
ATOM 2532 C CA . SER A 1 331 ? 27.037 -6.803 -32.422 1.00 85.62 331 SER A CA 1
ATOM 2533 C C . SER A 1 331 ? 27.807 -6.620 -31.123 1.00 85.62 331 SER A C 1
ATOM 2535 O O . SER A 1 331 ? 28.395 -7.576 -30.616 1.00 85.62 331 SER A O 1
ATOM 2537 N N . ARG A 1 332 ? 27.802 -5.405 -30.572 1.00 88.31 332 ARG A N 1
ATOM 2538 C CA . ARG A 1 332 ? 28.523 -5.071 -29.340 1.00 88.31 332 ARG A CA 1
ATOM 2539 C C . ARG A 1 332 ? 27.557 -5.048 -28.166 1.00 88.31 332 ARG A C 1
ATOM 2541 O O . ARG A 1 332 ? 26.606 -4.276 -28.166 1.00 88.31 332 ARG A O 1
ATOM 2548 N N . MET A 1 333 ? 27.834 -5.829 -27.130 1.00 88.38 333 MET A N 1
ATOM 2549 C CA . MET A 1 333 ? 27.038 -5.853 -25.905 1.00 88.38 333 MET A CA 1
ATOM 2550 C C . MET A 1 333 ? 27.866 -5.380 -24.717 1.00 88.38 333 MET A C 1
ATOM 2552 O O . MET A 1 333 ? 29.027 -5.752 -24.560 1.00 88.38 333 MET A O 1
ATOM 2556 N N . THR A 1 334 ? 27.242 -4.603 -23.839 1.00 89.81 334 THR A N 1
ATOM 2557 C CA . THR A 1 334 ? 27.724 -4.384 -22.475 1.00 89.81 334 THR A CA 1
ATOM 2558 C C . THR A 1 334 ? 26.812 -5.112 -21.497 1.00 89.81 334 THR A C 1
ATOM 2560 O O . THR A 1 334 ? 25.648 -4.748 -21.343 1.00 89.81 334 THR A O 1
ATOM 2563 N N . LEU A 1 335 ? 27.355 -6.101 -20.797 1.00 89.56 335 LEU A N 1
ATOM 2564 C CA . LEU A 1 335 ? 26.675 -6.823 -19.732 1.00 89.56 335 LEU A CA 1
ATOM 2565 C C . LEU A 1 335 ? 27.201 -6.367 -18.368 1.00 89.56 335 LEU A C 1
ATOM 2567 O O . LEU A 1 335 ? 28.412 -6.334 -18.144 1.00 89.56 335 LEU A O 1
ATOM 2571 N N . SER A 1 336 ? 26.300 -6.040 -17.446 1.00 88.38 336 SER A N 1
ATOM 2572 C CA . SER A 1 336 ? 26.631 -5.736 -16.050 1.00 88.38 336 SER A CA 1
ATOM 2573 C C . SER A 1 336 ? 26.002 -6.764 -15.117 1.00 88.38 336 SER A C 1
ATOM 2575 O O . SER A 1 336 ? 24.793 -6.959 -15.138 1.00 88.38 336 SER A O 1
ATOM 2577 N N . LEU A 1 337 ? 26.821 -7.435 -14.313 1.00 87.75 337 LEU A N 1
ATOM 2578 C CA . LEU A 1 337 ? 26.399 -8.451 -13.359 1.00 87.75 337 LEU A CA 1
ATOM 2579 C C . LEU A 1 337 ? 26.303 -7.838 -11.962 1.00 87.75 337 LEU A C 1
ATOM 2581 O O . LEU A 1 337 ? 27.228 -7.146 -11.522 1.00 87.75 337 LEU A O 1
ATOM 2585 N N . TYR A 1 338 ? 25.215 -8.140 -11.261 1.00 84.44 338 TYR A N 1
ATOM 2586 C CA . TYR A 1 338 ? 24.922 -7.609 -9.934 1.00 84.44 338 TYR A CA 1
ATOM 2587 C C . TYR A 1 338 ? 24.503 -8.727 -8.974 1.00 84.44 338 TYR A C 1
ATOM 2589 O O . TYR A 1 338 ? 23.810 -9.667 -9.370 1.00 84.44 338 TYR A O 1
ATOM 2597 N N . ASN A 1 339 ? 24.896 -8.603 -7.702 1.00 85.12 339 ASN A N 1
ATOM 2598 C CA . ASN A 1 339 ? 24.492 -9.542 -6.658 1.00 85.12 339 ASN A CA 1
ATOM 2599 C C . ASN A 1 339 ? 23.067 -9.229 -6.180 1.00 85.12 339 ASN A C 1
ATOM 2601 O O . ASN A 1 339 ? 22.840 -8.188 -5.555 1.00 85.12 339 ASN A O 1
ATOM 2605 N N . LEU A 1 340 ? 22.135 -10.155 -6.410 1.00 79.94 340 LEU A N 1
ATOM 2606 C CA . LEU A 1 340 ? 20.720 -9.998 -6.066 1.00 79.94 340 LEU A CA 1
ATOM 2607 C C . LEU A 1 340 ? 20.481 -9.723 -4.567 1.00 79.94 340 LEU A C 1
ATOM 2609 O O . LEU A 1 340 ? 19.556 -8.994 -4.202 1.00 79.94 340 LEU A O 1
ATOM 2613 N N . THR A 1 341 ? 21.345 -10.231 -3.684 1.00 77.38 341 THR A N 1
ATOM 2614 C CA . THR A 1 341 ? 21.229 -10.058 -2.225 1.00 77.38 341 THR A CA 1
ATOM 2615 C C . THR A 1 341 ? 21.356 -8.594 -1.790 1.00 77.38 341 THR A C 1
ATOM 2617 O O . THR A 1 341 ? 20.772 -8.203 -0.781 1.00 77.38 341 THR A O 1
ATOM 2620 N N . ASN A 1 342 ? 22.086 -7.773 -2.551 1.00 77.31 342 ASN A N 1
ATOM 2621 C CA . ASN A 1 342 ? 22.457 -6.410 -2.155 1.00 77.31 342 ASN A CA 1
ATOM 2622 C C . ASN A 1 342 ? 21.748 -5.304 -2.956 1.00 77.31 342 ASN A C 1
ATOM 2624 O O . ASN A 1 342 ? 21.940 -4.126 -2.665 1.00 77.31 342 ASN A O 1
ATOM 2628 N N . ILE A 1 343 ? 20.927 -5.667 -3.945 1.00 82.50 343 ILE A N 1
ATOM 2629 C CA . ILE A 1 343 ? 20.077 -4.733 -4.698 1.00 82.50 343 ILE A CA 1
ATOM 2630 C C . ILE A 1 343 ? 18.765 -4.554 -3.930 1.00 82.50 343 ILE A C 1
ATOM 2632 O O . ILE A 1 343 ? 18.220 -5.532 -3.423 1.00 82.50 343 ILE A O 1
ATOM 2636 N N . ALA A 1 344 ? 18.234 -3.336 -3.830 1.00 85.81 344 ALA A N 1
ATOM 2637 C CA . ALA A 1 344 ? 16.963 -3.115 -3.145 1.00 85.81 344 ALA A CA 1
ATOM 2638 C C . ALA A 1 344 ? 15.780 -3.650 -3.981 1.00 85.81 344 ALA A C 1
ATOM 2640 O O . ALA A 1 344 ? 15.825 -3.611 -5.210 1.00 85.81 344 ALA A O 1
ATOM 2641 N N . PRO A 1 345 ? 14.688 -4.128 -3.367 1.00 91.00 345 PRO A N 1
ATOM 2642 C CA . PRO A 1 345 ? 13.470 -4.430 -4.110 1.00 91.00 345 PRO A CA 1
ATOM 2643 C C . PRO A 1 345 ? 12.873 -3.145 -4.703 1.00 91.00 345 PRO A C 1
ATOM 2645 O O . PRO A 1 345 ? 12.797 -2.104 -4.038 1.00 91.00 345 PRO A O 1
ATOM 2648 N N . ARG A 1 346 ? 12.416 -3.209 -5.955 1.00 91.00 346 ARG A N 1
ATOM 2649 C CA . ARG A 1 346 ? 11.725 -2.091 -6.606 1.00 91.00 346 ARG A CA 1
ATOM 2650 C C . ARG A 1 346 ? 10.371 -1.843 -5.952 1.00 91.00 346 ARG A C 1
ATOM 2652 O O . ARG A 1 346 ? 10.017 -0.697 -5.695 1.00 91.00 346 ARG A O 1
ATOM 2659 N N . ARG A 1 347 ? 9.650 -2.910 -5.612 1.00 94.06 347 ARG A N 1
ATOM 2660 C CA . ARG A 1 347 ? 8.360 -2.846 -4.925 1.00 94.06 347 ARG A CA 1
ATOM 2661 C C . ARG A 1 347 ? 8.508 -3.228 -3.459 1.00 94.06 347 ARG A C 1
ATOM 2663 O O . ARG A 1 347 ? 9.017 -4.299 -3.141 1.00 94.06 347 ARG A O 1
ATOM 2670 N N . SER A 1 348 ? 8.058 -2.355 -2.565 1.00 93.69 348 SER A N 1
ATOM 2671 C CA . SER A 1 348 ? 8.058 -2.580 -1.119 1.00 93.69 348 SER A CA 1
ATOM 2672 C C . SER A 1 348 ? 6.661 -2.386 -0.538 1.00 93.69 348 SER A C 1
ATOM 2674 O O . SER A 1 348 ? 6.053 -1.329 -0.691 1.00 93.69 348 SER A O 1
ATOM 2676 N N . THR A 1 349 ? 6.160 -3.392 0.166 1.00 94.94 349 THR A N 1
ATOM 2677 C CA . THR A 1 349 ? 4.862 -3.373 0.839 1.00 94.94 349 THR A CA 1
ATOM 2678 C C . THR A 1 349 ? 5.054 -3.095 2.324 1.00 94.94 349 THR A C 1
ATOM 2680 O O . THR A 1 349 ? 5.656 -3.883 3.051 1.00 94.94 349 THR A O 1
ATOM 2683 N N . GLN A 1 350 ? 4.523 -1.974 2.794 1.00 94.19 350 GLN A N 1
ATOM 2684 C CA . GLN A 1 350 ? 4.455 -1.625 4.206 1.00 94.19 350 GLN A CA 1
ATOM 2685 C C . GLN A 1 350 ? 3.101 -2.063 4.755 1.00 94.19 350 GLN A C 1
ATOM 2687 O O . GLN A 1 350 ? 2.063 -1.666 4.221 1.00 94.19 350 GLN A O 1
ATOM 2692 N N . ALA A 1 351 ? 3.096 -2.863 5.819 1.00 92.88 351 ALA A N 1
ATOM 2693 C CA . ALA A 1 351 ? 1.860 -3.289 6.461 1.00 92.88 351 ALA A CA 1
ATOM 2694 C C . ALA A 1 351 ? 1.936 -3.168 7.982 1.00 92.88 351 ALA A C 1
ATOM 2696 O O . ALA A 1 351 ? 2.960 -3.471 8.599 1.00 92.88 351 ALA A O 1
ATOM 2697 N N . VAL A 1 352 ? 0.824 -2.757 8.587 1.00 93.12 352 VAL A N 1
ATOM 2698 C CA . VAL A 1 352 ? 0.643 -2.753 10.039 1.00 93.12 352 VAL A CA 1
ATOM 2699 C C . VAL A 1 352 ? -0.450 -3.756 10.384 1.00 93.12 352 VAL A C 1
ATOM 2701 O O . VAL A 1 352 ? -1.575 -3.632 9.905 1.00 93.12 352 VAL A O 1
ATOM 2704 N N . LEU A 1 353 ? -0.111 -4.745 11.205 1.00 93.00 353 LEU A N 1
ATOM 2705 C CA . LEU A 1 353 ? -0.973 -5.851 11.611 1.00 93.00 353 LEU A CA 1
ATOM 2706 C C . LEU A 1 353 ? -1.269 -5.752 13.110 1.00 93.00 353 LEU A C 1
ATOM 2708 O O . LEU A 1 353 ? -0.360 -5.524 13.909 1.00 93.00 353 LEU A O 1
ATOM 2712 N N . ALA A 1 354 ? -2.523 -5.955 13.498 1.00 92.81 354 ALA A N 1
ATOM 2713 C CA . ALA A 1 354 ? -2.958 -6.106 14.879 1.00 92.81 354 ALA A CA 1
ATOM 2714 C C . ALA A 1 354 ? -3.298 -7.575 15.150 1.00 92.81 354 ALA A C 1
ATOM 2716 O O . ALA A 1 354 ? -4.270 -8.102 14.613 1.00 92.81 354 ALA A O 1
ATOM 2717 N N . ALA A 1 355 ? -2.503 -8.244 15.982 1.00 91.94 355 ALA A N 1
ATOM 2718 C CA . ALA A 1 355 ? -2.679 -9.664 16.284 1.00 91.94 355 ALA A CA 1
ATOM 2719 C C . ALA A 1 355 ? -3.059 -9.875 17.762 1.00 91.94 355 ALA A C 1
ATOM 2721 O O . ALA A 1 355 ? -2.491 -9.192 18.621 1.00 91.94 355 ALA A O 1
ATOM 2722 N N . PRO A 1 356 ? -3.983 -10.806 18.088 1.00 87.69 356 PRO A N 1
ATOM 2723 C CA . PRO A 1 356 ? -4.277 -11.185 19.473 1.00 87.69 356 PRO A CA 1
ATOM 2724 C C . PRO A 1 356 ? -3.023 -11.644 20.228 1.00 87.69 356 PRO A C 1
ATOM 2726 O O . PRO A 1 356 ? -2.768 -11.177 21.335 1.00 87.69 356 PRO A O 1
ATOM 2729 N N . ASP A 1 357 ? -2.207 -12.483 19.582 1.00 90.56 357 ASP A N 1
ATOM 2730 C CA . ASP A 1 357 ? -0.871 -12.871 20.033 1.00 90.56 357 ASP A CA 1
ATOM 2731 C C . ASP A 1 357 ? 0.188 -12.256 19.108 1.00 90.56 357 ASP A C 1
ATOM 2733 O O . ASP A 1 357 ? 0.505 -12.779 18.037 1.00 90.56 357 ASP A O 1
ATOM 2737 N N . ALA A 1 358 ? 0.727 -11.106 19.515 1.00 91.88 358 ALA A N 1
ATOM 2738 C CA . ALA A 1 358 ? 1.729 -10.386 18.736 1.00 91.88 358 ALA A CA 1
ATOM 2739 C C . ALA A 1 358 ? 3.077 -11.120 18.648 1.00 91.88 358 ALA A C 1
ATOM 2741 O O . ALA A 1 358 ? 3.770 -10.976 17.641 1.00 91.88 358 ALA A O 1
ATOM 2742 N N . GLU A 1 359 ? 3.465 -11.889 19.671 1.00 92.56 359 GLU A N 1
ATOM 2743 C CA . GLU A 1 359 ? 4.735 -12.625 19.655 1.00 92.56 359 GLU A CA 1
ATOM 2744 C C . GLU A 1 359 ? 4.629 -13.854 18.749 1.00 92.56 359 GLU A C 1
ATOM 2746 O O . GLU A 1 359 ? 5.491 -14.048 17.887 1.00 92.56 359 GLU A O 1
ATOM 2751 N N . GLY A 1 360 ? 3.539 -14.620 18.862 1.00 92.81 360 GLY A N 1
ATOM 2752 C CA . GLY A 1 360 ? 3.244 -15.727 17.953 1.00 92.81 360 GLY A CA 1
ATOM 2753 C C . GLY A 1 360 ? 3.124 -15.271 16.498 1.00 92.81 360 GLY A C 1
ATOM 2754 O O . GLY A 1 360 ? 3.761 -15.853 15.618 1.00 92.81 360 GLY A O 1
ATOM 2755 N N . ALA A 1 361 ? 2.398 -14.176 16.239 1.00 93.12 361 ALA A N 1
ATOM 2756 C CA . ALA A 1 361 ? 2.283 -13.604 14.898 1.00 93.12 361 ALA A CA 1
ATOM 2757 C C . ALA A 1 361 ? 3.637 -13.131 14.347 1.00 93.12 361 ALA A C 1
ATOM 2759 O O . ALA A 1 361 ? 3.939 -13.373 13.181 1.00 93.12 361 ALA A O 1
ATOM 2760 N N . TYR A 1 362 ? 4.488 -12.511 15.171 1.00 94.00 362 TYR A N 1
ATOM 2761 C CA . TYR A 1 362 ? 5.838 -12.116 14.760 1.00 94.00 362 TYR A CA 1
ATOM 2762 C C . TYR A 1 362 ? 6.696 -13.321 14.351 1.00 94.00 362 TYR A C 1
ATOM 2764 O O . TYR A 1 362 ? 7.322 -13.295 13.293 1.00 94.00 362 TYR A O 1
ATOM 2772 N N . GLN A 1 363 ? 6.698 -14.397 15.143 1.00 94.19 363 GLN A N 1
ATOM 2773 C CA . GLN A 1 363 ? 7.438 -15.616 14.796 1.00 94.19 363 GLN A CA 1
ATOM 2774 C C . GLN A 1 363 ? 6.884 -16.271 13.525 1.00 94.19 363 GLN A C 1
ATOM 2776 O O . GLN A 1 363 ? 7.648 -16.713 12.667 1.00 94.19 363 GLN A O 1
ATOM 2781 N N . ALA A 1 364 ? 5.558 -16.283 13.368 1.00 94.19 364 ALA A N 1
ATOM 2782 C CA . ALA A 1 364 ? 4.908 -16.787 12.167 1.00 94.19 364 ALA A CA 1
ATOM 2783 C C . ALA A 1 364 ? 5.273 -15.960 10.925 1.00 94.19 364 ALA A C 1
ATOM 2785 O O . ALA A 1 364 ? 5.551 -16.543 9.885 1.00 94.19 364 ALA A O 1
ATOM 2786 N N . VAL A 1 365 ? 5.362 -14.630 11.031 1.00 93.75 365 VAL A N 1
ATOM 2787 C CA . VAL A 1 365 ? 5.824 -13.756 9.940 1.00 93.75 365 VAL A CA 1
ATOM 2788 C C . VAL A 1 365 ? 7.236 -14.135 9.480 1.00 93.75 365 VAL A C 1
ATOM 2790 O O . VAL A 1 365 ? 7.476 -14.259 8.279 1.00 93.75 365 VAL A O 1
ATOM 2793 N N . LEU A 1 366 ? 8.167 -14.351 10.416 1.00 94.12 366 LEU A N 1
ATOM 2794 C CA . LEU A 1 366 ? 9.533 -14.763 10.072 1.00 94.12 366 LEU A CA 1
ATOM 2795 C C . LEU A 1 366 ? 9.544 -16.128 9.376 1.00 94.12 366 LEU A C 1
ATOM 2797 O O . LEU A 1 366 ? 10.235 -16.297 8.374 1.00 94.12 366 LEU A O 1
ATOM 2801 N N . LYS A 1 367 ? 8.736 -17.069 9.876 1.00 94.19 367 LYS A N 1
ATOM 2802 C CA . LYS A 1 367 ? 8.607 -18.408 9.300 1.00 94.19 367 LYS A CA 1
ATOM 2803 C C . LYS A 1 367 ? 8.000 -18.380 7.893 1.00 94.19 367 LYS A C 1
ATOM 2805 O O . LYS A 1 367 ? 8.533 -19.014 6.994 1.00 94.19 367 LYS A O 1
ATOM 2810 N N . VAL A 1 368 ? 6.931 -17.614 7.679 1.00 93.38 368 VAL A N 1
ATOM 2811 C CA . VAL A 1 368 ? 6.288 -17.455 6.363 1.00 93.38 368 VAL A CA 1
ATOM 2812 C C . VAL A 1 368 ? 7.287 -16.903 5.346 1.00 93.38 368 VAL A C 1
ATOM 2814 O O . VAL A 1 368 ? 7.357 -17.404 4.227 1.00 93.38 368 VAL A O 1
ATOM 2817 N N . ALA A 1 369 ? 8.116 -15.926 5.728 1.00 91.44 369 ALA A N 1
ATOM 2818 C CA . ALA A 1 369 ? 9.157 -15.427 4.834 1.00 91.44 369 ALA A CA 1
ATOM 2819 C C . ALA A 1 369 ? 10.160 -16.518 4.443 1.00 91.44 369 ALA A C 1
ATOM 2821 O O . ALA A 1 369 ? 10.460 -16.651 3.259 1.00 91.44 369 ALA A O 1
ATOM 2822 N N . THR A 1 370 ? 10.640 -17.322 5.396 1.00 91.75 370 THR A N 1
ATOM 2823 C CA . THR A 1 370 ? 11.576 -18.416 5.094 1.00 91.75 370 THR A CA 1
ATOM 2824 C C . THR A 1 370 ? 10.930 -19.544 4.289 1.00 91.75 370 THR A C 1
ATOM 2826 O O . THR A 1 370 ? 11.549 -20.049 3.355 1.00 91.75 370 THR A O 1
ATOM 2829 N N . ASP A 1 371 ? 9.676 -19.898 4.587 1.00 92.62 371 ASP A N 1
ATOM 2830 C CA . ASP A 1 371 ? 8.925 -20.959 3.900 1.00 92.62 371 ASP A CA 1
ATOM 2831 C C . ASP A 1 371 ? 8.675 -20.603 2.420 1.00 92.62 371 ASP A C 1
ATOM 2833 O O . ASP A 1 371 ? 8.615 -21.482 1.562 1.00 92.62 371 ASP A O 1
ATOM 2837 N N . HIS A 1 372 ? 8.596 -19.307 2.101 1.00 91.81 372 HIS A N 1
ATOM 2838 C CA . HIS A 1 372 ? 8.448 -18.793 0.737 1.00 91.81 372 HIS A CA 1
ATOM 2839 C C . HIS A 1 372 ? 9.775 -18.440 0.042 1.00 91.81 372 HIS A C 1
ATOM 2841 O O . HIS A 1 372 ? 9.760 -17.760 -0.988 1.00 91.81 372 HIS A O 1
ATOM 2847 N N . GLY A 1 373 ? 10.914 -18.904 0.572 1.00 86.06 373 GLY A N 1
ATOM 2848 C CA . GLY A 1 373 ? 12.239 -18.677 -0.018 1.00 86.06 373 GLY A CA 1
ATOM 2849 C C . GLY A 1 373 ? 12.741 -17.237 0.119 1.00 86.06 373 GLY A C 1
ATOM 2850 O O . GLY A 1 373 ? 13.629 -16.816 -0.617 1.00 86.06 373 GLY A O 1
ATOM 2851 N N . GLY A 1 374 ? 12.147 -16.467 1.029 1.00 88.06 374 GLY A N 1
ATOM 2852 C CA . GLY A 1 374 ? 12.559 -15.115 1.366 1.00 88.06 374 GLY A CA 1
ATOM 2853 C C . GLY A 1 374 ? 13.634 -15.058 2.447 1.00 88.06 374 GLY A C 1
ATOM 2854 O O . GLY A 1 374 ? 13.957 -16.033 3.126 1.00 88.06 374 GLY A O 1
ATOM 2855 N N . ARG A 1 375 ? 14.178 -13.858 2.627 1.00 89.44 375 ARG A N 1
ATOM 2856 C CA . ARG A 1 375 ? 15.228 -13.526 3.584 1.00 89.44 375 ARG A CA 1
ATOM 2857 C C . ARG A 1 375 ? 14.738 -12.475 4.570 1.00 89.44 375 ARG A C 1
ATOM 2859 O O . ARG A 1 375 ? 14.109 -11.486 4.200 1.00 89.44 375 ARG A O 1
ATOM 2866 N N . VAL A 1 376 ? 15.119 -12.643 5.833 1.00 92.12 376 VAL A N 1
ATOM 2867 C CA . VAL A 1 376 ? 14.946 -11.620 6.869 1.00 92.12 376 VAL A CA 1
ATOM 2868 C C . VAL A 1 376 ? 16.133 -10.656 6.814 1.00 92.12 376 VAL A C 1
ATOM 2870 O O . VAL A 1 376 ? 17.265 -11.052 7.082 1.00 92.12 376 VAL A O 1
ATOM 2873 N N . VAL A 1 377 ? 15.887 -9.393 6.460 1.00 90.44 377 VAL A N 1
ATOM 2874 C CA . VAL A 1 377 ? 16.920 -8.339 6.419 1.00 90.44 377 VAL A CA 1
ATOM 2875 C C . VAL A 1 377 ? 17.143 -7.763 7.810 1.00 90.44 377 VAL A C 1
ATOM 2877 O O . VAL A 1 377 ? 18.272 -7.630 8.276 1.00 90.44 377 VAL A O 1
ATOM 2880 N N . ARG A 1 378 ? 16.047 -7.417 8.487 1.00 93.25 378 ARG A N 1
ATOM 2881 C CA . ARG A 1 378 ? 16.062 -6.877 9.844 1.00 93.25 378 ARG A CA 1
ATOM 2882 C C . ARG A 1 378 ? 14.833 -7.362 10.581 1.00 93.25 378 ARG A C 1
ATOM 2884 O O . ARG A 1 378 ? 13.743 -7.376 10.026 1.00 93.25 378 ARG A O 1
ATOM 2891 N N . SER A 1 379 ? 14.988 -7.701 11.849 1.00 94.25 379 SER A N 1
ATOM 2892 C CA . SER A 1 379 ? 13.864 -8.090 12.689 1.00 94.25 379 SER A CA 1
ATOM 2893 C C . SER A 1 379 ? 14.098 -7.614 14.113 1.00 94.25 379 SER A C 1
ATOM 2895 O O . SER A 1 379 ? 15.216 -7.708 14.620 1.00 94.25 379 SER A O 1
ATOM 2897 N N . ASN A 1 380 ? 13.066 -7.080 14.750 1.00 95.06 380 ASN A N 1
ATOM 2898 C CA . ASN A 1 380 ? 13.123 -6.613 16.124 1.00 95.06 380 ASN A CA 1
ATOM 2899 C C . ASN A 1 380 ? 11.790 -6.884 16.822 1.00 95.06 380 ASN A C 1
ATOM 2901 O O . ASN A 1 380 ? 10.737 -6.509 16.306 1.00 95.06 380 ASN A O 1
ATOM 2905 N N . LEU A 1 381 ? 11.856 -7.481 18.008 1.00 94.25 381 LEU A N 1
ATOM 2906 C CA . LEU A 1 381 ? 10.710 -7.750 18.866 1.00 94.25 381 LEU A CA 1
ATOM 2907 C C . LEU A 1 381 ? 10.911 -7.021 20.190 1.00 94.25 381 LEU A C 1
ATOM 2909 O O . LEU A 1 381 ? 11.855 -7.303 20.927 1.00 94.25 381 LEU A O 1
ATOM 2913 N N . ASN A 1 382 ? 10.005 -6.103 20.501 1.00 92.69 382 ASN A N 1
ATOM 2914 C CA . ASN A 1 382 ? 9.985 -5.412 21.775 1.00 92.69 382 ASN A CA 1
ATOM 2915 C C . ASN A 1 382 ? 8.975 -6.088 22.706 1.00 92.69 382 ASN A C 1
ATOM 2917 O O . ASN A 1 382 ? 7.759 -6.008 22.497 1.00 92.69 382 ASN A O 1
ATOM 2921 N N . ARG A 1 383 ? 9.498 -6.762 23.734 1.00 90.62 383 ARG A N 1
ATOM 2922 C CA . ARG A 1 383 ? 8.693 -7.403 24.774 1.00 90.62 383 ARG A CA 1
ATOM 2923 C C . ARG A 1 383 ? 8.401 -6.391 25.875 1.00 90.62 383 ARG A C 1
ATOM 2925 O O . ARG A 1 383 ? 9.309 -5.921 26.553 1.00 90.62 383 ARG A O 1
ATOM 2932 N N . GLY A 1 384 ? 7.123 -6.074 26.047 1.00 85.56 384 GLY A N 1
ATOM 2933 C CA . GLY A 1 384 ? 6.626 -5.270 27.159 1.00 85.56 384 GLY A CA 1
ATOM 2934 C C . GLY A 1 384 ? 5.472 -5.978 27.859 1.00 85.56 384 GLY A C 1
ATOM 2935 O O . GLY A 1 384 ? 5.436 -7.205 27.923 1.00 85.56 384 GLY A O 1
ATOM 2936 N N . ARG A 1 385 ? 4.500 -5.209 28.352 1.00 85.56 385 ARG A N 1
ATOM 2937 C CA . ARG A 1 385 ? 3.212 -5.780 28.764 1.00 85.56 385 ARG A CA 1
ATOM 2938 C C . ARG A 1 385 ? 2.497 -6.376 27.544 1.00 85.56 385 ARG A C 1
ATOM 2940 O O . ARG A 1 385 ? 2.776 -5.918 26.432 1.00 85.56 385 ARG A O 1
ATOM 2947 N N . PRO A 1 386 ? 1.573 -7.338 27.713 1.00 80.69 386 PRO A N 1
ATOM 2948 C CA . PRO A 1 386 ? 0.864 -7.972 26.597 1.00 80.69 386 PRO A CA 1
ATOM 2949 C C . PRO A 1 386 ? 0.277 -6.979 25.582 1.00 80.69 386 PRO A C 1
ATOM 2951 O O . PRO A 1 386 ? 0.318 -7.224 24.381 1.00 80.69 386 PRO A O 1
ATOM 2954 N N . GLU A 1 387 ? -0.199 -5.818 26.032 1.00 83.56 387 GLU A N 1
ATOM 2955 C CA . GLU A 1 387 ? -0.748 -4.744 25.197 1.00 83.56 387 GLU A CA 1
ATOM 2956 C C . GLU A 1 387 ? 0.300 -3.858 24.504 1.00 83.56 387 GLU A C 1
ATOM 2958 O O . GLU A 1 387 ? -0.029 -3.154 23.552 1.00 83.56 387 GLU A O 1
ATOM 2963 N N . THR A 1 388 ? 1.550 -3.865 24.966 1.00 88.56 388 THR A N 1
ATOM 2964 C CA . THR A 1 388 ? 2.645 -3.056 24.406 1.00 88.56 388 THR A CA 1
ATOM 2965 C C . THR A 1 388 ? 3.626 -3.877 23.573 1.00 88.56 388 THR A C 1
ATOM 2967 O O . THR A 1 388 ? 4.618 -3.326 23.095 1.00 88.56 388 THR A O 1
ATOM 2970 N N . VAL A 1 389 ? 3.395 -5.186 23.414 1.00 92.50 389 VAL A N 1
ATOM 2971 C CA . VAL A 1 389 ? 4.228 -6.033 22.553 1.00 92.50 389 VAL A CA 1
ATOM 2972 C C . VAL A 1 389 ? 4.142 -5.518 21.121 1.00 92.50 389 VAL A C 1
ATOM 2974 O O . VAL A 1 389 ? 3.054 -5.347 20.560 1.00 92.50 389 VAL A O 1
ATOM 2977 N N . THR A 1 390 ? 5.310 -5.252 20.541 1.00 92.75 390 THR A N 1
ATOM 2978 C CA . THR A 1 390 ? 5.438 -4.786 19.160 1.00 92.75 390 THR A CA 1
ATOM 2979 C C . THR A 1 390 ? 6.555 -5.540 18.457 1.00 92.75 390 THR A C 1
ATOM 2981 O O . THR A 1 390 ? 7.650 -5.703 18.993 1.00 92.75 390 THR A O 1
ATOM 2984 N N . GLY A 1 391 ? 6.269 -6.016 17.251 1.00 93.62 391 GLY A N 1
ATOM 2985 C CA . GLY A 1 391 ? 7.228 -6.664 16.367 1.00 93.62 391 GLY A CA 1
ATOM 2986 C C . GLY A 1 391 ? 7.430 -5.819 15.118 1.00 93.62 391 GLY A C 1
ATOM 2987 O O . GLY A 1 391 ? 6.490 -5.223 14.605 1.00 93.62 391 GLY A O 1
ATOM 2988 N N . SER A 1 392 ? 8.650 -5.768 14.607 1.00 94.81 392 SER A N 1
ATOM 2989 C CA . SER A 1 392 ? 8.947 -5.167 13.308 1.00 94.81 392 SER A CA 1
ATOM 2990 C C . SER A 1 392 ? 9.865 -6.090 12.527 1.00 94.81 392 SER A C 1
ATOM 2992 O O . SER A 1 392 ? 10.843 -6.603 13.074 1.00 94.81 392 SER A O 1
ATOM 2994 N N . ALA A 1 393 ? 9.542 -6.322 11.262 1.00 94.94 393 ALA A N 1
ATOM 2995 C CA . ALA A 1 393 ? 10.324 -7.166 10.377 1.00 94.94 393 ALA A CA 1
ATOM 2996 C C . ALA A 1 393 ? 10.431 -6.518 8.995 1.00 94.94 393 ALA A C 1
ATOM 2998 O O . ALA A 1 393 ? 9.439 -6.079 8.418 1.00 94.94 393 ALA A O 1
ATOM 2999 N N . THR A 1 394 ? 11.652 -6.467 8.478 1.00 95.50 394 THR A N 1
ATOM 3000 C CA . THR A 1 394 ? 11.971 -6.127 7.097 1.00 95.50 394 THR A CA 1
ATOM 3001 C C . THR A 1 394 ? 12.417 -7.405 6.411 1.00 95.50 394 THR A C 1
ATOM 3003 O O . THR A 1 394 ? 13.409 -8.021 6.811 1.00 95.50 394 THR A O 1
ATOM 3006 N N . LEU A 1 395 ? 11.657 -7.808 5.406 1.00 94.44 395 LEU A N 1
ATOM 3007 C CA . LEU A 1 395 ? 11.772 -9.086 4.722 1.00 94.44 395 LEU A CA 1
ATOM 3008 C C . LEU A 1 395 ? 11.906 -8.820 3.227 1.00 94.44 395 LEU A C 1
ATOM 3010 O O . LEU A 1 395 ? 11.349 -7.855 2.712 1.00 94.44 395 LEU A O 1
ATOM 3014 N N . GLU A 1 396 ? 12.612 -9.693 2.535 1.00 93.69 396 GLU A N 1
ATOM 3015 C CA . GLU A 1 396 ? 12.689 -9.707 1.079 1.00 93.69 396 GLU A CA 1
ATOM 3016 C C . GLU A 1 396 ? 12.237 -11.081 0.610 1.00 93.69 396 GLU A C 1
ATOM 3018 O O . GLU A 1 396 ? 12.801 -12.087 1.030 1.00 93.69 396 GLU A O 1
ATOM 3023 N N . VAL A 1 397 ? 11.207 -11.140 -0.225 1.00 93.75 397 VAL A N 1
ATOM 3024 C CA . VAL A 1 397 ? 10.632 -12.399 -0.713 1.00 93.75 397 VAL A CA 1
ATOM 3025 C C . VAL A 1 397 ? 10.713 -12.404 -2.241 1.00 93.75 397 VAL A C 1
ATOM 3027 O O . VAL A 1 397 ? 10.481 -11.355 -2.845 1.00 93.75 397 VAL A O 1
ATOM 3030 N N . PRO A 1 398 ? 11.037 -13.536 -2.892 1.00 91.81 398 PRO A N 1
ATOM 3031 C CA . PRO A 1 398 ? 10.990 -13.641 -4.348 1.00 91.81 398 PRO A CA 1
ATOM 3032 C C . PRO A 1 398 ? 9.645 -13.167 -4.910 1.00 91.81 398 PRO A C 1
ATOM 3034 O O . PRO A 1 398 ? 8.588 -13.476 -4.357 1.00 91.81 398 PRO A O 1
ATOM 3037 N N . SER A 1 399 ? 9.655 -12.437 -6.027 1.00 90.31 399 SER A N 1
ATOM 3038 C CA . SER A 1 399 ? 8.424 -11.866 -6.598 1.00 90.31 399 SER A CA 1
ATOM 3039 C C . SER A 1 399 ? 7.410 -12.934 -7.029 1.00 90.31 399 SER A C 1
ATOM 3041 O O . SER A 1 399 ? 6.205 -12.691 -7.011 1.00 90.31 399 SER A O 1
ATOM 3043 N N . THR A 1 400 ? 7.871 -14.154 -7.315 1.00 91.19 400 THR A N 1
ATOM 3044 C CA . THR A 1 400 ? 7.028 -15.319 -7.629 1.00 91.19 400 THR A CA 1
ATOM 3045 C C . THR A 1 400 ? 6.213 -15.832 -6.437 1.00 91.19 400 THR A C 1
ATOM 3047 O O . THR A 1 400 ? 5.128 -16.376 -6.641 1.00 91.19 400 THR A O 1
ATOM 3050 N N . SER A 1 401 ? 6.697 -15.660 -5.201 1.00 93.19 401 SER A N 1
ATOM 3051 C CA . SER A 1 401 ? 6.029 -16.102 -3.966 1.00 93.19 401 SER A CA 1
ATOM 3052 C C . SER A 1 401 ? 5.501 -14.945 -3.108 1.00 93.19 401 SER A C 1
ATOM 3054 O O . SER A 1 401 ? 4.734 -15.182 -2.173 1.00 93.19 401 SER A O 1
ATOM 3056 N N . ALA A 1 402 ? 5.829 -13.695 -3.452 1.00 90.75 402 ALA A N 1
ATOM 3057 C CA . ALA A 1 402 ? 5.437 -12.491 -2.719 1.00 90.75 402 ALA A CA 1
ATOM 3058 C C . ALA A 1 402 ? 3.916 -12.363 -2.512 1.00 90.75 402 ALA A C 1
ATOM 3060 O O . ALA A 1 402 ? 3.468 -12.031 -1.415 1.00 90.75 402 ALA A O 1
ATOM 3061 N N . GLY A 1 403 ? 3.110 -12.685 -3.531 1.00 92.12 403 GLY A N 1
ATOM 3062 C CA . GLY A 1 403 ? 1.647 -12.661 -3.419 1.00 92.12 403 GLY A CA 1
ATOM 3063 C C . GLY A 1 403 ? 1.110 -13.662 -2.390 1.00 92.12 403 GLY A C 1
ATOM 3064 O O . GLY A 1 403 ? 0.270 -13.310 -1.566 1.00 92.12 403 GLY A O 1
ATOM 3065 N N . ALA A 1 404 ? 1.641 -14.888 -2.384 1.00 92.75 404 ALA A N 1
ATOM 3066 C CA . ALA A 1 404 ? 1.259 -15.914 -1.414 1.00 92.75 404 ALA A CA 1
ATOM 3067 C C . ALA A 1 404 ? 1.713 -15.550 0.010 1.00 92.75 404 ALA A C 1
ATOM 3069 O O . ALA A 1 404 ? 0.944 -15.709 0.957 1.00 92.75 404 ALA A O 1
ATOM 3070 N N . ALA A 1 405 ? 2.920 -14.992 0.151 1.00 92.25 405 ALA A N 1
ATOM 3071 C CA . ALA A 1 405 ? 3.426 -14.506 1.430 1.00 92.25 405 ALA A CA 1
ATOM 3072 C C . ALA A 1 405 ? 2.554 -13.371 1.994 1.00 92.25 405 ALA A C 1
ATOM 3074 O O . ALA A 1 405 ? 2.225 -13.385 3.178 1.00 92.25 405 ALA A O 1
ATOM 3075 N N . LEU A 1 406 ? 2.118 -12.422 1.153 1.00 92.44 406 LEU A N 1
ATOM 3076 C CA . LEU A 1 406 ? 1.227 -11.337 1.574 1.00 92.44 406 LEU A CA 1
ATOM 3077 C C . LEU A 1 406 ? -0.117 -11.858 2.094 1.00 92.44 406 LEU A C 1
ATOM 3079 O O . LEU A 1 406 ? -0.584 -11.393 3.134 1.00 92.44 406 LEU A O 1
ATOM 3083 N N . GLU A 1 407 ? -0.727 -12.824 1.405 1.00 92.94 407 GLU A N 1
ATOM 3084 C CA . GLU A 1 407 ? -1.962 -13.454 1.883 1.00 92.94 407 GLU A CA 1
ATOM 3085 C C . GLU A 1 407 ? -1.738 -14.197 3.203 1.00 92.94 407 GLU A C 1
ATOM 3087 O O . GLU A 1 407 ? -2.512 -14.022 4.143 1.00 92.94 407 GLU A O 1
ATOM 3092 N N . ALA A 1 408 ? -0.635 -14.938 3.338 1.00 92.25 408 ALA A N 1
ATOM 3093 C CA . ALA A 1 408 ? -0.283 -15.585 4.597 1.00 92.25 408 ALA A CA 1
ATOM 3094 C C . ALA A 1 408 ? -0.127 -14.564 5.740 1.00 92.25 408 ALA A C 1
ATOM 3096 O O . ALA A 1 408 ? -0.697 -14.767 6.812 1.00 92.25 408 ALA A O 1
ATOM 3097 N N . PHE A 1 409 ? 0.535 -13.422 5.516 1.00 92.00 409 PHE A N 1
ATOM 3098 C CA . PHE A 1 409 ? 0.656 -12.362 6.526 1.00 92.00 409 PHE A CA 1
ATOM 3099 C C . PHE A 1 409 ? -0.699 -11.785 6.953 1.00 92.00 409 PHE A C 1
ATOM 3101 O O . PHE A 1 409 ? -0.896 -11.513 8.138 1.00 92.00 409 PHE A O 1
ATOM 3108 N N . ARG A 1 410 ? -1.650 -11.635 6.021 1.00 90.56 410 ARG A N 1
ATOM 3109 C CA . ARG A 1 410 ? -3.010 -11.149 6.317 1.00 90.56 410 ARG A CA 1
ATOM 3110 C C . ARG A 1 410 ? -3.814 -12.104 7.197 1.00 90.56 410 ARG A C 1
ATOM 3112 O O . ARG A 1 410 ? -4.713 -11.656 7.893 1.00 90.56 410 ARG A O 1
ATOM 3119 N N . THR A 1 411 ? -3.497 -13.399 7.200 1.00 91.81 411 THR A N 1
ATOM 3120 C CA . THR A 1 411 ? -4.182 -14.368 8.077 1.00 91.81 411 THR A CA 1
ATOM 3121 C C . THR A 1 411 ? -3.697 -14.332 9.528 1.00 91.81 411 THR A C 1
ATOM 3123 O O . THR A 1 411 ? -4.390 -14.826 10.413 1.00 91.81 411 THR A O 1
ATOM 3126 N N . LEU A 1 412 ? -2.531 -13.731 9.795 1.00 91.06 412 LEU A N 1
ATOM 3127 C CA . LEU A 1 412 ? -1.924 -13.694 11.131 1.00 91.06 412 LEU A CA 1
ATOM 3128 C C . LEU A 1 412 ? -2.544 -12.633 12.054 1.00 91.06 412 LEU A C 1
ATOM 3130 O O . LEU A 1 412 ? -2.338 -12.681 13.267 1.00 91.06 412 LEU A O 1
ATOM 3134 N N . GLY A 1 413 ? -3.277 -11.663 11.505 1.00 88.19 413 GLY A N 1
ATOM 3135 C CA . GLY A 1 413 ? -3.899 -10.593 12.278 1.00 88.19 413 GLY A CA 1
ATOM 3136 C C . GLY A 1 413 ? -4.732 -9.641 11.425 1.00 88.19 413 GLY A C 1
ATOM 3137 O O . GLY A 1 413 ? -4.777 -9.741 10.203 1.00 88.19 413 GLY A O 1
ATOM 3138 N N . GLU A 1 414 ? -5.385 -8.688 12.080 1.00 90.00 414 GLU A N 1
ATOM 3139 C CA . GLU A 1 414 ? -6.191 -7.658 11.424 1.00 90.00 414 GLU A CA 1
ATOM 3140 C C . GLU A 1 414 ? -5.283 -6.596 10.790 1.00 90.00 414 GLU A C 1
ATOM 3142 O O . GLU A 1 414 ? -4.374 -6.061 11.428 1.00 90.00 414 GLU A O 1
ATOM 3147 N N . LEU A 1 415 ? -5.510 -6.288 9.516 1.00 90.19 415 LEU A N 1
ATOM 3148 C CA . LEU A 1 415 ? -4.707 -5.329 8.763 1.00 90.19 415 LEU A CA 1
ATOM 3149 C C . LEU A 1 415 ? -5.171 -3.897 9.055 1.00 90.19 415 LEU A C 1
ATOM 3151 O O . LEU A 1 415 ? -6.246 -3.496 8.624 1.00 90.19 415 LEU A O 1
ATOM 3155 N N . LEU A 1 416 ? -4.340 -3.114 9.747 1.00 89.19 416 LEU A N 1
ATOM 3156 C CA . LEU A 1 416 ? -4.626 -1.709 10.066 1.00 89.19 416 LEU A CA 1
ATOM 3157 C C . LEU A 1 416 ? -4.256 -0.764 8.924 1.00 89.19 416 LEU A C 1
ATOM 3159 O O . LEU A 1 416 ? -4.879 0.274 8.731 1.00 89.19 416 LEU A O 1
ATOM 3163 N N . GLN A 1 417 ? -3.176 -1.083 8.214 1.00 89.06 417 GLN A N 1
ATOM 3164 C CA . GLN A 1 417 ? -2.640 -0.242 7.154 1.00 89.06 417 GLN A CA 1
ATOM 3165 C C . GLN A 1 417 ? -1.886 -1.102 6.150 1.00 89.06 417 GLN A C 1
ATOM 3167 O O . GLN A 1 417 ? -1.137 -1.998 6.539 1.00 89.06 417 GLN A O 1
ATOM 3172 N N . LEU A 1 418 ? -2.054 -0.786 4.867 1.00 91.56 418 LEU A N 1
ATOM 3173 C CA . LEU A 1 418 ? -1.299 -1.368 3.766 1.00 91.56 418 LEU A CA 1
ATOM 3174 C C . LEU A 1 418 ? -0.924 -0.259 2.789 1.00 91.56 418 LEU A C 1
ATOM 3176 O O . LEU A 1 418 ? -1.798 0.426 2.263 1.00 91.56 418 LEU A O 1
ATOM 3180 N N . ALA A 1 419 ? 0.367 -0.092 2.543 1.00 91.81 419 ALA A N 1
ATOM 3181 C CA . ALA A 1 419 ? 0.884 0.846 1.562 1.00 91.81 419 ALA A CA 1
ATOM 3182 C C . ALA A 1 419 ? 1.907 0.135 0.683 1.00 91.81 419 ALA A C 1
ATOM 3184 O O . ALA A 1 419 ? 2.821 -0.517 1.180 1.00 91.81 419 ALA A O 1
ATOM 3185 N N . VAL A 1 420 ? 1.754 0.264 -0.629 1.00 94.19 420 VAL A N 1
ATOM 3186 C CA . VAL A 1 420 ? 2.705 -0.272 -1.602 1.00 94.19 420 VAL A CA 1
ATOM 3187 C C . VAL A 1 420 ? 3.496 0.903 -2.154 1.00 94.19 420 VAL A C 1
ATOM 3189 O O . VAL A 1 420 ? 2.914 1.850 -2.678 1.00 94.19 420 VAL A O 1
ATOM 3192 N N . VAL A 1 421 ? 4.813 0.844 -2.001 1.00 93.12 421 VAL A N 1
ATOM 3193 C CA . VAL A 1 421 ? 5.759 1.838 -2.506 1.00 93.12 421 VAL A CA 1
ATOM 3194 C C . VAL A 1 421 ? 6.532 1.211 -3.656 1.00 93.12 421 VAL A C 1
ATOM 3196 O O . VAL A 1 421 ? 7.071 0.114 -3.515 1.00 93.12 421 VAL A O 1
ATOM 3199 N N . GLU A 1 422 ? 6.589 1.904 -4.787 1.00 92.56 422 GLU A N 1
ATOM 3200 C CA . GLU A 1 422 ? 7.349 1.481 -5.960 1.00 92.56 422 GLU A CA 1
ATOM 3201 C C . GLU A 1 422 ? 8.462 2.495 -6.237 1.00 92.56 422 GLU A C 1
ATOM 3203 O O . GLU A 1 422 ? 8.212 3.686 -6.424 1.00 92.56 422 GLU A O 1
ATOM 3208 N N . ASN A 1 423 ? 9.701 2.019 -6.215 1.00 86.44 423 ASN A N 1
ATOM 3209 C CA . ASN A 1 423 ? 10.889 2.794 -6.533 1.00 86.44 423 ASN A CA 1
ATOM 3210 C C . ASN A 1 423 ? 11.080 2.873 -8.061 1.00 86.44 423 ASN A C 1
ATOM 3212 O O . ASN A 1 423 ? 10.645 1.975 -8.788 1.00 86.44 423 ASN A O 1
ATOM 3216 N N . PRO A 1 424 ? 11.740 3.926 -8.576 1.00 84.12 424 PRO A N 1
ATOM 3217 C CA . PRO A 1 424 ? 12.054 4.027 -10.000 1.00 84.12 424 PRO A CA 1
ATOM 3218 C C . PRO A 1 424 ? 12.994 2.897 -10.445 1.00 84.12 424 PRO A C 1
ATOM 3220 O O . PRO A 1 424 ? 13.888 2.508 -9.694 1.00 84.12 424 PRO A O 1
ATOM 3223 N N . ASP A 1 425 ? 12.822 2.418 -11.680 1.00 82.88 425 ASP A N 1
ATOM 3224 C CA . ASP A 1 425 ? 13.679 1.393 -12.291 1.00 82.88 425 ASP A CA 1
ATOM 3225 C C . ASP A 1 425 ? 15.095 1.948 -12.528 1.00 82.88 425 ASP A C 1
ATOM 3227 O O . ASP A 1 425 ? 15.360 2.700 -13.470 1.00 82.88 425 ASP A O 1
ATOM 3231 N N . THR A 1 426 ? 16.002 1.631 -11.607 1.00 80.44 426 THR A N 1
ATOM 3232 C CA . THR A 1 426 ? 17.407 2.054 -11.620 1.00 80.44 426 THR A CA 1
ATOM 3233 C C . THR A 1 426 ? 18.329 0.857 -11.394 1.00 80.44 426 THR A C 1
ATOM 3235 O O . THR A 1 426 ? 17.896 -0.221 -11.000 1.00 80.44 426 THR A O 1
ATOM 3238 N N . GLN A 1 427 ? 19.644 1.037 -11.573 1.00 68.44 427 GLN A N 1
ATOM 3239 C CA . GLN A 1 427 ? 20.618 -0.039 -11.325 1.00 68.44 427 GLN A CA 1
ATOM 3240 C C . GLN A 1 427 ? 20.682 -0.502 -9.853 1.00 68.44 427 GLN A C 1
ATOM 3242 O O . GLN A 1 427 ? 21.295 -1.528 -9.577 1.00 68.44 427 GLN A O 1
ATOM 3247 N N . GLY A 1 428 ? 20.082 0.249 -8.919 1.00 77.81 428 GLY A N 1
ATOM 3248 C CA . GLY A 1 428 ? 20.033 -0.075 -7.489 1.00 77.81 428 GLY A CA 1
ATOM 3249 C C . GLY A 1 428 ? 18.760 -0.801 -7.042 1.00 77.81 428 GLY A C 1
ATOM 3250 O O . GLY A 1 428 ? 18.628 -1.083 -5.850 1.00 77.81 428 GLY A O 1
ATOM 3251 N N . THR A 1 429 ? 17.838 -1.098 -7.964 1.00 84.06 429 THR A N 1
ATOM 3252 C CA . THR A 1 429 ? 16.532 -1.712 -7.677 1.00 84.06 429 THR A CA 1
ATOM 3253 C C . THR A 1 429 ? 16.250 -2.917 -8.578 1.00 84.06 429 THR A C 1
ATOM 3255 O O . THR A 1 429 ? 16.629 -2.889 -9.743 1.00 84.06 429 THR A O 1
ATOM 3258 N N . THR A 1 430 ? 15.551 -3.939 -8.074 1.00 86.12 430 THR A N 1
ATOM 3259 C CA . THR A 1 430 ? 15.201 -5.166 -8.825 1.00 86.12 430 THR A CA 1
ATOM 3260 C C . THR A 1 430 ? 13.722 -5.551 -8.682 1.00 86.12 430 THR A C 1
ATOM 3262 O O . THR A 1 430 ? 13.124 -5.342 -7.626 1.00 86.12 430 THR A O 1
ATOM 3265 N N . ASP A 1 431 ? 13.150 -6.155 -9.731 1.00 86.44 431 ASP A N 1
ATOM 3266 C CA . ASP A 1 431 ? 11.802 -6.756 -9.763 1.00 86.44 431 ASP A CA 1
ATOM 3267 C C . ASP A 1 431 ? 11.791 -8.263 -9.426 1.00 86.44 431 ASP A C 1
ATOM 3269 O O . ASP A 1 431 ? 10.734 -8.889 -9.317 1.00 86.44 431 ASP A O 1
ATOM 3273 N N . ALA A 1 432 ? 12.962 -8.877 -9.235 1.00 87.12 432 ALA A N 1
ATOM 3274 C CA . ALA A 1 432 ? 13.067 -10.297 -8.890 1.00 87.12 432 ALA A CA 1
ATOM 3275 C C . ALA A 1 432 ? 12.597 -10.606 -7.454 1.00 87.12 432 ALA A C 1
ATOM 3277 O O . ALA A 1 432 ? 12.300 -11.756 -7.124 1.00 87.12 432 ALA A O 1
ATOM 3278 N N . LYS A 1 433 ? 12.512 -9.585 -6.595 1.00 90.31 433 LYS A N 1
ATOM 3279 C CA . LYS A 1 433 ? 12.070 -9.696 -5.202 1.00 90.31 433 LYS A CA 1
ATOM 3280 C C . LYS A 1 433 ? 11.209 -8.506 -4.796 1.00 90.31 433 LYS A C 1
ATOM 3282 O O . LYS A 1 433 ? 11.430 -7.383 -5.243 1.00 90.31 433 LYS A O 1
ATOM 3287 N N . GLU A 1 434 ? 10.260 -8.756 -3.904 1.00 93.56 434 GLU A N 1
ATOM 3288 C CA . GLU A 1 434 ? 9.465 -7.727 -3.245 1.00 93.56 434 GLU A CA 1
ATOM 3289 C C . GLU A 1 434 ? 9.914 -7.561 -1.789 1.00 93.56 434 GLU A C 1
ATOM 3291 O O . GLU A 1 434 ? 10.202 -8.529 -1.078 1.00 93.56 434 GLU A O 1
ATOM 3296 N N . GLY A 1 435 ? 9.979 -6.311 -1.340 1.00 94.19 435 GLY A N 1
ATOM 3297 C CA . GLY A 1 435 ? 10.246 -5.965 0.049 1.00 94.19 435 GLY A CA 1
ATOM 3298 C C . GLY A 1 435 ? 8.962 -5.975 0.868 1.00 94.19 435 GLY A C 1
ATOM 3299 O O . GLY A 1 435 ? 7.925 -5.500 0.415 1.00 94.19 435 GLY A O 1
ATOM 3300 N N . PHE A 1 436 ? 9.033 -6.441 2.107 1.00 95.62 436 PHE A N 1
ATOM 3301 C CA . PHE A 1 436 ? 7.953 -6.331 3.081 1.00 95.62 436 PHE A CA 1
ATOM 3302 C C . PHE A 1 436 ? 8.471 -5.654 4.341 1.00 95.62 436 PHE A C 1
ATOM 3304 O O . PHE A 1 436 ? 9.431 -6.110 4.958 1.00 95.62 436 PHE A O 1
ATOM 3311 N N . GLN A 1 437 ? 7.818 -4.570 4.743 1.00 95.06 437 GLN A N 1
ATOM 3312 C CA . GLN A 1 437 ? 8.063 -3.892 6.007 1.00 95.06 437 GLN A CA 1
ATOM 3313 C C . GLN A 1 437 ? 6.824 -4.049 6.881 1.00 95.06 437 GLN A C 1
ATOM 3315 O O . GLN A 1 437 ? 5.841 -3.320 6.750 1.00 95.06 437 GLN A O 1
ATOM 3320 N N . LEU A 1 438 ? 6.873 -5.042 7.760 1.00 95.31 438 LEU A N 1
ATOM 3321 C CA . LEU A 1 438 ? 5.751 -5.449 8.589 1.00 95.31 438 LEU A CA 1
ATOM 3322 C C . LEU A 1 438 ? 5.934 -4.916 10.004 1.00 95.31 438 LEU A C 1
ATOM 3324 O O . LEU A 1 438 ? 6.986 -5.096 10.619 1.00 95.31 438 LEU A O 1
ATOM 3328 N N . THR A 1 439 ? 4.892 -4.281 10.528 1.00 94.75 439 THR A N 1
ATOM 3329 C CA . THR A 1 439 ? 4.795 -3.879 11.932 1.00 94.75 439 THR A CA 1
ATOM 3330 C C . THR A 1 439 ? 3.650 -4.643 12.574 1.00 94.75 439 THR A C 1
ATOM 3332 O O . THR A 1 439 ? 2.499 -4.457 12.199 1.00 94.75 439 THR A O 1
ATOM 3335 N N . ILE A 1 440 ? 3.953 -5.489 13.551 1.00 94.88 440 ILE A N 1
ATOM 3336 C CA . ILE A 1 440 ? 2.965 -6.216 14.343 1.00 94.88 440 ILE A CA 1
ATOM 3337 C C . ILE A 1 440 ? 2.738 -5.465 15.653 1.00 94.88 440 ILE A C 1
ATOM 3339 O O . ILE A 1 440 ? 3.685 -5.139 16.372 1.00 94.88 440 ILE A O 1
ATOM 3343 N N . ARG A 1 441 ? 1.476 -5.202 15.979 1.00 93.31 441 ARG A N 1
ATOM 3344 C CA . ARG A 1 441 ? 1.029 -4.625 17.247 1.00 93.31 441 ARG A CA 1
ATOM 3345 C C . ARG A 1 441 ? 0.121 -5.621 17.957 1.00 93.31 441 ARG A C 1
ATOM 3347 O O . ARG A 1 441 ? -0.649 -6.335 17.318 1.00 93.31 441 ARG A O 1
ATOM 3354 N N . SER A 1 442 ? 0.176 -5.633 19.282 1.00 91.56 442 SER A N 1
ATOM 3355 C CA . SER A 1 442 ? -0.815 -6.346 20.085 1.00 91.56 442 SER A CA 1
ATOM 3356 C C . SER A 1 442 ? -2.207 -5.753 19.882 1.00 91.56 442 SER A C 1
ATOM 3358 O O . SER A 1 442 ? -2.415 -4.556 20.101 1.00 91.56 442 SER A O 1
ATOM 3360 N N . LEU A 1 443 ? -3.174 -6.597 19.517 1.00 90.31 443 LEU A N 1
ATOM 3361 C CA . LEU A 1 443 ? -4.578 -6.219 19.361 1.00 90.31 443 LEU A CA 1
ATOM 3362 C C . LEU A 1 443 ? -5.137 -5.616 20.654 1.00 90.31 443 LEU A C 1
ATOM 3364 O O . LEU A 1 443 ? -5.975 -4.717 20.607 1.00 90.31 443 LEU A O 1
ATOM 3368 N N . ALA A 1 444 ? -4.648 -6.050 21.820 1.00 86.25 444 ALA A N 1
ATOM 3369 C CA . ALA A 1 444 ? -5.049 -5.479 23.099 1.00 86.25 444 ALA A CA 1
ATOM 3370 C C . ALA A 1 444 ? -4.714 -3.980 23.183 1.00 86.25 444 ALA A C 1
ATOM 3372 O O . ALA A 1 444 ? -5.523 -3.215 23.708 1.00 86.25 444 ALA A O 1
ATOM 3373 N N . GLY A 1 445 ? -3.569 -3.554 22.637 1.00 86.25 445 GLY A N 1
ATOM 3374 C CA . GLY A 1 445 ? -3.085 -2.170 22.663 1.00 86.25 445 GLY A CA 1
ATOM 3375 C C . GLY A 1 445 ? -3.657 -1.246 21.588 1.00 86.25 445 GLY A C 1
ATOM 3376 O O . GLY A 1 445 ? -3.470 -0.035 21.685 1.00 86.25 445 GLY A O 1
ATOM 3377 N N . VAL A 1 446 ? -4.340 -1.784 20.577 1.00 89.94 446 VAL A N 1
ATOM 3378 C CA . VAL A 1 446 ? -4.986 -0.988 19.522 1.00 89.94 446 VAL A CA 1
ATOM 3379 C C . VAL A 1 446 ? -6.375 -0.555 19.982 1.00 89.94 446 VAL A C 1
ATOM 3381 O O . VAL A 1 446 ? -7.092 -1.338 20.609 1.00 89.94 446 VAL A O 1
ATOM 3384 N N . ASP A 1 447 ? -6.764 0.688 19.710 1.00 89.38 447 ASP A N 1
ATOM 3385 C CA . ASP A 1 447 ? -8.080 1.177 20.107 1.00 89.38 447 ASP A CA 1
ATOM 3386 C C . ASP A 1 447 ? -9.185 0.675 19.157 1.00 89.38 447 ASP A C 1
ATOM 3388 O O . ASP A 1 447 ? -8.973 0.565 17.946 1.00 89.38 447 ASP A O 1
ATOM 3392 N N . PRO A 1 448 ? -10.371 0.338 19.692 1.00 92.31 448 PRO A N 1
ATOM 3393 C CA . PRO A 1 448 ? -11.525 -0.003 18.877 1.00 92.31 448 PRO A CA 1
ATOM 3394 C C . PRO A 1 448 ? -12.021 1.206 18.088 1.00 92.31 448 PRO A C 1
ATOM 3396 O O . PRO A 1 448 ? -11.982 2.344 18.561 1.00 92.31 448 PRO A O 1
ATOM 3399 N N . ARG A 1 449 ? -12.568 0.943 16.905 1.00 91.88 449 ARG A N 1
ATOM 3400 C CA . ARG A 1 449 ? -13.134 1.972 16.039 1.00 91.88 449 ARG A CA 1
ATOM 3401 C C . ARG A 1 449 ? -14.451 2.517 16.573 1.00 91.88 449 ARG A C 1
ATOM 3403 O O . ARG A 1 449 ? -14.719 3.706 16.430 1.00 91.88 449 ARG A O 1
ATOM 3410 N N . GLU A 1 450 ? -15.280 1.666 17.166 1.00 93.88 450 GLU A N 1
ATOM 3411 C CA . GLU A 1 450 ? -16.561 2.063 17.748 1.00 93.88 450 GLU A CA 1
ATOM 3412 C C . GLU A 1 450 ? -16.445 2.204 19.269 1.00 93.88 450 GLU A C 1
ATOM 3414 O O . GLU A 1 450 ? -15.932 1.319 19.952 1.00 93.88 450 GLU A O 1
ATOM 3419 N N . THR A 1 451 ? -16.944 3.317 19.802 1.00 94.56 451 THR A N 1
ATOM 3420 C CA . THR A 1 451 ? -17.155 3.537 21.234 1.00 94.56 451 THR A CA 1
ATOM 3421 C C . THR A 1 451 ? -18.635 3.780 21.485 1.00 94.56 451 THR A C 1
ATOM 3423 O O . THR A 1 451 ? -19.214 4.724 20.949 1.00 94.56 451 THR A O 1
ATOM 3426 N N . VAL A 1 452 ? -19.233 2.936 22.317 1.00 96.06 452 VAL A N 1
ATOM 3427 C CA . VAL A 1 452 ? -20.628 3.008 22.741 1.00 96.06 452 VAL A CA 1
ATOM 3428 C C . VAL A 1 452 ? -20.670 3.497 24.183 1.00 96.06 452 VAL A C 1
ATOM 3430 O O . VAL A 1 452 ? -20.213 2.809 25.093 1.00 96.06 452 VAL A O 1
ATOM 3433 N N . SER A 1 453 ? -21.223 4.687 24.385 1.00 95.69 453 SER A N 1
ATOM 3434 C CA . SER A 1 453 ? -21.473 5.273 25.697 1.00 95.69 453 SER A CA 1
ATOM 3435 C C . SER A 1 453 ? -22.906 4.980 26.143 1.00 95.69 453 SER A C 1
ATOM 3437 O O . SER A 1 453 ? -23.856 5.284 25.416 1.00 95.69 453 SER A O 1
ATOM 3439 N N . LEU A 1 454 ? -23.059 4.389 27.328 1.00 94.50 454 LEU A N 1
ATOM 3440 C CA . LEU A 1 454 ? -24.334 3.947 27.891 1.00 94.50 454 LEU A CA 1
ATOM 3441 C C . LEU A 1 454 ? -24.583 4.590 29.258 1.00 94.50 454 LEU A C 1
ATOM 3443 O O . LEU A 1 454 ? -23.748 4.524 30.157 1.00 94.50 454 LEU A O 1
ATOM 3447 N N . GLN A 1 455 ? -25.770 5.155 29.434 1.00 91.81 455 GLN A N 1
ATOM 3448 C CA . GLN A 1 455 ? -26.330 5.450 30.748 1.00 91.81 455 GLN A CA 1
ATOM 3449 C C . GLN A 1 455 ? -27.339 4.355 31.082 1.00 91.81 455 GLN A C 1
ATOM 3451 O O . GLN A 1 455 ? -28.286 4.138 30.326 1.00 91.81 455 GLN A O 1
ATOM 3456 N N . PHE A 1 456 ? -27.101 3.632 32.172 1.00 91.62 456 PHE A N 1
ATOM 3457 C CA . PHE A 1 456 ? -27.853 2.438 32.537 1.00 91.62 456 PHE A CA 1
ATOM 3458 C C . PHE A 1 456 ? -28.513 2.610 33.904 1.00 91.62 456 PHE A C 1
ATOM 3460 O O . PHE A 1 456 ? -27.833 2.767 34.917 1.00 91.62 456 PHE A O 1
ATOM 3467 N N . ALA A 1 457 ? -29.840 2.564 33.928 1.00 89.00 457 ALA A N 1
ATOM 3468 C CA . ALA A 1 457 ? -30.623 2.637 35.149 1.00 89.00 457 ALA A CA 1
ATOM 3469 C C . ALA A 1 457 ? -31.003 1.226 35.610 1.00 89.00 457 ALA A C 1
ATOM 3471 O O . ALA A 1 457 ? -31.550 0.430 34.842 1.00 89.00 457 ALA A O 1
ATOM 3472 N N . SER A 1 458 ? -30.749 0.926 36.882 1.00 87.69 458 SER A N 1
ATOM 3473 C CA . SER A 1 458 ? -31.161 -0.332 37.509 1.00 87.69 458 SER A CA 1
ATOM 3474 C C . SER A 1 458 ? -31.738 -0.080 38.900 1.00 87.69 458 SER A C 1
ATOM 3476 O O . SER A 1 458 ? -31.378 0.883 39.573 1.00 87.69 458 SER A O 1
ATOM 3478 N N . THR A 1 459 ? -32.637 -0.959 39.343 1.00 82.44 459 THR A N 1
ATOM 3479 C CA . THR A 1 459 ? -33.142 -0.987 40.726 1.00 82.44 459 THR A CA 1
ATOM 3480 C C . THR A 1 459 ? -32.141 -1.619 41.696 1.00 82.44 459 THR A C 1
ATOM 3482 O O . THR A 1 459 ? -32.255 -1.429 42.903 1.00 82.44 459 THR A O 1
ATOM 3485 N N . ARG A 1 460 ? -31.166 -2.389 41.186 1.00 86.75 460 ARG A N 1
ATOM 3486 C CA . ARG A 1 460 ? -30.119 -3.061 41.971 1.00 86.75 460 ARG A CA 1
ATOM 3487 C C . ARG A 1 460 ? -28.760 -2.884 41.305 1.00 86.75 460 ARG A C 1
ATOM 3489 O O . ARG A 1 460 ? -28.213 -3.806 40.703 1.00 86.75 460 ARG A O 1
ATOM 3496 N N . VAL A 1 461 ? -28.215 -1.676 41.425 1.00 89.12 461 VAL A N 1
ATOM 3497 C CA . VAL A 1 461 ? -26.970 -1.268 40.752 1.00 89.12 461 VAL A CA 1
ATOM 3498 C C . VAL A 1 461 ? -25.792 -2.189 41.086 1.00 89.12 461 VAL A C 1
ATOM 3500 O O . VAL A 1 461 ? -25.041 -2.546 40.189 1.00 89.12 461 VAL A O 1
ATOM 3503 N N . GLU A 1 462 ? -25.644 -2.612 42.344 1.00 90.12 462 GLU A N 1
ATOM 3504 C CA . GLU A 1 462 ? -24.532 -3.469 42.789 1.00 90.12 462 GLU A CA 1
ATOM 3505 C C . GLU A 1 462 ? -24.588 -4.875 42.158 1.00 90.12 462 GLU A C 1
ATOM 3507 O O . GLU A 1 462 ? -23.585 -5.364 41.636 1.00 90.12 462 GLU A O 1
ATOM 3512 N N . GLU A 1 463 ? -25.776 -5.490 42.113 1.00 90.06 463 GLU A N 1
ATOM 3513 C CA . GLU A 1 463 ? -25.988 -6.782 41.444 1.00 90.06 463 GLU A CA 1
ATOM 3514 C C . GLU A 1 463 ? -25.774 -6.663 39.929 1.00 90.06 463 GLU A C 1
ATOM 3516 O O . GLU A 1 463 ? -25.084 -7.492 39.333 1.00 90.06 463 GLU A O 1
ATOM 3521 N N . ALA A 1 464 ? -26.327 -5.619 39.301 1.00 90.62 464 ALA A N 1
ATOM 3522 C CA . ALA A 1 464 ? -26.169 -5.383 37.870 1.00 90.62 464 ALA A CA 1
ATOM 3523 C C . ALA A 1 464 ? -24.697 -5.147 37.492 1.00 90.62 464 ALA A C 1
ATOM 3525 O O . ALA A 1 464 ? -24.210 -5.742 36.532 1.00 90.62 464 ALA A O 1
ATOM 3526 N N . TYR A 1 465 ? -23.975 -4.343 38.279 1.00 93.12 465 TYR A N 1
ATOM 3527 C CA . TYR A 1 465 ? -22.545 -4.087 38.113 1.00 93.12 465 TYR A CA 1
ATOM 3528 C C . TYR A 1 465 ? -21.736 -5.384 38.156 1.00 93.12 465 TYR A C 1
ATOM 3530 O O . TYR A 1 465 ? -20.963 -5.654 37.238 1.00 93.12 465 TYR A O 1
ATOM 3538 N N . GLY A 1 466 ? -21.949 -6.214 39.184 1.00 92.69 466 GLY A N 1
ATOM 3539 C CA . GLY A 1 466 ? -21.243 -7.486 39.331 1.00 92.69 466 GLY A CA 1
ATOM 3540 C C . GLY A 1 466 ? -21.518 -8.452 38.177 1.00 92.69 466 GLY A C 1
ATOM 3541 O O . GLY A 1 466 ? -20.598 -9.088 37.671 1.00 92.69 466 GLY A O 1
ATOM 3542 N N . GLN A 1 467 ? -22.764 -8.525 37.705 1.00 93.06 467 GLN A N 1
ATOM 3543 C CA . GLN A 1 467 ? -23.124 -9.400 36.588 1.00 93.06 467 GLN A CA 1
ATOM 3544 C C . GLN A 1 467 ? -22.576 -8.922 35.240 1.00 93.06 467 GLN A C 1
ATOM 3546 O O . GLN A 1 467 ? -22.192 -9.750 34.416 1.00 93.06 467 GLN A O 1
ATOM 3551 N N . ILE A 1 468 ? -22.528 -7.609 35.004 1.00 93.44 468 ILE A N 1
ATOM 3552 C CA . ILE A 1 468 ? -21.926 -7.048 33.788 1.00 93.44 468 ILE A CA 1
ATOM 3553 C C . ILE A 1 468 ? -20.411 -7.252 33.806 1.00 93.44 468 ILE A C 1
ATOM 3555 O O . ILE A 1 468 ? -19.841 -7.626 32.783 1.00 93.44 468 ILE A O 1
ATOM 3559 N N . LEU A 1 469 ? -19.768 -7.056 34.960 1.00 93.50 469 LEU A N 1
ATOM 3560 C CA . LEU A 1 469 ? -18.339 -7.307 35.123 1.00 93.50 469 LEU A CA 1
ATOM 3561 C C . LEU A 1 469 ? -18.002 -8.785 34.875 1.00 93.50 469 LEU A C 1
ATOM 3563 O O . LEU A 1 469 ? -17.116 -9.072 34.077 1.00 93.50 469 LEU A O 1
ATOM 3567 N N . ALA A 1 470 ? -18.759 -9.711 35.468 1.00 93.31 470 ALA A N 1
ATOM 3568 C CA . ALA A 1 470 ? -18.573 -11.147 35.258 1.00 93.31 470 ALA A CA 1
ATOM 3569 C C . ALA A 1 470 ? -18.772 -11.554 33.787 1.00 93.31 470 ALA A C 1
ATOM 3571 O O . ALA A 1 470 ? -17.996 -12.339 33.250 1.00 93.31 470 ALA A O 1
ATOM 3572 N N . PHE A 1 471 ? -19.775 -10.984 33.108 1.00 93.50 471 PHE A N 1
ATOM 3573 C CA . PHE A 1 471 ? -19.966 -11.203 31.673 1.00 93.50 471 PHE A CA 1
ATOM 3574 C C . PHE A 1 471 ? -18.781 -10.676 30.852 1.00 93.50 471 PHE A C 1
ATOM 3576 O O . PHE A 1 471 ? -18.350 -11.327 29.904 1.00 93.50 471 PHE A O 1
ATOM 3583 N N . ALA A 1 472 ? -18.258 -9.495 31.196 1.00 91.75 472 ALA A N 1
ATOM 3584 C CA . ALA A 1 472 ? -17.101 -8.924 30.519 1.00 91.75 472 ALA A CA 1
ATOM 3585 C C . ALA A 1 472 ? -15.867 -9.833 30.676 1.00 91.75 472 ALA A C 1
ATOM 3587 O O . ALA A 1 472 ? -15.173 -10.081 29.694 1.00 91.75 472 ALA A O 1
ATOM 3588 N N . GLU A 1 473 ? -15.638 -10.387 31.867 1.00 90.88 473 GLU A N 1
ATOM 3589 C CA . GLU A 1 473 ? -14.563 -11.356 32.118 1.00 90.88 473 GLU A CA 1
ATOM 3590 C C . GLU A 1 473 ? -14.755 -12.663 31.326 1.00 90.88 473 GLU A C 1
ATOM 3592 O O . GLU A 1 473 ? -13.820 -13.125 30.681 1.00 90.88 473 GLU A O 1
ATOM 3597 N N . GLU A 1 474 ? -15.969 -13.225 31.292 1.00 92.62 474 GLU A N 1
ATOM 3598 C CA . GLU A 1 474 ? -16.292 -14.442 30.521 1.00 92.62 474 GLU A CA 1
ATOM 3599 C C . GLU A 1 474 ? -16.179 -14.239 28.996 1.00 92.62 474 GLU A C 1
ATOM 3601 O O . GLU A 1 474 ? -15.932 -15.174 28.229 1.00 92.62 474 GLU A O 1
ATOM 3606 N N . ALA A 1 475 ? -16.376 -13.007 28.531 1.00 89.00 475 ALA A N 1
ATOM 3607 C CA . ALA A 1 475 ? -16.297 -12.641 27.125 1.00 89.00 475 ALA A CA 1
ATOM 36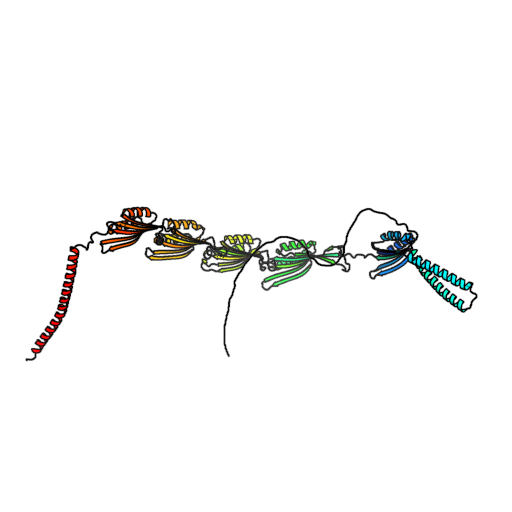08 C C . ALA A 1 475 ? -14.876 -12.272 26.657 1.00 89.00 475 ALA A C 1
ATOM 3610 O O . ALA A 1 475 ? -14.743 -11.742 25.550 1.00 89.00 475 ALA A O 1
ATOM 3611 N N . ASP A 1 476 ? -13.844 -12.519 27.476 1.00 84.06 476 ASP A N 1
ATOM 3612 C CA . ASP A 1 476 ? -12.456 -12.086 27.253 1.00 84.06 476 ASP A CA 1
ATOM 3613 C C . ASP A 1 476 ? -12.348 -10.571 26.976 1.00 84.06 476 ASP A C 1
ATOM 3615 O O . ASP A 1 476 ? -11.521 -10.101 26.185 1.00 84.06 476 ASP A O 1
ATOM 3619 N N . ALA A 1 477 ? -13.217 -9.773 27.604 1.00 88.81 477 ALA A N 1
ATOM 3620 C CA . ALA A 1 477 ? -13.204 -8.328 27.449 1.00 88.81 477 ALA A CA 1
ATOM 3621 C C . ALA A 1 477 ? -12.039 -7.710 28.225 1.00 88.81 477 ALA A C 1
ATOM 3623 O O . ALA A 1 477 ? -11.721 -8.083 29.357 1.00 88.81 477 ALA A O 1
ATOM 3624 N N . ARG A 1 478 ? -11.435 -6.670 27.651 1.00 89.12 478 ARG A N 1
ATOM 3625 C CA . ARG A 1 478 ? -10.391 -5.913 28.342 1.00 89.12 478 ARG A CA 1
ATOM 3626 C C . ARG A 1 478 ? -11.024 -4.833 29.209 1.00 89.12 478 ARG A C 1
ATOM 3628 O O . ARG A 1 478 ? -11.409 -3.786 28.690 1.00 89.12 478 ARG A O 1
ATOM 3635 N N . ILE A 1 479 ? -11.051 -5.045 30.519 1.00 92.25 479 ILE A N 1
ATOM 3636 C CA . ILE A 1 479 ? -11.499 -4.036 31.486 1.00 92.25 479 ILE A CA 1
ATOM 3637 C C . ILE A 1 479 ? -10.447 -2.922 31.594 1.00 92.25 479 ILE A C 1
ATOM 3639 O O . ILE A 1 479 ? -9.269 -3.180 31.844 1.00 92.25 479 ILE A O 1
ATOM 3643 N N . ARG A 1 480 ? -10.865 -1.673 31.376 1.00 90.31 480 ARG A N 1
ATOM 3644 C CA . ARG A 1 480 ? -10.023 -0.466 31.467 1.00 90.31 480 ARG A CA 1
ATOM 3645 C C . ARG A 1 480 ? -10.309 0.325 32.730 1.00 90.31 480 ARG A C 1
ATOM 3647 O O . ARG A 1 480 ? -9.377 0.737 33.415 1.00 90.31 480 ARG A O 1
ATOM 3654 N N . VAL A 1 481 ? -11.589 0.531 33.018 1.00 93.81 481 VAL A N 1
ATOM 3655 C CA . VAL A 1 481 ? -12.067 1.210 34.221 1.00 93.81 481 VAL A CA 1
ATOM 3656 C C . VAL A 1 481 ? -13.115 0.322 34.868 1.00 93.81 481 VAL A C 1
ATOM 3658 O O . VAL A 1 481 ? -14.022 -0.166 34.200 1.00 93.81 481 VAL A O 1
ATOM 3661 N N . SER A 1 482 ? -12.964 0.110 36.168 1.00 95.19 482 SER A N 1
ATOM 3662 C CA . SER A 1 482 ? -13.911 -0.609 37.013 1.00 95.19 482 SER A CA 1
ATOM 3663 C C . SER A 1 482 ? -13.935 0.114 38.347 1.00 95.19 482 SER A C 1
ATOM 3665 O O . SER A 1 482 ? -12.956 0.081 39.095 1.00 95.19 482 SER A O 1
ATOM 3667 N N . ASN A 1 483 ? -14.997 0.880 38.581 1.00 93.62 483 ASN A N 1
ATOM 3668 C CA . ASN A 1 483 ? -15.162 1.658 39.798 1.00 93.62 483 ASN A CA 1
ATOM 3669 C C . ASN A 1 483 ? -16.620 1.625 40.254 1.00 93.62 483 ASN A C 1
ATOM 3671 O O . ASN A 1 483 ? -17.516 1.992 39.498 1.00 93.62 483 ASN A O 1
ATOM 3675 N N . LEU A 1 484 ? -16.847 1.245 41.506 1.00 91.81 484 LEU A N 1
ATOM 3676 C CA . LEU A 1 484 ? -18.154 1.285 42.145 1.00 91.81 484 LEU A CA 1
ATOM 3677 C C . LEU A 1 484 ? -18.088 2.263 43.316 1.00 91.81 484 LEU A C 1
ATOM 3679 O O . LEU A 1 484 ? -17.404 2.018 44.309 1.00 91.81 484 LEU A O 1
ATOM 3683 N N . GLN A 1 485 ? -18.795 3.381 43.194 1.00 88.81 485 GLN A N 1
ATOM 3684 C CA . GLN A 1 485 ? -18.870 4.404 44.227 1.00 88.81 485 GLN A CA 1
ATOM 3685 C C . GLN A 1 485 ? -20.165 4.243 45.016 1.00 88.81 485 GLN A C 1
ATOM 3687 O O . GLN A 1 485 ? -21.260 4.285 44.455 1.00 88.81 485 GLN A O 1
ATOM 3692 N N . LYS A 1 486 ? -20.032 4.082 46.333 1.00 87.56 486 LYS A N 1
ATOM 3693 C CA . LYS A 1 486 ? -21.148 3.972 47.274 1.00 87.56 486 LYS A CA 1
ATOM 3694 C C . LYS A 1 486 ? -21.108 5.168 48.215 1.00 87.56 486 LYS A C 1
ATOM 3696 O O . LYS A 1 486 ? -20.283 5.204 49.123 1.00 87.56 486 LYS A O 1
ATOM 3701 N N . THR A 1 487 ? -21.956 6.163 47.962 1.00 77.25 487 THR A N 1
ATOM 3702 C CA . THR A 1 487 ? -22.106 7.318 48.863 1.00 77.25 487 THR A CA 1
ATOM 3703 C C . THR A 1 487 ? -23.073 6.988 49.996 1.00 77.25 487 THR A C 1
ATOM 3705 O O . THR A 1 487 ? -22.761 7.264 51.145 1.00 77.25 487 THR A O 1
ATOM 3708 N N . ASP A 1 488 ? -24.185 6.321 49.673 1.00 71.69 488 ASP A N 1
ATOM 3709 C CA . ASP A 1 488 ? -25.193 5.816 50.613 1.00 71.69 488 ASP A CA 1
ATOM 3710 C C . ASP A 1 488 ? -25.697 4.443 50.139 1.00 71.69 488 ASP A C 1
ATOM 3712 O O . ASP A 1 488 ? -25.508 4.081 48.977 1.00 71.69 488 ASP A O 1
ATOM 3716 N N . GLU A 1 489 ? -26.414 3.693 50.987 1.00 67.00 489 GLU A N 1
ATOM 3717 C CA . GLU A 1 489 ? -27.044 2.409 50.606 1.00 67.00 489 GLU A CA 1
ATOM 3718 C C . GLU A 1 489 ? -27.956 2.504 49.371 1.00 67.00 489 GLU A C 1
ATOM 3720 O O . GLU A 1 489 ? -28.232 1.496 48.729 1.00 67.00 489 GLU A O 1
ATOM 3725 N N . ARG A 1 490 ? -28.418 3.713 49.034 1.00 65.00 490 ARG A N 1
ATOM 3726 C CA . ARG A 1 490 ? -29.329 3.995 47.916 1.00 65.00 490 ARG A CA 1
ATOM 3727 C C . ARG A 1 490 ? -28.744 4.952 46.874 1.00 65.00 490 ARG A C 1
ATOM 3729 O O . ARG A 1 490 ? -29.439 5.320 45.936 1.00 65.00 490 ARG A O 1
ATOM 3736 N N . ASN A 1 491 ? -27.489 5.374 47.042 1.00 77.69 491 ASN A N 1
ATOM 3737 C CA . ASN A 1 491 ? -26.782 6.225 46.086 1.00 77.69 491 ASN A CA 1
ATOM 3738 C C . ASN A 1 491 ? -25.490 5.521 45.662 1.00 77.69 491 ASN A C 1
ATOM 3740 O O . ASN A 1 491 ? -24.404 5.779 46.193 1.00 77.69 491 ASN A O 1
ATOM 3744 N N . VAL A 1 492 ? -25.667 4.564 44.751 1.00 85.44 492 VAL A N 1
ATOM 3745 C CA . VAL A 1 492 ? -24.610 3.721 44.195 1.00 85.44 492 VAL A CA 1
ATOM 3746 C C . VAL A 1 492 ? -24.455 4.069 42.721 1.00 85.44 492 VAL A C 1
ATOM 3748 O O . VAL A 1 492 ? -25.423 3.999 41.963 1.00 85.44 492 VAL A O 1
ATOM 3751 N N . ILE A 1 493 ? -23.242 4.446 42.322 1.00 89.69 493 ILE A N 1
ATOM 3752 C CA . ILE A 1 493 ? -22.892 4.740 40.931 1.00 89.69 493 ILE A CA 1
ATOM 3753 C C . ILE A 1 493 ? -21.765 3.797 40.522 1.00 89.69 493 ILE A C 1
ATOM 3755 O O . ILE A 1 493 ? -20.701 3.776 41.141 1.00 89.69 493 ILE A O 1
ATOM 3759 N N . GLY A 1 494 ? -22.003 3.005 39.482 1.00 92.19 494 GLY A N 1
ATOM 3760 C CA . GLY A 1 494 ? -20.995 2.143 38.872 1.00 92.19 494 GLY A CA 1
ATOM 3761 C C . GLY A 1 494 ? -20.462 2.769 37.591 1.00 92.19 494 GLY A C 1
ATOM 3762 O O . GLY A 1 494 ? -21.241 3.230 36.767 1.00 92.19 494 GLY A O 1
ATOM 3763 N N . GLN A 1 495 ? -19.151 2.760 37.388 1.00 94.88 495 GLN A N 1
ATOM 3764 C CA . GLN A 1 495 ? -18.522 3.104 36.118 1.00 94.88 495 GLN A CA 1
ATOM 3765 C C . GLN A 1 495 ? -17.736 1.897 35.608 1.00 94.88 495 GLN A C 1
ATOM 3767 O O . GLN A 1 495 ? -16.851 1.385 36.300 1.00 94.88 495 GLN A O 1
ATOM 3772 N N . LEU A 1 496 ? -18.055 1.461 34.390 1.00 95.12 496 LEU A N 1
ATOM 3773 C CA . LEU A 1 496 ? -17.369 0.371 33.704 1.00 95.12 496 LEU A CA 1
ATOM 3774 C C . LEU A 1 496 ? -16.979 0.820 32.299 1.00 95.12 496 LEU A C 1
ATOM 3776 O O . LEU A 1 496 ? -17.841 1.161 31.493 1.00 95.12 496 LEU A O 1
ATOM 3780 N N . ASP A 1 497 ? -15.686 0.758 31.997 1.00 94.75 497 ASP A N 1
ATOM 3781 C CA . ASP A 1 497 ? -15.173 0.931 30.642 1.00 94.75 497 ASP A CA 1
ATOM 3782 C C . ASP A 1 497 ? -14.404 -0.328 30.251 1.00 94.75 497 ASP A C 1
ATOM 3784 O O . ASP A 1 497 ? -13.423 -0.691 30.907 1.00 94.75 497 ASP A O 1
ATOM 3788 N N . PHE A 1 498 ? -14.821 -0.998 29.181 1.00 94.75 498 PHE A N 1
ATOM 3789 C CA . PHE A 1 498 ? -14.164 -2.207 28.689 1.00 94.75 498 PHE A CA 1
ATOM 3790 C C . PHE A 1 498 ? -14.228 -2.313 27.164 1.00 94.75 498 PHE A C 1
ATOM 3792 O O . PHE A 1 498 ? -15.144 -1.799 26.523 1.00 94.75 498 PHE A O 1
ATOM 3799 N N . ASP A 1 499 ? -13.234 -2.972 26.569 1.00 94.19 499 ASP A N 1
ATOM 3800 C CA . ASP A 1 499 ? -13.231 -3.288 25.140 1.00 94.19 499 ASP A CA 1
ATOM 3801 C C . ASP A 1 499 ? -13.764 -4.722 24.954 1.00 94.19 499 ASP A C 1
ATOM 3803 O O . ASP A 1 499 ? -13.140 -5.675 25.426 1.00 94.19 499 ASP A O 1
ATOM 3807 N N . LEU A 1 500 ? -14.907 -4.872 24.277 1.00 93.88 500 LEU A N 1
ATOM 3808 C CA . LEU A 1 500 ? -15.594 -6.148 24.053 1.00 93.88 500 LEU A CA 1
ATOM 3809 C C . LEU A 1 500 ? -15.422 -6.611 22.593 1.00 93.88 500 LEU A C 1
ATOM 3811 O O . LEU A 1 500 ? -15.545 -5.785 21.679 1.00 93.88 500 LEU A O 1
ATOM 3815 N N . PRO A 1 501 ? -15.199 -7.911 22.325 1.00 92.50 501 PRO A N 1
ATOM 3816 C CA . PRO A 1 501 ? -15.227 -8.443 20.966 1.00 92.50 501 PRO A CA 1
ATOM 3817 C C . PRO A 1 501 ? -16.572 -8.184 20.270 1.00 92.50 501 PRO A C 1
ATOM 3819 O O . PRO A 1 501 ? -17.642 -8.395 20.844 1.00 92.50 501 PRO A O 1
ATOM 3822 N N . SER A 1 502 ? -16.528 -7.768 19.004 1.00 90.00 502 SER A N 1
ATOM 3823 C CA . SER A 1 502 ? -17.713 -7.425 18.197 1.00 90.00 502 SER A CA 1
ATOM 3824 C C . SER A 1 502 ? -18.735 -8.566 18.109 1.00 90.00 502 SER A C 1
ATOM 3826 O O . SER A 1 502 ? -19.934 -8.322 18.230 1.00 90.00 502 SER A O 1
ATOM 3828 N N . GLY A 1 503 ? -18.273 -9.818 18.016 1.00 90.38 503 GLY A N 1
ATOM 3829 C CA . GLY A 1 503 ? -19.129 -11.010 17.983 1.00 90.38 503 GLY A CA 1
ATOM 3830 C C . GLY A 1 503 ? -19.902 -11.298 19.278 1.00 90.38 503 GLY A C 1
ATOM 3831 O O . GLY A 1 503 ? -20.833 -12.095 19.261 1.00 90.38 503 GLY A O 1
ATOM 3832 N N . ARG A 1 504 ? -19.563 -10.653 20.403 1.00 92.44 504 ARG A N 1
ATOM 3833 C CA . ARG A 1 504 ? -20.269 -10.812 21.691 1.00 92.44 504 ARG A CA 1
ATOM 3834 C C . ARG A 1 504 ? -21.338 -9.738 21.929 1.00 92.44 504 ARG A C 1
ATOM 3836 O O . ARG A 1 504 ? -21.961 -9.732 22.989 1.00 92.44 504 ARG A O 1
ATOM 3843 N N . ARG A 1 505 ? -21.572 -8.844 20.958 1.00 91.25 505 ARG A N 1
ATOM 3844 C CA . ARG A 1 505 ? -22.511 -7.716 21.080 1.00 91.25 505 ARG A CA 1
ATOM 3845 C C . ARG A 1 505 ? -23.932 -8.148 21.432 1.00 91.25 505 ARG A C 1
ATOM 3847 O O . ARG A 1 505 ? -24.491 -7.623 22.384 1.00 91.25 505 ARG A O 1
ATOM 3854 N N . GLU A 1 506 ? -24.500 -9.095 20.696 1.00 91.88 506 GLU A N 1
ATOM 3855 C CA . GLU A 1 506 ? -25.895 -9.510 20.892 1.00 91.88 506 GLU A CA 1
ATOM 3856 C C . GLU A 1 506 ? -26.109 -10.144 22.276 1.00 91.88 506 GLU A C 1
ATOM 3858 O O . GLU A 1 506 ? -27.049 -9.797 22.990 1.00 91.88 506 GLU A O 1
ATOM 3863 N N . ALA A 1 507 ? -25.174 -10.997 22.707 1.00 92.25 507 ALA A N 1
ATOM 3864 C CA . ALA A 1 507 ? -25.192 -11.594 24.042 1.00 92.25 507 ALA A CA 1
ATOM 3865 C C . ALA A 1 507 ? -25.105 -10.530 25.150 1.00 92.25 507 ALA A C 1
ATOM 3867 O O . ALA A 1 507 ? -25.812 -10.612 26.156 1.00 92.25 507 ALA A O 1
ATOM 3868 N N . PHE A 1 508 ? -24.271 -9.509 24.947 1.00 92.69 508 PHE A N 1
ATOM 3869 C CA . PHE A 1 508 ? -24.135 -8.389 25.870 1.00 92.69 508 PHE A CA 1
ATOM 3870 C C . PHE A 1 508 ? -25.416 -7.549 25.960 1.00 92.69 508 PHE A C 1
ATOM 3872 O O . PHE A 1 508 ? -25.876 -7.240 27.059 1.00 92.69 508 PHE A O 1
ATOM 3879 N N . GLU A 1 509 ? -26.027 -7.214 24.823 1.00 90.56 509 GLU A N 1
ATOM 3880 C CA . GLU A 1 509 ? -27.279 -6.451 24.789 1.00 90.56 509 GLU A CA 1
ATOM 3881 C C . GLU A 1 509 ? -28.439 -7.222 25.429 1.00 90.56 509 GLU A C 1
ATOM 3883 O O . GLU A 1 509 ? -29.194 -6.645 26.215 1.00 90.56 509 GLU A O 1
ATOM 3888 N N . GLY A 1 510 ? -28.534 -8.531 25.179 1.00 89.12 510 GLY A N 1
ATOM 3889 C CA . GLY A 1 510 ? -29.503 -9.400 25.847 1.00 89.12 510 GLY A CA 1
ATOM 3890 C C . GLY A 1 510 ? -29.309 -9.433 27.366 1.00 89.12 510 GLY A C 1
ATOM 3891 O O . GLY A 1 510 ? -30.284 -9.367 28.118 1.00 89.12 510 GLY A O 1
ATOM 3892 N N . ARG A 1 511 ? -28.054 -9.463 27.840 1.00 89.56 511 ARG A N 1
ATOM 3893 C CA . ARG A 1 511 ? -27.760 -9.416 29.278 1.00 89.56 511 ARG A CA 1
ATOM 3894 C C . ARG A 1 511 ? -28.139 -8.071 29.889 1.00 89.56 511 ARG A C 1
ATOM 3896 O O . ARG A 1 511 ? -28.787 -8.064 30.933 1.00 89.56 511 ARG A O 1
ATOM 3903 N N . LEU A 1 512 ? -27.804 -6.956 29.239 1.00 89.94 512 LEU A N 1
ATOM 3904 C CA . LEU A 1 512 ? -28.189 -5.617 29.699 1.00 89.94 512 LEU A CA 1
ATOM 3905 C C . LEU A 1 512 ? -29.706 -5.485 29.867 1.00 89.94 512 LEU A C 1
ATOM 3907 O O . LEU A 1 512 ? -30.153 -5.016 30.911 1.00 89.94 512 LEU A O 1
ATOM 3911 N N . ALA A 1 513 ? -30.483 -5.956 28.888 1.00 86.88 513 ALA A N 1
ATOM 3912 C CA . ALA A 1 513 ? -31.944 -5.890 28.921 1.00 86.88 513 ALA A CA 1
ATOM 3913 C C . ALA A 1 513 ? -32.567 -6.656 30.105 1.00 86.88 513 ALA A C 1
ATOM 3915 O O . ALA A 1 513 ? -33.652 -6.310 30.560 1.00 86.88 513 ALA A O 1
ATOM 3916 N N . SER A 1 514 ? -31.885 -7.683 30.626 1.00 86.00 514 SER A N 1
ATOM 3917 C CA . SER A 1 514 ? -32.351 -8.444 31.795 1.00 86.00 514 SER A CA 1
ATOM 3918 C C . SER A 1 514 ? -32.058 -7.775 33.146 1.00 86.00 514 SER A C 1
ATOM 3920 O O . SER A 1 514 ? -32.670 -8.139 34.147 1.00 86.00 514 SER A O 1
ATOM 3922 N N . LEU A 1 515 ? -31.127 -6.814 33.193 1.00 87.25 515 LEU A N 1
ATOM 3923 C CA . LEU A 1 515 ? -30.607 -6.229 34.441 1.00 87.25 515 LEU A CA 1
ATOM 3924 C C . LEU A 1 515 ? -31.138 -4.823 34.739 1.00 87.25 515 LEU A C 1
ATOM 3926 O O . LEU A 1 515 ? -30.923 -4.290 35.832 1.00 87.25 515 LEU A O 1
ATOM 3930 N N . GLY A 1 516 ? -31.789 -4.200 33.762 1.00 84.94 516 GLY A N 1
ATOM 3931 C CA . GLY A 1 516 ? -32.217 -2.812 33.824 1.00 84.94 516 GLY A CA 1
ATOM 3932 C C . GLY A 1 516 ? -32.434 -2.249 32.429 1.00 84.94 516 GLY A C 1
ATOM 3933 O O . GLY A 1 516 ? -32.613 -2.988 31.461 1.00 84.94 516 GLY A O 1
ATOM 3934 N N . GLU A 1 517 ? -32.409 -0.927 32.324 1.00 86.44 517 GLU A N 1
ATOM 3935 C CA . GLU A 1 517 ? -32.742 -0.236 31.085 1.00 86.44 517 GLU A CA 1
ATOM 3936 C C . GLU A 1 517 ? -31.718 0.852 30.749 1.00 86.44 517 GLU A C 1
ATOM 3938 O O . GLU A 1 517 ? -31.191 1.552 31.616 1.00 86.44 517 GLU A O 1
ATOM 3943 N N . VAL A 1 518 ? -31.417 0.991 29.457 1.00 88.50 518 VAL A N 1
ATOM 3944 C CA . VAL A 1 518 ? -30.503 2.014 28.942 1.00 88.50 518 VAL A CA 1
ATOM 3945 C C . VAL A 1 518 ? -31.285 3.306 28.712 1.00 88.50 518 VAL A C 1
ATOM 3947 O O . VAL A 1 518 ? -32.095 3.382 27.792 1.00 88.50 518 VAL A O 1
ATOM 3950 N N . THR A 1 519 ? -31.018 4.339 29.511 1.00 85.38 519 THR A N 1
ATOM 3951 C CA . THR A 1 519 ? -31.677 5.652 29.395 1.00 85.38 519 THR A CA 1
ATOM 3952 C C . THR A 1 519 ? -31.106 6.488 28.258 1.00 85.38 519 THR A C 1
ATOM 3954 O O . THR A 1 519 ? -31.836 7.209 27.579 1.00 85.38 519 THR A O 1
ATOM 3957 N N . GLN A 1 520 ? -29.794 6.396 28.036 1.00 87.19 520 GLN A N 1
ATOM 3958 C CA . GLN A 1 520 ? -29.104 7.104 26.969 1.00 87.19 520 GLN A CA 1
ATOM 3959 C C . GLN A 1 520 ? -28.072 6.191 26.320 1.00 87.19 520 GLN A C 1
ATOM 3961 O O . GLN A 1 520 ? -27.260 5.561 26.998 1.00 87.19 520 GLN A O 1
ATOM 3966 N N . ARG A 1 521 ? -28.079 6.161 24.988 1.00 92.25 521 ARG A N 1
ATOM 3967 C CA . A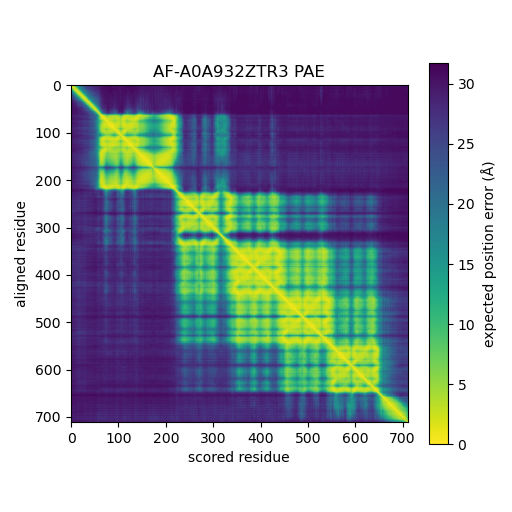RG A 1 521 ? -27.076 5.482 24.171 1.00 92.25 521 ARG A CA 1
ATOM 3968 C C . ARG A 1 521 ? -26.486 6.481 23.189 1.00 92.25 521 ARG A C 1
ATOM 3970 O O . ARG A 1 521 ? -27.218 7.128 22.444 1.00 92.25 521 ARG A O 1
ATOM 3977 N N . GLN A 1 522 ? -25.167 6.576 23.164 1.00 93.00 522 GLN A N 1
ATOM 3978 C CA . GLN A 1 522 ? -24.429 7.299 22.135 1.00 93.00 522 GLN A CA 1
ATOM 3979 C C . GLN A 1 522 ? -23.404 6.349 21.530 1.00 93.00 522 GLN A C 1
ATOM 3981 O O . GLN A 1 522 ? -22.686 5.678 22.260 1.00 93.00 522 GLN A O 1
ATOM 3986 N N . SER A 1 523 ? -23.335 6.277 20.204 1.00 94.00 523 SER A N 1
ATOM 3987 C CA . SER A 1 523 ? -22.268 5.552 19.510 1.00 94.00 523 SER A CA 1
ATOM 3988 C C . SER A 1 523 ? -21.437 6.550 18.718 1.00 94.00 523 SER A C 1
ATOM 3990 O O . SER A 1 523 ? -21.975 7.413 18.020 1.00 94.00 523 SER A O 1
ATOM 3992 N N . ARG A 1 524 ? -20.117 6.455 18.861 1.00 92.75 524 ARG A N 1
ATOM 3993 C CA . ARG A 1 524 ? -19.139 7.232 18.107 1.00 92.75 524 ARG A CA 1
ATOM 3994 C C . ARG A 1 524 ? -18.219 6.268 17.380 1.00 92.75 524 ARG A C 1
ATOM 3996 O O . ARG A 1 524 ? -17.663 5.361 17.994 1.00 92.75 524 ARG A O 1
ATOM 4003 N N . ARG A 1 525 ? -18.007 6.514 16.089 1.00 92.06 525 ARG A N 1
ATOM 4004 C CA . ARG A 1 525 ? -17.078 5.748 15.261 1.00 92.06 525 ARG A CA 1
ATOM 4005 C C . ARG A 1 525 ? -15.906 6.630 14.839 1.00 92.06 525 ARG A C 1
ATOM 4007 O O . ARG A 1 525 ? -16.117 7.773 14.444 1.00 92.06 525 ARG A O 1
ATOM 4014 N N . ALA A 1 526 ? -14.688 6.123 14.987 1.00 87.12 526 ALA A N 1
ATOM 4015 C CA . ALA A 1 526 ? -13.477 6.773 14.503 1.00 87.12 526 ALA A CA 1
ATOM 4016 C C . ALA A 1 526 ? -13.326 6.600 12.980 1.00 87.12 526 ALA A C 1
ATOM 4018 O O . ALA A 1 526 ? -13.858 5.648 12.392 1.00 87.12 526 ALA A O 1
ATOM 4019 N N . ASP A 1 527 ? -12.599 7.526 12.356 1.00 82.69 527 ASP A N 1
ATOM 4020 C CA . ASP A 1 527 ? -12.297 7.495 10.924 1.00 82.69 527 ASP A CA 1
ATOM 4021 C C . ASP A 1 527 ? -11.386 6.313 10.562 1.00 82.69 527 ASP A C 1
ATOM 4023 O O . ASP A 1 527 ? -10.577 5.862 11.376 1.00 82.69 527 ASP A O 1
ATOM 4027 N N . ASP A 1 528 ? -11.468 5.850 9.311 1.00 68.31 528 ASP A N 1
ATOM 4028 C CA . ASP A 1 528 ? -10.671 4.721 8.799 1.00 68.31 528 ASP A CA 1
ATOM 4029 C C . ASP A 1 528 ? -9.150 4.951 8.898 1.00 68.31 528 ASP A C 1
ATOM 4031 O O . ASP A 1 528 ? -8.376 4.004 8.993 1.00 68.31 528 ASP A O 1
ATOM 4035 N N . ALA A 1 529 ? -8.700 6.209 8.933 1.00 64.75 529 ALA A N 1
ATOM 4036 C CA . ALA A 1 529 ? -7.282 6.559 9.027 1.00 64.75 529 ALA A CA 1
ATOM 4037 C C . ALA A 1 529 ? -6.681 6.407 10.442 1.00 64.75 529 ALA A C 1
ATOM 4039 O O . ALA A 1 529 ? -5.470 6.550 10.610 1.00 64.75 529 ALA A O 1
ATOM 4040 N N . ALA A 1 530 ? -7.489 6.141 11.473 1.00 63.84 530 ALA A N 1
ATOM 4041 C CA . ALA A 1 530 ? -7.079 6.270 12.874 1.00 63.84 530 ALA A CA 1
ATOM 4042 C C . ALA A 1 530 ? -6.293 5.071 13.461 1.00 63.84 530 ALA A C 1
ATOM 4044 O O . ALA A 1 530 ? -6.106 5.023 14.674 1.00 63.84 530 ALA A O 1
ATOM 4045 N N . GLN A 1 531 ? -5.815 4.118 12.642 1.00 81.50 531 GLN A N 1
ATOM 4046 C CA . GLN A 1 531 ? -5.187 2.858 13.101 1.00 81.50 531 GLN A CA 1
ATOM 4047 C C . GLN A 1 531 ? -6.011 2.162 14.203 1.00 81.50 531 GLN A C 1
ATOM 4049 O O . GLN A 1 531 ? -5.488 1.773 15.248 1.00 81.50 531 GLN A O 1
ATOM 4054 N N . VAL A 1 532 ? -7.315 2.049 13.965 1.00 89.00 532 VAL A N 1
ATOM 4055 C CA . VAL A 1 532 ? -8.312 1.450 14.862 1.00 89.00 532 VAL A CA 1
ATOM 4056 C C . VAL A 1 532 ? -8.790 0.108 14.313 1.00 89.00 532 VAL A C 1
ATOM 4058 O O . VAL A 1 532 ? -8.611 -0.168 13.130 1.00 89.00 532 VAL A O 1
ATOM 4061 N N . VAL A 1 533 ? -9.407 -0.714 15.164 1.00 90.00 533 VAL A N 1
ATOM 4062 C CA . VAL A 1 533 ? -9.915 -2.049 14.789 1.00 90.00 533 VAL A CA 1
ATOM 4063 C C . VAL A 1 533 ? -11.430 -2.156 14.871 1.00 90.00 533 VAL A C 1
ATOM 4065 O O . VAL A 1 533 ? -12.048 -1.561 15.754 1.00 90.00 533 VAL A O 1
ATOM 4068 N N . ASP A 1 534 ? -12.021 -2.957 13.986 1.00 89.00 534 ASP A N 1
ATOM 4069 C CA . ASP A 1 534 ? -13.462 -3.255 13.972 1.00 89.00 534 ASP A CA 1
ATOM 4070 C C . ASP A 1 534 ? -13.787 -4.598 14.658 1.00 89.00 534 ASP A C 1
ATOM 4072 O O . ASP A 1 534 ? -14.938 -4.863 15.013 1.00 89.00 534 ASP A O 1
ATOM 4076 N N . SER A 1 535 ? -12.775 -5.432 14.931 1.00 89.81 535 SER A N 1
ATOM 4077 C CA . SER A 1 535 ? -12.935 -6.711 15.642 1.00 89.81 535 SER A CA 1
ATOM 4078 C C . SER A 1 535 ? -13.469 -6.571 17.072 1.00 89.81 535 SER A C 1
ATOM 4080 O O . SER A 1 535 ? -14.050 -7.519 17.610 1.00 89.81 535 SER A O 1
ATOM 4082 N N . LYS A 1 536 ? -13.344 -5.388 17.679 1.00 92.25 536 LYS A N 1
ATOM 4083 C CA . LYS A 1 536 ? -13.826 -5.059 19.026 1.00 92.25 536 LYS A CA 1
ATOM 4084 C C . LYS A 1 536 ? -14.410 -3.650 19.073 1.00 92.25 536 LYS A C 1
ATOM 4086 O O . LYS A 1 536 ? -14.070 -2.794 18.262 1.00 92.25 536 LYS A O 1
ATOM 4091 N N . PHE A 1 537 ? -15.260 -3.399 20.060 1.00 94.00 537 PHE A N 1
ATOM 4092 C CA . PHE A 1 537 ? -15.829 -2.083 20.333 1.00 94.00 537 PHE A CA 1
ATOM 4093 C C . PHE A 1 537 ? -15.667 -1.735 21.810 1.00 94.00 537 PHE A C 1
ATOM 4095 O O . PHE A 1 537 ? -15.657 -2.613 22.673 1.00 94.00 537 PHE A O 1
ATOM 4102 N N . ARG A 1 538 ? -15.516 -0.447 22.110 1.00 94.75 538 ARG A N 1
ATOM 4103 C CA . ARG A 1 538 ? -15.472 0.037 23.488 1.00 94.75 538 ARG A CA 1
ATOM 4104 C C . ARG A 1 538 ? -16.884 0.223 24.000 1.00 94.75 538 ARG A C 1
ATOM 4106 O O . ARG A 1 538 ? -17.688 0.882 23.349 1.00 94.75 538 ARG A O 1
ATOM 4113 N N . VAL A 1 539 ? -17.149 -0.287 25.190 1.00 96.00 539 VAL A N 1
ATOM 4114 C CA . VAL A 1 539 ? -18.329 0.056 25.972 1.00 96.00 539 VAL A CA 1
ATOM 4115 C C . VAL A 1 539 ? -17.868 0.932 27.120 1.00 96.00 539 VAL A C 1
ATOM 4117 O O . VAL A 1 539 ? -16.997 0.536 27.888 1.00 96.00 539 VAL A O 1
ATOM 4120 N N . SER A 1 540 ? -18.434 2.128 27.207 1.00 95.69 540 SER A N 1
ATOM 4121 C CA . SER A 1 540 ? -18.265 3.028 28.339 1.00 95.69 540 SER A CA 1
ATOM 4122 C C . SER A 1 540 ? -19.619 3.222 28.985 1.00 95.69 540 SER A C 1
ATOM 4124 O O . SER A 1 540 ? -20.543 3.708 28.338 1.00 95.69 540 SER A O 1
ATOM 4126 N N . MET A 1 541 ? -19.781 2.785 30.226 1.00 95.12 541 MET A N 1
ATOM 4127 C CA . MET A 1 541 ? -21.080 2.805 30.879 1.00 95.12 541 MET A CA 1
ATOM 4128 C C . MET A 1 541 ? -21.036 3.399 32.275 1.00 95.12 541 MET A C 1
ATOM 4130 O O . MET A 1 541 ? -20.107 3.172 33.052 1.00 95.12 541 MET A O 1
ATOM 4134 N N . VAL A 1 542 ? -22.107 4.120 32.589 1.00 94.69 542 VAL A N 1
ATOM 4135 C CA . VAL A 1 542 ? -22.410 4.604 33.930 1.00 94.69 542 VAL A CA 1
ATOM 4136 C C . VAL A 1 542 ? -23.720 3.968 34.367 1.00 94.69 542 VAL A C 1
ATOM 4138 O O . VAL A 1 542 ? -24.758 4.167 33.735 1.00 94.69 542 VAL A O 1
ATOM 4141 N N . LEU A 1 543 ? -23.649 3.188 35.437 1.00 93.31 543 LEU A N 1
ATOM 4142 C CA . LEU A 1 543 ? -24.774 2.558 36.097 1.00 93.31 543 LEU A CA 1
ATOM 4143 C C . LEU A 1 543 ? -25.209 3.442 37.260 1.00 93.31 543 LEU A C 1
ATOM 4145 O O . LEU A 1 543 ? -24.375 3.854 38.067 1.00 93.31 543 LEU A O 1
ATOM 4149 N N . PHE A 1 544 ? -26.503 3.700 37.372 1.00 90.69 544 PHE A N 1
ATOM 4150 C CA . PHE A 1 544 ? -27.066 4.502 38.451 1.00 90.69 544 PHE A CA 1
ATOM 4151 C C . PHE A 1 544 ? -28.437 3.970 38.867 1.00 90.69 544 PHE A C 1
ATOM 4153 O O . PHE A 1 544 ? -29.083 3.196 38.154 1.00 90.69 544 PHE A O 1
ATOM 4160 N N . ASP A 1 545 ? -28.862 4.368 40.062 1.00 86.88 545 ASP A N 1
ATOM 4161 C CA . ASP A 1 545 ? -30.142 3.954 40.620 1.00 86.88 545 ASP A CA 1
ATOM 4162 C C . ASP A 1 545 ? -31.304 4.610 39.863 1.00 86.88 545 ASP A C 1
ATOM 4164 O O . ASP A 1 545 ? -31.265 5.806 39.556 1.00 86.88 545 ASP A O 1
ATOM 4168 N N . VAL A 1 546 ? -32.366 3.842 39.604 1.00 80.56 546 VAL A N 1
ATOM 4169 C CA . VAL A 1 546 ? -33.568 4.330 38.906 1.00 80.56 546 VAL A CA 1
ATOM 4170 C C . VAL A 1 546 ? -34.156 5.604 39.526 1.00 80.56 546 VAL A C 1
ATOM 4172 O O . VAL A 1 546 ? -34.763 6.411 38.828 1.00 80.56 546 VAL A O 1
ATOM 4175 N N . SER A 1 547 ? -33.938 5.849 40.818 1.00 76.94 547 SER A N 1
ATOM 4176 C CA . SER A 1 547 ? -34.417 7.057 41.484 1.00 76.94 547 SER A CA 1
ATOM 4177 C C . SER A 1 547 ? -33.745 8.360 41.048 1.00 76.94 547 SER A C 1
ATOM 4179 O O . SER A 1 547 ? -34.269 9.430 41.360 1.00 76.94 547 SER A O 1
ATOM 4181 N N . GLN A 1 548 ? -32.620 8.308 40.330 1.00 78.88 548 GLN A N 1
ATOM 4182 C CA . GLN A 1 548 ? -32.019 9.502 39.727 1.00 78.88 548 GLN A CA 1
ATOM 4183 C C . GLN A 1 548 ? -32.663 9.872 38.379 1.00 78.88 548 GLN A C 1
ATOM 4185 O O . GLN A 1 548 ? -32.421 10.964 37.860 1.00 78.88 548 GLN A O 1
ATOM 4190 N N . VAL A 1 549 ? -33.495 8.993 37.808 1.00 81.12 549 VAL A N 1
ATOM 4191 C CA . VAL A 1 549 ? -34.259 9.283 36.589 1.00 81.12 549 VAL A CA 1
ATOM 4192 C C . VAL A 1 549 ? -35.340 10.316 36.911 1.00 81.12 549 VAL A C 1
ATOM 4194 O O . VAL A 1 549 ? -36.057 10.204 37.905 1.00 81.12 549 VAL A O 1
ATOM 4197 N N . GLN A 1 550 ? -35.472 11.344 36.068 1.00 81.81 550 GLN A N 1
ATOM 4198 C CA . GLN A 1 550 ? -36.519 12.348 36.253 1.00 81.81 550 GLN A CA 1
ATOM 4199 C C . GLN A 1 550 ? -37.912 11.726 36.063 1.00 81.81 550 GLN A C 1
ATOM 4201 O O . GLN A 1 550 ? -38.097 10.923 35.146 1.00 81.81 550 GLN A O 1
ATOM 4206 N N . PRO A 1 551 ? -38.911 12.125 36.869 1.00 86.19 551 PRO A N 1
ATOM 4207 C CA . PRO A 1 551 ? -40.270 11.640 36.696 1.00 86.19 551 PRO A CA 1
ATOM 4208 C C . PRO A 1 551 ? -40.841 12.114 35.355 1.00 86.19 551 PRO A C 1
ATOM 4210 O O . PRO A 1 551 ? -40.651 13.261 34.932 1.00 86.19 551 PRO A O 1
ATOM 4213 N N . ARG A 1 552 ? -41.563 11.215 34.690 1.00 85.94 552 ARG A N 1
ATOM 4214 C CA . ARG A 1 552 ? -42.212 11.452 33.401 1.00 85.94 552 ARG A CA 1
ATOM 4215 C C . ARG A 1 552 ? -43.506 12.237 33.531 1.00 85.94 552 ARG A C 1
ATOM 4217 O O . ARG A 1 552 ? -43.827 13.033 32.655 1.00 85.94 552 ARG A O 1
ATOM 4224 N N . GLU A 1 553 ? -44.238 12.045 34.619 1.00 88.81 553 GLU A N 1
ATOM 4225 C CA . GLU A 1 553 ? -45.409 12.854 34.951 1.00 88.81 553 GLU A CA 1
ATOM 4226 C C . GLU A 1 553 ? -45.260 13.412 36.363 1.00 88.81 553 GLU A C 1
ATOM 4228 O O . GLU A 1 553 ? -44.766 12.734 37.256 1.00 88.81 553 GLU A O 1
ATOM 4233 N N . THR A 1 554 ? -45.651 14.664 36.578 1.00 89.94 554 THR A N 1
ATOM 4234 C CA . THR A 1 554 ? -45.771 15.258 37.912 1.00 89.94 554 THR A CA 1
ATOM 4235 C C . THR A 1 554 ? -47.218 15.673 38.118 1.00 89.94 554 THR A C 1
ATOM 4237 O O . THR A 1 554 ? -47.723 16.530 37.395 1.00 89.94 554 THR A O 1
ATOM 4240 N N . ALA A 1 555 ? -47.888 15.046 39.079 1.00 89.69 555 ALA A N 1
ATOM 4241 C CA . ALA A 1 555 ? -49.268 15.318 39.443 1.00 89.69 555 ALA A CA 1
ATOM 4242 C C . ALA A 1 555 ? -49.314 16.025 40.797 1.00 89.69 555 ALA A C 1
ATOM 4244 O O . ALA A 1 555 ? -48.892 15.468 41.807 1.00 89.69 555 ALA A O 1
ATOM 4245 N N . VAL A 1 556 ? -49.837 17.245 40.828 1.00 91.19 556 VAL A N 1
ATOM 4246 C CA . VAL A 1 556 ? -50.094 18.003 42.053 1.00 91.19 556 VAL A CA 1
ATOM 4247 C C . VAL A 1 556 ? -51.575 17.876 42.380 1.00 91.19 556 VAL A C 1
ATOM 4249 O O . VAL A 1 556 ? -52.421 18.276 41.579 1.00 91.19 556 VAL A O 1
ATOM 4252 N N . VAL A 1 557 ? -51.885 17.302 43.541 1.00 90.62 557 VAL A N 1
ATOM 4253 C CA . VAL A 1 557 ? -53.250 16.980 43.972 1.00 90.62 557 VAL A CA 1
ATOM 4254 C C . VAL A 1 557 ? -53.539 17.666 45.300 1.00 90.62 557 VAL A C 1
ATOM 4256 O O . VAL A 1 557 ? -52.842 17.434 46.284 1.00 90.62 557 VAL A O 1
ATOM 4259 N N . GLY A 1 558 ? -54.571 18.499 45.351 1.00 89.00 558 GLY A N 1
ATOM 4260 C CA . GLY A 1 558 ? -55.145 19.012 46.589 1.00 89.00 558 GLY A CA 1
ATOM 4261 C C . GLY A 1 558 ? -56.368 18.189 46.972 1.00 89.00 558 GLY A C 1
ATOM 4262 O O . GLY A 1 558 ? -57.330 18.156 46.208 1.00 89.00 558 GLY A O 1
ATOM 4263 N N . LEU A 1 559 ? -56.351 17.552 48.141 1.00 86.69 559 LEU A N 1
ATOM 4264 C CA . LEU A 1 559 ? -57.485 16.812 48.690 1.00 86.69 559 LEU A CA 1
ATOM 4265 C C . LEU A 1 559 ? -57.979 17.475 49.971 1.00 86.69 559 LEU A C 1
ATOM 4267 O O . LEU A 1 559 ? -57.201 17.821 50.867 1.00 86.69 559 LEU A O 1
ATOM 4271 N N . GLU A 1 560 ? -59.292 17.604 50.072 1.00 85.81 560 GLU A N 1
ATOM 4272 C CA . GLU A 1 560 ? -59.963 17.961 51.306 1.00 85.81 560 GLU A CA 1
ATOM 4273 C C . GLU A 1 560 ? -60.442 16.701 52.027 1.00 85.81 560 GLU A C 1
ATOM 4275 O O . GLU A 1 560 ? -61.136 15.863 51.449 1.00 85.81 560 GLU A O 1
ATOM 4280 N N . VAL A 1 561 ? -60.038 16.546 53.287 1.00 85.81 561 VAL A N 1
ATOM 4281 C CA . VAL A 1 561 ? -60.253 15.321 54.068 1.00 85.81 561 VAL A CA 1
ATOM 4282 C C . VAL A 1 561 ? -60.712 15.640 55.488 1.00 85.81 561 VAL A C 1
ATOM 4284 O O . VAL A 1 561 ? -60.355 16.671 56.060 1.00 85.81 561 VAL A O 1
ATOM 4287 N N . SER A 1 562 ? -61.506 14.743 56.075 1.00 79.88 562 SER A N 1
ATOM 4288 C CA . SER A 1 562 ? -62.008 14.882 57.448 1.00 79.88 562 SER A CA 1
ATOM 4289 C C . SER A 1 562 ? -60.914 14.686 58.500 1.00 79.88 562 SER A C 1
ATOM 4291 O O . SER A 1 562 ? -60.877 15.425 59.481 1.00 79.88 562 SER A O 1
ATOM 4293 N N . ASP A 1 563 ? -60.008 13.731 58.273 1.00 83.88 563 ASP A N 1
ATOM 4294 C CA . ASP A 1 563 ? -58.844 13.463 59.119 1.00 83.88 563 ASP A CA 1
ATOM 4295 C C . ASP A 1 563 ? -57.578 13.394 58.256 1.00 83.88 563 ASP A C 1
ATOM 4297 O O . ASP A 1 563 ? -57.386 12.490 57.442 1.00 83.88 563 ASP A O 1
ATOM 4301 N N . VAL A 1 564 ? -56.709 14.390 58.418 1.00 85.06 564 VAL A N 1
ATOM 4302 C CA . VAL A 1 564 ? -55.479 14.521 57.630 1.00 85.06 564 VAL A CA 1
ATOM 4303 C C . VAL A 1 564 ? -54.426 13.495 58.049 1.00 85.06 564 VAL A C 1
ATOM 4305 O O . VAL A 1 564 ? -53.640 13.057 57.212 1.00 85.06 564 VAL A O 1
ATOM 4308 N N . GLU A 1 565 ? -54.387 13.097 59.321 1.00 85.38 565 GLU A N 1
ATOM 4309 C CA . GLU A 1 565 ? -53.368 12.178 59.832 1.00 85.38 565 GLU A CA 1
ATOM 4310 C C . GLU A 1 565 ? -53.659 10.742 59.391 1.00 85.38 565 GLU A C 1
ATOM 4312 O O . GLU A 1 565 ? -52.755 10.067 58.884 1.00 85.38 565 GLU A O 1
ATOM 4317 N N . GLU A 1 566 ? -54.918 10.308 59.499 1.00 87.06 566 GLU A N 1
ATOM 4318 C CA . GLU A 1 566 ? -55.335 8.968 59.079 1.00 87.06 566 GLU A CA 1
ATOM 4319 C C . GLU A 1 566 ? -55.212 8.787 57.560 1.00 87.06 566 GLU A C 1
ATOM 4321 O O . GLU A 1 566 ? -54.613 7.815 57.087 1.00 87.06 566 GLU A O 1
ATOM 4326 N N . ILE A 1 567 ? -55.725 9.741 56.777 1.00 87.06 567 ILE A N 1
ATOM 4327 C CA . ILE A 1 567 ? -55.705 9.636 55.314 1.00 87.06 567 ILE A CA 1
ATOM 4328 C C . ILE A 1 567 ? -54.278 9.717 54.768 1.00 87.06 567 ILE A C 1
ATOM 4330 O O . ILE A 1 567 ? -53.940 8.988 53.835 1.00 87.06 567 ILE A O 1
ATOM 4334 N N . ARG A 1 568 ? -53.395 10.512 55.386 1.00 88.62 568 ARG A N 1
ATOM 4335 C CA . ARG A 1 568 ? -51.969 10.516 55.037 1.00 88.62 568 ARG A CA 1
ATOM 4336 C C . ARG A 1 568 ? -51.336 9.144 55.254 1.00 88.62 568 ARG A C 1
ATOM 4338 O O . ARG A 1 568 ? -50.621 8.674 54.377 1.00 88.62 568 ARG A O 1
ATOM 4345 N N . ALA A 1 569 ? -51.589 8.490 56.388 1.00 87.19 569 ALA A N 1
ATOM 4346 C CA . ALA A 1 569 ? -51.036 7.161 56.658 1.00 87.19 569 ALA A CA 1
ATOM 4347 C C . ALA A 1 569 ? -51.527 6.113 55.639 1.00 87.19 569 ALA A C 1
ATOM 4349 O O . ALA A 1 569 ? -50.735 5.302 55.151 1.00 87.19 569 ALA A O 1
ATOM 4350 N N . ARG A 1 570 ? -52.810 6.177 55.252 1.00 87.25 570 ARG A N 1
ATOM 4351 C CA . ARG A 1 570 ? -53.373 5.340 54.178 1.00 87.25 570 ARG A CA 1
ATOM 4352 C C . ARG A 1 570 ? -52.746 5.630 52.813 1.00 87.25 570 ARG A C 1
ATOM 4354 O O . ARG A 1 570 ? -52.472 4.709 52.059 1.00 87.25 570 ARG A O 1
ATOM 4361 N N . LEU A 1 571 ? -52.476 6.894 52.499 1.00 86.50 571 LEU A N 1
ATOM 4362 C CA . LEU A 1 571 ? -51.827 7.275 51.245 1.00 86.50 571 LEU A CA 1
ATOM 4363 C C . LEU A 1 571 ? -50.388 6.749 51.166 1.00 86.50 571 LEU A C 1
ATOM 4365 O O . LEU A 1 571 ? -49.980 6.226 50.134 1.00 86.50 571 LEU A O 1
ATOM 4369 N N . LEU A 1 572 ? -49.628 6.851 52.259 1.00 87.81 572 LEU A N 1
ATOM 4370 C CA . LEU A 1 572 ? -48.245 6.366 52.308 1.00 87.81 572 LEU A CA 1
ATOM 4371 C C . LEU A 1 572 ? -48.169 4.839 52.164 1.00 87.81 572 LEU A C 1
ATOM 4373 O O . LEU A 1 572 ? -47.302 4.333 51.453 1.00 87.81 572 LEU A O 1
ATOM 4377 N N . THR A 1 573 ? -49.082 4.110 52.807 1.00 88.50 573 THR A N 1
ATOM 4378 C CA . THR A 1 573 ? -49.174 2.644 52.673 1.00 88.50 573 THR A CA 1
ATOM 4379 C C . THR A 1 573 ? -49.555 2.241 51.254 1.00 88.50 573 THR A C 1
ATOM 4381 O O . THR A 1 573 ? -48.861 1.432 50.655 1.00 88.50 573 THR A O 1
ATOM 4384 N N . LEU A 1 574 ? -50.543 2.904 50.658 1.00 88.25 574 LEU A N 1
ATOM 4385 C CA . LEU A 1 574 ? -50.982 2.666 49.284 1.00 88.25 574 LEU A CA 1
ATOM 4386 C C . LEU A 1 574 ? -49.880 2.890 48.240 1.00 88.25 574 LEU A C 1
ATOM 4388 O O . LEU A 1 574 ? -49.713 2.089 47.323 1.00 88.25 574 LEU A O 1
ATOM 4392 N N . VAL A 1 575 ? -49.101 3.964 48.392 1.00 86.00 575 VAL A N 1
ATOM 4393 C CA . VAL A 1 575 ? -47.929 4.228 47.545 1.00 86.00 575 VAL A CA 1
ATOM 4394 C C . VAL A 1 575 ? -46.890 3.121 47.705 1.00 86.00 575 VAL A C 1
ATOM 4396 O O . VAL A 1 575 ? -46.341 2.662 46.709 1.00 86.00 575 VAL A O 1
ATOM 4399 N N . THR A 1 576 ? -46.639 2.681 48.938 1.00 85.69 576 THR A N 1
ATOM 4400 C CA . THR A 1 576 ? -45.644 1.639 49.228 1.00 85.69 576 THR A CA 1
ATOM 4401 C C . THR A 1 576 ? -46.081 0.278 48.671 1.00 85.69 576 THR A C 1
ATOM 4403 O O . THR A 1 576 ? -45.276 -0.410 48.046 1.00 85.69 576 THR A O 1
ATOM 4406 N N . ASP A 1 577 ? -47.361 -0.079 48.809 1.00 87.06 577 ASP A N 1
ATOM 4407 C CA . ASP A 1 577 ? -47.947 -1.325 48.294 1.00 87.06 577 ASP A CA 1
ATOM 4408 C C . ASP A 1 577 ? -47.944 -1.377 46.760 1.00 87.06 577 ASP A C 1
ATOM 4410 O O . ASP A 1 577 ? -47.758 -2.435 46.160 1.00 87.06 577 ASP A O 1
ATOM 4414 N N . ALA A 1 578 ? -48.091 -0.221 46.108 1.00 83.38 578 ALA A N 1
ATOM 4415 C CA . ALA A 1 578 ? -47.992 -0.080 44.658 1.00 83.38 578 ALA A CA 1
ATOM 4416 C C . ALA A 1 578 ? -46.542 -0.102 44.127 1.00 83.38 578 ALA A C 1
ATOM 4418 O O . ALA A 1 578 ? -46.318 0.133 42.937 1.00 83.38 578 ALA A O 1
ATOM 4419 N N . GLY A 1 579 ? -45.547 -0.347 44.989 1.00 77.31 579 GLY A N 1
ATOM 4420 C CA . GLY A 1 579 ? -44.127 -0.321 44.628 1.00 77.31 579 GLY A CA 1
ATOM 4421 C C . GLY A 1 579 ? -43.574 1.090 44.401 1.00 77.31 579 GLY A C 1
ATOM 4422 O O . GLY A 1 579 ? -42.522 1.251 43.785 1.00 77.31 579 GLY A O 1
ATOM 4423 N N . GLY A 1 580 ? -44.292 2.115 44.864 1.00 80.00 580 GLY A N 1
ATOM 4424 C CA . GLY A 1 580 ? -43.868 3.507 44.864 1.00 80.00 580 GLY A CA 1
ATOM 4425 C C . GLY A 1 580 ? -43.001 3.866 46.068 1.00 80.00 580 GLY A C 1
ATOM 4426 O O . GLY A 1 580 ? -42.943 3.177 47.085 1.00 80.00 580 GLY A O 1
ATOM 4427 N N . ARG A 1 581 ? -42.309 4.992 45.948 1.00 80.62 581 ARG A N 1
ATOM 4428 C CA . ARG A 1 581 ? -41.393 5.552 46.933 1.00 80.62 581 ARG A CA 1
ATOM 4429 C C . ARG A 1 581 ? -41.959 6.845 47.500 1.00 80.62 581 ARG A C 1
ATOM 4431 O O . ARG A 1 581 ? -42.334 7.744 46.759 1.00 80.62 581 ARG A O 1
ATOM 4438 N N . VAL A 1 582 ? -41.891 7.007 48.815 1.00 84.62 582 VAL A N 1
ATOM 4439 C CA . VAL A 1 582 ? -42.135 8.300 49.468 1.00 84.62 582 VAL A CA 1
ATOM 4440 C C . VAL A 1 582 ? -40.837 9.115 49.440 1.00 84.62 582 VAL A C 1
ATOM 4442 O O . VAL A 1 582 ? -39.803 8.663 49.932 1.00 84.62 582 VAL A O 1
ATOM 4445 N N . VAL A 1 583 ? -40.872 10.294 48.820 1.00 84.06 583 VAL A N 1
ATOM 4446 C CA . VAL A 1 583 ? -39.735 11.227 48.724 1.00 84.06 583 VAL A CA 1
ATOM 4447 C C . VAL A 1 583 ? -39.698 12.143 49.942 1.00 84.06 583 VAL A C 1
ATOM 4449 O O . VAL A 1 583 ? -38.642 12.321 50.540 1.00 84.06 583 VAL A O 1
ATOM 4452 N N . ASP A 1 584 ? -40.849 12.704 50.307 1.00 85.12 584 ASP A N 1
ATOM 4453 C CA . ASP A 1 584 ? -41.005 13.602 51.448 1.00 85.12 584 ASP A CA 1
ATOM 4454 C C . ASP A 1 584 ? -42.425 13.488 52.014 1.00 85.12 584 ASP A C 1
ATOM 4456 O O . ASP A 1 584 ? -43.386 13.288 51.267 1.00 85.12 584 ASP A O 1
ATOM 4460 N N . SER A 1 585 ? -42.574 13.621 53.329 1.00 88.00 585 SER A N 1
ATOM 4461 C CA . SER A 1 585 ? -43.886 13.648 53.972 1.00 88.00 585 SER A CA 1
ATOM 4462 C C . SER A 1 585 ? -43.855 14.556 55.188 1.00 88.00 585 SER A C 1
ATOM 4464 O O . SER A 1 585 ? -43.154 14.279 56.161 1.00 88.00 585 SER A O 1
ATOM 4466 N N . ASN A 1 586 ? -44.665 15.604 55.162 1.00 86.88 586 ASN A N 1
ATOM 4467 C CA . ASN A 1 586 ? -44.723 16.602 56.212 1.00 86.88 586 ASN A CA 1
ATOM 4468 C C . ASN A 1 586 ? -46.148 16.757 56.737 1.00 86.88 586 ASN A C 1
ATOM 4470 O O . ASN A 1 586 ? -47.139 16.475 56.062 1.00 86.88 586 ASN A O 1
ATOM 4474 N N . LEU A 1 587 ? -46.242 17.177 57.993 1.00 86.75 587 LEU A N 1
ATOM 4475 C CA . LEU A 1 587 ? -47.500 17.493 58.650 1.00 86.75 587 LEU A CA 1
ATOM 4476 C C . LEU A 1 587 ? -47.327 18.813 59.374 1.00 86.75 587 LEU A C 1
ATOM 4478 O O . LEU A 1 587 ? -46.440 18.963 60.214 1.00 86.75 587 LEU A O 1
ATOM 4482 N N . ARG A 1 588 ? -48.194 19.761 59.051 1.00 82.81 588 ARG A N 1
ATOM 4483 C CA . ARG A 1 588 ? -48.243 21.066 59.681 1.00 82.81 588 ARG A CA 1
ATOM 4484 C C . ARG A 1 588 ? -49.596 21.245 60.348 1.00 82.81 588 ARG A C 1
ATOM 4486 O O . ARG A 1 588 ? -50.639 20.959 59.766 1.00 82.81 588 ARG A O 1
ATOM 4493 N N . ARG A 1 589 ? -49.566 21.728 61.585 1.00 81.69 589 ARG A N 1
ATOM 4494 C CA . ARG A 1 589 ? -50.752 22.063 62.367 1.00 81.69 589 ARG A CA 1
ATOM 4495 C C . ARG A 1 589 ? -50.721 23.560 62.635 1.00 81.69 589 ARG A C 1
ATOM 4497 O O . ARG A 1 589 ? -49.796 24.037 63.289 1.00 81.69 589 ARG A O 1
ATOM 4504 N N . ASP A 1 590 ? -51.692 24.286 62.100 1.00 76.19 590 ASP A N 1
ATOM 4505 C CA . ASP A 1 590 ? -51.804 25.728 62.296 1.00 76.19 590 ASP A CA 1
ATOM 4506 C C . ASP A 1 590 ? -52.624 26.040 63.563 1.00 76.19 590 ASP A C 1
ATOM 4508 O O . ASP A 1 590 ? -53.436 25.231 64.022 1.00 76.19 590 ASP A O 1
ATOM 4512 N N . ALA A 1 591 ? -52.403 27.225 64.143 1.00 62.38 591 ALA A N 1
ATOM 4513 C CA . ALA A 1 591 ? -53.023 27.656 65.403 1.00 62.38 591 ALA A CA 1
ATOM 4514 C C . ALA A 1 591 ? -54.562 27.753 65.333 1.00 62.38 591 ALA A C 1
ATOM 4516 O O . ALA A 1 591 ? -55.234 27.657 66.356 1.00 62.38 591 ALA A O 1
ATOM 4517 N N . ASP A 1 592 ? -55.118 27.869 64.125 1.00 61.75 592 ASP A N 1
ATOM 4518 C CA . ASP A 1 592 ? -56.559 27.964 63.868 1.00 61.75 592 ASP A CA 1
ATOM 4519 C C . ASP A 1 592 ? -57.269 26.591 63.849 1.00 61.75 592 ASP A C 1
ATOM 4521 O O . ASP A 1 592 ? -58.445 26.493 63.501 1.00 61.75 592 ASP A O 1
ATOM 4525 N N . GLY A 1 593 ? -56.568 25.500 64.195 1.00 65.19 593 GLY A N 1
ATOM 4526 C CA . GLY A 1 593 ? -57.106 24.131 64.162 1.00 65.19 593 GLY A CA 1
ATOM 4527 C C . GLY A 1 593 ? -57.115 23.495 62.765 1.00 65.19 593 GLY A C 1
ATOM 4528 O O . GLY A 1 593 ? -57.609 22.377 62.594 1.00 65.19 593 GLY A O 1
ATOM 4529 N N . ARG A 1 594 ? -56.546 24.184 61.769 1.00 74.81 594 ARG A N 1
ATOM 4530 C CA . ARG A 1 594 ? -56.334 23.655 60.421 1.00 74.81 594 ARG A CA 1
ATOM 4531 C C . ARG A 1 594 ? -55.108 22.743 60.409 1.00 74.81 594 ARG A C 1
ATOM 4533 O O . ARG A 1 594 ? -54.029 23.131 60.859 1.00 74.81 594 ARG A O 1
ATOM 4540 N N . VAL A 1 595 ? -55.272 21.531 59.893 1.00 82.06 595 VAL A N 1
ATOM 4541 C CA . VAL A 1 595 ? -54.177 20.575 59.693 1.00 82.06 595 VAL A CA 1
ATOM 4542 C C . VAL A 1 595 ? -53.922 20.475 58.197 1.00 82.06 595 VAL A C 1
ATOM 4544 O O . VAL A 1 595 ? -54.858 20.309 57.415 1.00 82.06 595 VAL A O 1
ATOM 4547 N N . VAL A 1 596 ? -52.660 20.608 57.796 1.00 84.06 596 VAL A N 1
ATOM 4548 C CA . VAL A 1 596 ? -52.223 20.461 56.408 1.00 84.06 596 VAL A CA 1
ATOM 4549 C C . VAL A 1 596 ? -51.134 19.400 56.356 1.00 84.06 596 VAL A C 1
ATOM 4551 O O . VAL A 1 596 ? -50.090 19.530 56.994 1.00 84.06 596 VAL A O 1
ATOM 4554 N N . GLY A 1 597 ? -51.381 18.334 55.607 1.00 85.50 597 GLY A N 1
ATOM 4555 C CA . GLY A 1 597 ? -50.400 17.299 55.310 1.00 85.50 597 GLY A CA 1
ATOM 4556 C C . GLY A 1 597 ? -49.894 17.469 53.887 1.00 85.50 597 GLY A C 1
ATOM 4557 O O . GLY A 1 597 ? -50.689 17.722 52.989 1.00 85.50 597 GLY A O 1
ATOM 4558 N N . SER A 1 598 ? -48.597 17.310 53.657 1.00 88.62 598 SER A N 1
ATOM 4559 C CA . SER A 1 598 ? -48.050 17.178 52.307 1.00 88.62 598 SER A CA 1
ATOM 4560 C C . SER A 1 598 ? -47.290 15.865 52.187 1.00 88.62 598 SER A C 1
ATOM 4562 O O . SER A 1 598 ? -46.587 15.452 53.108 1.00 88.62 598 SER A O 1
ATOM 4564 N N . ALA A 1 599 ? -47.450 15.184 51.060 1.00 89.38 599 ALA A N 1
ATOM 4565 C CA . ALA A 1 599 ? -46.721 13.970 50.733 1.00 89.38 599 ALA A CA 1
ATOM 4566 C C . ALA A 1 599 ? -46.266 14.042 49.274 1.00 89.38 599 ALA A C 1
ATOM 4568 O O . ALA A 1 599 ? -47.084 14.206 48.373 1.00 89.38 599 ALA A O 1
ATOM 4569 N N . THR A 1 600 ? -44.962 13.919 49.045 1.00 90.06 600 THR A N 1
ATOM 4570 C CA . THR A 1 600 ? -44.374 13.779 47.711 1.00 90.06 600 THR A CA 1
ATOM 4571 C C . THR A 1 600 ? -43.947 12.335 47.530 1.00 90.06 600 THR A C 1
ATOM 4573 O O . THR A 1 600 ? -43.130 11.832 48.300 1.00 90.06 600 THR A O 1
ATOM 4576 N N . CYS A 1 601 ? -44.497 11.668 46.524 1.00 88.06 601 CYS A N 1
ATOM 4577 C CA . CYS A 1 601 ? -44.297 10.249 46.264 1.00 88.06 601 CYS A CA 1
ATOM 4578 C C . CYS A 1 601 ? -43.957 10.020 44.788 1.00 88.06 601 CYS A C 1
ATOM 4580 O O . CYS A 1 601 ? -44.583 10.625 43.929 1.00 88.06 601 CYS A O 1
ATOM 4582 N N . ASP A 1 602 ? -43.019 9.129 44.490 1.00 87.88 602 ASP A N 1
ATOM 4583 C CA . ASP A 1 602 ? -42.696 8.677 43.137 1.00 87.88 602 ASP A CA 1
ATOM 4584 C C . ASP A 1 602 ? -43.264 7.271 42.935 1.00 87.88 602 ASP A C 1
ATOM 4586 O O . ASP A 1 602 ? -42.939 6.355 43.680 1.00 87.88 602 ASP A O 1
ATOM 4590 N N . VAL A 1 603 ? -44.123 7.078 41.942 1.00 86.94 603 VAL A N 1
ATOM 4591 C CA . VAL A 1 603 ? -44.820 5.811 41.684 1.00 86.94 603 VAL A CA 1
ATOM 4592 C C . VAL A 1 603 ? -44.429 5.295 40.299 1.00 86.94 603 VAL A C 1
ATOM 4594 O O . VAL A 1 603 ? -44.348 6.102 39.373 1.00 86.94 603 VAL A O 1
ATOM 4597 N N . PRO A 1 604 ? -44.197 3.985 40.106 1.00 85.00 604 PRO A N 1
ATOM 4598 C CA . PRO A 1 604 ? -43.987 3.418 38.777 1.00 85.00 604 PRO A CA 1
ATOM 4599 C C . PRO A 1 604 ? -45.146 3.757 37.832 1.00 85.00 604 PRO A C 1
ATOM 4601 O O . PRO A 1 604 ? -46.314 3.666 38.217 1.00 85.00 604 PRO A O 1
ATOM 4604 N N . MET A 1 605 ? -44.850 4.108 36.579 1.00 85.12 605 MET A N 1
ATOM 4605 C CA . MET A 1 605 ? -45.879 4.515 35.612 1.00 85.12 605 MET A CA 1
ATOM 4606 C C . MET A 1 605 ? -46.910 3.404 35.344 1.00 85.12 605 MET A C 1
ATOM 4608 O O . MET A 1 605 ? -48.078 3.687 35.082 1.00 85.12 605 MET A O 1
ATOM 4612 N N . SER A 1 606 ? -46.511 2.138 35.494 1.00 84.69 606 SER A N 1
ATOM 4613 C CA . SER A 1 606 ? -47.397 0.970 35.409 1.00 84.69 606 SER A CA 1
ATOM 4614 C C . SER A 1 606 ? -48.485 0.947 36.491 1.00 84.69 606 SER A C 1
ATOM 4616 O O . SER A 1 606 ? -49.600 0.502 36.226 1.00 84.69 606 SER A O 1
ATOM 4618 N N . ALA A 1 607 ? -48.187 1.447 37.693 1.00 84.88 607 ALA A N 1
ATOM 4619 C CA . ALA A 1 607 ? -49.109 1.484 38.829 1.00 84.88 607 ALA A CA 1
ATOM 4620 C C . ALA A 1 607 ? -49.808 2.846 38.996 1.00 84.88 607 ALA A C 1
ATOM 4622 O O . ALA A 1 607 ? -50.822 2.941 39.692 1.00 84.88 607 ALA A O 1
ATOM 4623 N N . TYR A 1 608 ? -49.306 3.894 38.331 1.00 85.62 608 TYR A N 1
ATOM 4624 C CA . TYR A 1 608 ? -49.776 5.275 38.462 1.00 85.62 608 TYR A CA 1
ATOM 4625 C C . TYR A 1 608 ? -51.292 5.431 38.284 1.00 85.62 608 TYR A C 1
ATOM 4627 O O . TYR A 1 608 ? -51.945 6.045 39.124 1.00 85.62 608 TYR A O 1
ATOM 4635 N N . GLY A 1 609 ? -51.878 4.834 37.239 1.00 84.62 609 GLY A N 1
ATOM 4636 C CA . GLY A 1 609 ? -53.320 4.941 36.985 1.00 84.62 609 GLY A CA 1
ATOM 4637 C C . GLY A 1 609 ? -54.182 4.353 38.112 1.00 84.62 609 GLY A C 1
ATOM 4638 O O . GLY A 1 609 ? -55.201 4.933 38.481 1.00 84.62 609 GLY A O 1
ATOM 4639 N N . GLY A 1 610 ? -53.751 3.232 38.700 1.00 86.62 610 GLY A N 1
ATOM 4640 C CA . GLY A 1 610 ? -54.436 2.603 39.832 1.00 86.62 610 GLY A CA 1
ATOM 4641 C C . GLY A 1 610 ? -54.315 3.430 41.111 1.00 86.62 610 GLY A C 1
ATOM 4642 O O . GLY A 1 610 ? -55.323 3.702 41.766 1.00 86.62 610 GLY A O 1
ATOM 4643 N N . VAL A 1 611 ? -53.100 3.896 41.413 1.00 86.38 611 VAL A N 1
ATOM 4644 C CA . VAL A 1 611 ? -52.823 4.742 42.582 1.00 86.38 611 VAL A CA 1
ATOM 4645 C C . VAL A 1 611 ? -53.601 6.051 42.505 1.00 86.38 611 VAL A C 1
ATOM 4647 O O . VAL A 1 611 ? -54.241 6.437 43.476 1.00 86.38 611 VAL A O 1
ATOM 4650 N N . MET A 1 612 ? -53.623 6.707 41.345 1.00 86.62 612 MET A N 1
ATOM 4651 C CA . MET A 1 612 ? -54.325 7.977 41.167 1.00 86.62 612 MET A CA 1
ATOM 4652 C C . MET A 1 612 ? -55.839 7.842 41.385 1.00 86.62 612 MET A C 1
ATOM 4654 O O . MET A 1 612 ? -56.450 8.677 42.051 1.00 86.62 612 MET A O 1
ATOM 4658 N N . ASN A 1 613 ? -56.447 6.761 40.886 1.00 86.38 613 ASN A N 1
ATOM 4659 C CA . ASN A 1 613 ? -57.868 6.482 41.108 1.00 86.38 613 ASN A CA 1
ATOM 4660 C C . ASN A 1 613 ? -58.187 6.282 42.592 1.00 86.38 613 ASN A C 1
ATOM 4662 O O . ASN A 1 613 ? -59.202 6.779 43.079 1.00 86.38 613 ASN A O 1
ATOM 4666 N N . GLN A 1 614 ? -57.314 5.586 43.321 1.00 85.38 614 GLN A N 1
ATOM 4667 C CA . GLN A 1 614 ? -57.501 5.384 44.752 1.00 85.38 614 GLN A CA 1
ATOM 4668 C C . GLN A 1 614 ? -57.261 6.676 45.543 1.00 85.38 614 GLN A C 1
ATOM 4670 O O . GLN A 1 614 ? -58.052 6.983 46.429 1.00 85.38 614 GLN A O 1
ATOM 4675 N N . VAL A 1 615 ? -56.254 7.481 45.190 1.00 85.19 615 VAL A N 1
ATOM 4676 C CA . VAL A 1 615 ? -55.991 8.792 45.813 1.00 85.19 615 VAL A CA 1
ATOM 4677 C C . VAL A 1 615 ? -57.193 9.727 45.658 1.00 85.19 615 VAL A C 1
ATOM 4679 O O . VAL A 1 615 ? -57.614 10.339 46.637 1.00 85.19 615 VAL A O 1
ATOM 4682 N N . ASN A 1 616 ? -57.814 9.763 44.477 1.00 85.31 616 ASN A N 1
ATOM 4683 C CA . ASN A 1 616 ? -59.031 10.546 44.231 1.00 85.31 616 ASN A CA 1
ATOM 4684 C C . ASN A 1 616 ? -60.253 10.058 45.028 1.00 85.31 616 ASN A C 1
ATOM 4686 O O . ASN A 1 616 ? -61.214 10.802 45.175 1.00 85.31 616 ASN A O 1
ATOM 4690 N N . SER A 1 617 ? -60.238 8.820 45.533 1.00 84.88 617 SER A N 1
ATOM 4691 C CA . SER A 1 617 ? -61.321 8.267 46.359 1.00 84.88 617 SER A CA 1
ATOM 4692 C C . SER A 1 617 ? -61.160 8.540 47.860 1.00 84.88 617 SER A C 1
ATOM 4694 O O . SER A 1 617 ? -62.091 8.305 48.626 1.00 84.88 617 SER A O 1
ATOM 4696 N N . LEU A 1 618 ? -59.990 9.029 48.296 1.00 83.69 618 LEU A N 1
ATOM 4697 C CA . LEU A 1 618 ? -59.685 9.266 49.713 1.00 83.69 618 LEU A CA 1
ATOM 4698 C C . LEU A 1 618 ? -60.291 10.567 50.269 1.00 83.69 618 LEU A C 1
ATOM 4700 O O . LEU A 1 618 ? -60.333 10.736 51.487 1.00 83.69 618 LEU A O 1
ATOM 4704 N N . GLY A 1 619 ? -60.737 11.485 49.410 1.00 82.12 619 GLY A N 1
ATOM 4705 C CA . GLY A 1 619 ? -61.305 12.774 49.805 1.00 82.12 619 GLY A CA 1
ATOM 4706 C C . GLY A 1 619 ? -61.822 13.578 48.614 1.00 82.12 619 GLY A C 1
ATOM 4707 O O . GLY A 1 619 ? -61.774 13.110 47.478 1.00 82.12 619 GLY A O 1
ATOM 4708 N N . ASP A 1 620 ? -62.289 14.799 48.871 1.00 82.31 620 ASP A N 1
ATOM 4709 C CA . ASP A 1 620 ? -62.788 15.689 47.818 1.00 82.31 620 ASP A CA 1
ATOM 4710 C C . ASP A 1 620 ? -61.613 16.382 47.108 1.00 82.31 620 ASP A C 1
ATOM 4712 O O . ASP A 1 620 ? -60.804 17.073 47.734 1.00 82.31 620 ASP A O 1
ATOM 4716 N N . VAL A 1 621 ? -61.506 16.210 45.788 1.00 85.81 621 VAL A N 1
ATOM 4717 C CA . VAL A 1 621 ? -60.427 16.805 44.984 1.00 85.81 621 VAL A CA 1
ATOM 4718 C C . VAL A 1 621 ? -60.673 18.306 44.797 1.00 85.81 621 VAL A C 1
ATOM 4720 O O . VAL A 1 621 ? -61.571 18.715 44.066 1.00 85.81 621 VAL A O 1
ATOM 4723 N N . GLN A 1 622 ? -59.840 19.129 45.431 1.00 84.00 622 GLN A N 1
ATOM 4724 C CA . GLN A 1 622 ? -59.865 20.594 45.342 1.00 84.00 622 GLN A CA 1
ATOM 4725 C C . GLN A 1 622 ? -59.081 21.117 44.135 1.00 84.00 622 GLN A C 1
ATOM 4727 O O . GLN A 1 622 ? -59.472 22.088 43.487 1.00 84.00 622 GLN A O 1
ATOM 4732 N N . SER A 1 623 ? -57.951 20.484 43.827 1.00 84.19 623 SER A N 1
ATOM 4733 C CA . SER A 1 623 ? -57.123 20.848 42.681 1.00 84.19 623 SER A CA 1
ATOM 4734 C C . SER A 1 623 ? -56.387 19.631 42.139 1.00 84.19 623 SER A C 1
ATOM 4736 O O . SER A 1 623 ? -55.911 18.787 42.893 1.00 84.19 623 SER A O 1
ATOM 4738 N N . LEU A 1 624 ? -56.293 19.541 40.813 1.00 88.81 624 LEU A N 1
ATOM 4739 C CA . LEU A 1 624 ? -55.495 18.536 40.123 1.00 88.81 624 LEU A CA 1
ATOM 4740 C C . LEU A 1 624 ? -54.763 19.204 38.963 1.00 88.81 624 LEU A C 1
ATOM 4742 O O . LEU A 1 624 ? -55.391 19.722 38.041 1.00 88.81 624 LEU A O 1
ATOM 4746 N N . GLN A 1 625 ? -53.436 19.190 39.009 1.00 87.25 625 GLN A N 1
ATOM 4747 C CA . GLN A 1 625 ? -52.581 19.646 37.918 1.00 87.25 625 GLN A CA 1
ATOM 4748 C C . GLN A 1 625 ? -51.629 18.525 37.532 1.00 87.25 625 GLN A C 1
ATOM 4750 O O . GLN A 1 625 ? -50.931 17.994 38.387 1.00 87.25 625 GLN A O 1
ATOM 4755 N N . VAL A 1 626 ? -51.590 18.168 36.250 1.00 89.75 626 VAL A N 1
ATOM 4756 C CA . VAL A 1 626 ? -50.699 17.123 35.735 1.00 89.75 626 VAL A CA 1
ATOM 4757 C C . VAL A 1 626 ? -49.796 17.732 34.677 1.00 89.75 626 VAL A C 1
ATOM 4759 O O . VAL A 1 626 ? -50.272 18.283 33.684 1.00 89.75 626 VAL A O 1
ATOM 4762 N N . GLN A 1 627 ? -48.489 17.619 34.883 1.00 88.38 627 GLN A N 1
ATOM 4763 C CA . GLN A 1 627 ? -47.470 18.052 33.939 1.00 88.38 627 GLN A CA 1
ATOM 4764 C C . GLN A 1 627 ? -46.718 16.836 33.403 1.00 88.38 627 GLN A C 1
ATOM 4766 O O . GLN A 1 627 ? -46.161 16.058 34.175 1.00 88.38 627 GLN A O 1
ATOM 4771 N N . LYS A 1 628 ? -46.674 16.688 32.076 1.00 86.38 628 LYS A N 1
ATOM 4772 C CA . LYS A 1 628 ? -45.900 15.636 31.410 1.00 86.38 628 LYS A CA 1
ATOM 4773 C C . LYS A 1 628 ? -44.534 16.159 30.984 1.00 86.38 628 LYS A C 1
ATOM 4775 O O . LYS A 1 628 ? -44.427 17.227 30.382 1.00 86.38 628 LYS A O 1
ATOM 4780 N N . ASN A 1 629 ? -43.499 15.384 31.265 1.00 82.25 629 ASN A N 1
ATOM 4781 C CA . ASN A 1 629 ? -42.137 15.613 30.826 1.00 82.25 629 ASN A CA 1
ATOM 4782 C C . ASN A 1 629 ? -41.867 14.770 29.574 1.00 82.25 629 ASN A C 1
ATOM 4784 O O . ASN A 1 629 ? -41.562 13.582 29.659 1.00 82.25 629 ASN A O 1
ATOM 4788 N N . HIS A 1 630 ? -41.974 15.390 28.398 1.00 79.94 630 HIS A N 1
ATOM 4789 C CA . HIS A 1 630 ? -41.742 14.711 27.118 1.00 79.94 630 HIS A CA 1
ATOM 4790 C C . HIS A 1 630 ? -40.279 14.290 26.897 1.00 79.94 630 HIS A C 1
ATOM 4792 O O . HIS A 1 630 ? -40.005 13.543 25.963 1.00 79.94 630 HIS A O 1
ATOM 4798 N N . ASN A 1 631 ? -39.348 14.735 27.748 1.00 75.75 631 ASN A N 1
ATOM 4799 C CA . ASN A 1 631 ? -37.940 14.347 27.662 1.00 75.75 631 ASN A CA 1
ATOM 4800 C C . ASN A 1 631 ? -37.670 12.943 28.234 1.00 75.75 631 ASN A C 1
ATOM 4802 O O . ASN A 1 631 ? -36.566 12.433 28.065 1.00 75.75 631 ASN A O 1
ATOM 4806 N N . VAL A 1 632 ? -38.650 12.323 28.908 1.00 77.12 632 VAL A N 1
ATOM 4807 C CA . VAL A 1 632 ? -38.540 10.967 29.465 1.00 77.12 632 VAL A CA 1
ATOM 4808 C C . VAL A 1 632 ? -39.385 10.002 28.612 1.00 77.12 632 VAL A C 1
ATOM 4810 O O . VAL A 1 632 ? -40.599 10.208 28.489 1.00 77.12 632 VAL A O 1
ATOM 4813 N N . PRO A 1 633 ? -38.777 8.969 27.997 1.00 68.56 633 PRO A N 1
ATOM 4814 C CA . PRO A 1 633 ? -39.484 7.976 27.184 1.00 68.56 633 PRO A CA 1
ATOM 4815 C C . PRO A 1 633 ? -40.539 7.167 27.954 1.00 68.56 633 PRO A C 1
ATOM 4817 O O . PRO A 1 633 ? -40.522 7.103 29.181 1.00 68.56 633 PRO A O 1
ATOM 4820 N N . ASP A 1 634 ? -41.459 6.533 27.217 1.00 71.75 634 ASP A N 1
ATOM 4821 C CA . ASP A 1 634 ? -42.392 5.545 27.776 1.00 71.75 634 ASP A CA 1
ATOM 4822 C C . ASP A 1 634 ? -41.648 4.241 28.053 1.00 71.75 634 ASP A C 1
ATOM 4824 O O . ASP A 1 634 ? -41.415 3.452 27.138 1.00 71.75 634 ASP A O 1
ATOM 4828 N N . SER A 1 635 ? -41.202 4.059 29.292 1.00 71.81 635 SER A N 1
ATOM 4829 C CA . SER A 1 635 ? -40.359 2.935 29.676 1.00 71.81 635 SER A CA 1
ATOM 4830 C C . SER A 1 635 ? -40.822 2.247 30.952 1.00 71.81 635 SER A C 1
ATOM 4832 O O . SER A 1 635 ? -41.618 2.787 31.722 1.00 71.81 635 SER A O 1
ATOM 4834 N N . GLN A 1 636 ? -40.301 1.041 31.201 1.00 68.38 636 GLN A N 1
ATOM 4835 C CA . GLN A 1 636 ? -40.637 0.268 32.403 1.00 68.38 636 GLN A CA 1
ATOM 4836 C C . GLN A 1 636 ? -40.107 0.933 33.680 1.00 68.38 636 GLN A C 1
ATOM 4838 O O . GLN A 1 636 ? -40.678 0.752 34.754 1.00 68.38 636 GLN A O 1
ATOM 4843 N N . ILE A 1 637 ? -39.046 1.730 33.553 1.00 73.88 637 ILE A N 1
ATOM 4844 C CA . ILE A 1 637 ? -38.450 2.504 34.645 1.00 73.88 637 ILE A CA 1
ATOM 4845 C C . ILE A 1 637 ? -39.048 3.910 34.808 1.00 73.88 637 ILE A C 1
ATOM 4847 O O . ILE A 1 637 ? -38.636 4.643 35.708 1.00 73.88 637 ILE A O 1
ATOM 4851 N N . ALA A 1 638 ? -39.986 4.321 33.945 1.00 81.88 638 ALA A N 1
ATOM 4852 C CA . ALA A 1 638 ? -40.616 5.629 34.054 1.00 81.88 638 ALA A CA 1
ATOM 4853 C C . ALA A 1 638 ? -41.430 5.723 35.353 1.00 81.88 638 ALA A C 1
ATOM 4855 O O . ALA A 1 638 ? -42.219 4.835 35.687 1.00 81.88 638 ALA A O 1
ATOM 4856 N N . SER A 1 639 ? -41.265 6.828 36.077 1.00 86.19 639 SER A N 1
ATOM 4857 C CA . SER A 1 639 ? -41.997 7.117 37.309 1.00 86.19 639 SER A CA 1
ATOM 4858 C C . SER A 1 639 ? -42.863 8.366 37.160 1.00 86.19 639 SER A C 1
ATOM 4860 O O . SER A 1 639 ? -42.576 9.261 36.362 1.00 86.19 639 SER A O 1
ATOM 4862 N N . ALA A 1 640 ? -43.937 8.431 37.935 1.00 87.56 640 ALA A N 1
ATOM 4863 C CA . ALA A 1 640 ? -44.780 9.599 38.097 1.00 87.56 640 ALA A CA 1
ATOM 4864 C C . ALA A 1 640 ? -44.627 10.140 39.521 1.00 87.56 640 ALA A C 1
ATOM 4866 O O . ALA A 1 640 ? -44.750 9.394 40.491 1.00 87.56 640 ALA A O 1
ATOM 4867 N N . ARG A 1 641 ? -44.382 11.441 39.657 1.00 90.50 641 ARG A N 1
ATOM 4868 C CA . ARG A 1 641 ? -44.302 12.129 40.943 1.00 90.50 641 ARG A CA 1
ATOM 4869 C C . ARG A 1 641 ? -45.673 12.661 41.339 1.00 90.50 641 ARG A C 1
ATOM 4871 O O . ARG A 1 641 ? -46.173 13.588 40.712 1.00 90.50 641 ARG A O 1
ATOM 4878 N N . LEU A 1 642 ? -46.262 12.124 42.399 1.00 89.69 642 LEU A N 1
ATOM 4879 C CA . LEU A 1 642 ? -47.468 12.651 43.028 1.00 89.69 642 LEU A CA 1
ATOM 4880 C C . LEU A 1 642 ? -47.102 13.561 44.202 1.00 89.69 642 LEU A C 1
ATOM 4882 O O . LEU A 1 642 ? -46.504 13.123 45.181 1.00 89.69 642 LEU A O 1
ATOM 4886 N N . GLN A 1 643 ? -47.500 14.824 44.120 1.00 90.75 643 GLN A N 1
ATOM 4887 C CA . GLN A 1 643 ? -47.444 15.796 45.205 1.00 90.75 643 GLN A CA 1
ATOM 4888 C C . GLN A 1 643 ? -48.853 15.992 45.750 1.00 90.75 643 GLN A C 1
ATOM 4890 O O . GLN A 1 643 ? -49.651 16.733 45.179 1.00 90.75 643 GLN A O 1
ATOM 4895 N N . VAL A 1 644 ? -49.170 15.312 46.846 1.00 89.50 644 VAL A N 1
ATOM 4896 C CA . VAL A 1 644 ? -50.501 15.339 47.448 1.00 89.50 644 VAL A CA 1
ATOM 4897 C C . VAL A 1 644 ? -50.505 16.261 48.658 1.00 89.50 644 VAL A C 1
ATOM 4899 O O . VAL A 1 644 ? -49.728 16.082 49.595 1.00 89.50 644 VAL A O 1
ATOM 4902 N N . THR A 1 645 ? -51.393 17.250 48.640 1.00 89.50 645 THR A N 1
ATOM 4903 C CA . THR A 1 645 ? -51.656 18.165 49.751 1.00 89.50 645 THR A CA 1
ATOM 4904 C C . THR A 1 645 ? -53.024 17.846 50.332 1.00 89.50 645 THR A C 1
ATOM 4906 O O . THR A 1 645 ? -54.037 17.982 49.657 1.00 89.50 645 THR A O 1
ATOM 4909 N N . LEU A 1 646 ? -53.051 17.426 51.589 1.00 88.94 646 LEU A N 1
ATOM 4910 C CA . LEU A 1 646 ? -54.246 17.099 52.353 1.00 88.94 646 LEU A CA 1
ATOM 4911 C C . LEU A 1 646 ? -54.589 18.280 53.262 1.00 88.94 646 LEU A C 1
ATOM 4913 O O . LEU A 1 646 ? -53.719 18.758 53.992 1.00 88.94 646 LEU A O 1
ATOM 4917 N N . SER A 1 647 ? -55.838 18.738 53.270 1.00 85.56 647 SER A N 1
ATOM 4918 C CA . SER A 1 647 ? -56.288 19.777 54.206 1.00 85.56 647 SER A CA 1
ATOM 4919 C C . SER A 1 647 ? -57.679 19.489 54.759 1.00 85.56 647 SER A C 1
ATOM 4921 O O . SER A 1 647 ? -58.503 18.896 54.072 1.00 85.56 647 SER A O 1
ATOM 4923 N N . ASN A 1 648 ? -57.949 19.897 56.000 1.00 83.44 648 ASN A N 1
ATOM 4924 C CA . ASN A 1 648 ? -59.287 19.806 56.589 1.00 83.44 648 ASN A CA 1
ATOM 4925 C C . ASN A 1 648 ? -60.083 21.115 56.424 1.00 83.44 648 ASN A C 1
ATOM 4927 O O . ASN A 1 648 ? -59.507 22.194 56.242 1.00 83.44 648 ASN A O 1
ATOM 4931 N N . ARG A 1 649 ? -61.420 21.033 56.528 1.00 69.38 649 ARG A N 1
ATOM 4932 C CA . ARG A 1 649 ? -62.275 22.228 56.655 1.00 69.38 649 ARG A CA 1
ATOM 4933 C C . ARG A 1 649 ? -61.919 22.985 57.928 1.00 69.38 649 ARG A C 1
ATOM 4935 O O . ARG A 1 649 ? -61.715 22.378 58.978 1.00 69.38 649 ARG A O 1
ATOM 4942 N N . ALA A 1 650 ? -61.896 24.314 57.843 1.00 57.91 650 ALA A N 1
ATOM 4943 C CA . ALA A 1 650 ? -61.729 25.163 59.015 1.00 57.91 650 ALA A CA 1
ATOM 4944 C C . ALA A 1 650 ? -62.823 24.847 60.052 1.00 57.91 650 ALA A C 1
ATOM 4946 O O . ALA A 1 650 ? -64.016 24.873 59.740 1.00 57.91 650 ALA A O 1
ATOM 4947 N N . LEU A 1 651 ? -62.415 24.537 61.285 1.00 53.56 651 LEU A N 1
ATOM 4948 C CA . LEU A 1 651 ? -63.332 24.369 62.408 1.00 53.56 651 LEU A CA 1
ATOM 4949 C C . LEU A 1 651 ? -64.036 25.711 62.661 1.00 53.56 651 LEU A C 1
ATOM 4951 O O . LEU A 1 651 ? -63.387 26.706 62.965 1.00 53.56 651 LEU A O 1
ATOM 4955 N N . ILE A 1 652 ? -65.370 25.737 62.575 1.00 52.53 652 ILE A N 1
ATOM 4956 C CA . ILE A 1 652 ? -66.196 26.933 62.856 1.00 52.53 652 ILE A CA 1
ATOM 4957 C C . ILE A 1 652 ? -66.053 27.381 64.331 1.00 52.53 652 ILE A C 1
ATOM 4959 O O . ILE A 1 652 ? -66.444 28.488 64.695 1.00 52.53 652 ILE A O 1
ATOM 4963 N N . ILE A 1 653 ? -65.434 26.558 65.187 1.00 53.84 653 ILE A N 1
ATOM 4964 C CA . ILE A 1 653 ? -65.057 26.913 66.556 1.00 53.84 653 ILE A CA 1
ATOM 4965 C C . ILE A 1 653 ? -63.616 26.430 66.806 1.00 53.84 653 ILE A C 1
ATOM 4967 O O . ILE A 1 653 ? -63.395 25.218 66.857 1.00 53.84 653 ILE A O 1
ATOM 4971 N N . PRO A 1 654 ? -62.628 27.329 66.974 1.00 51.78 654 PRO A N 1
ATOM 4972 C CA . PRO A 1 654 ? -61.271 26.927 67.328 1.00 51.78 654 PRO A CA 1
ATOM 4973 C C . PRO A 1 654 ? -61.268 26.254 68.708 1.00 51.78 654 PRO A C 1
ATOM 4975 O O . PRO A 1 654 ? -61.912 26.740 69.641 1.00 51.78 654 PRO A O 1
ATOM 4978 N N . ALA A 1 655 ? -60.527 25.151 68.856 1.00 53.94 655 ALA A N 1
ATOM 4979 C CA . ALA A 1 655 ? -60.436 24.380 70.105 1.00 53.94 655 ALA A CA 1
ATOM 4980 C C . ALA A 1 655 ? -59.974 25.227 71.315 1.00 53.94 655 ALA A C 1
ATOM 4982 O O . ALA A 1 655 ? -60.344 24.940 72.453 1.00 53.94 655 ALA A O 1
ATOM 4983 N N . ASP A 1 656 ? -59.255 26.325 71.059 1.00 53.94 656 ASP A N 1
ATOM 4984 C CA . ASP A 1 656 ? -58.765 27.273 72.069 1.00 53.94 656 ASP A CA 1
ATOM 4985 C C . ASP A 1 656 ? -59.719 28.456 72.349 1.00 53.94 656 ASP A C 1
ATOM 4987 O O . ASP A 1 656 ? -59.426 29.322 73.178 1.00 53.94 656 ASP A O 1
ATOM 4991 N N . GLY A 1 657 ? -60.877 28.515 71.683 1.00 52.81 657 GLY A N 1
ATOM 4992 C CA . GLY A 1 657 ? -61.863 29.594 71.828 1.00 52.81 657 GLY A CA 1
ATOM 4993 C C . GLY A 1 657 ? -62.872 29.404 72.966 1.00 52.81 657 GLY A C 1
ATOM 4994 O O . GLY A 1 657 ? -63.635 30.321 73.269 1.00 52.81 657 GLY A O 1
ATOM 4995 N N . GLY A 1 658 ? -62.897 28.231 73.604 1.00 59.16 658 GLY A N 1
ATOM 4996 C CA . GLY A 1 658 ? -63.834 27.932 74.685 1.00 59.16 658 GLY A CA 1
ATOM 4997 C C . GLY A 1 658 ? -63.560 28.756 75.948 1.00 59.16 658 GLY A C 1
ATOM 4998 O O . GLY A 1 658 ? -62.412 28.931 76.359 1.00 59.16 658 GLY A O 1
ATOM 4999 N N . ILE A 1 659 ? -64.620 29.208 76.625 1.00 59.75 659 ILE A N 1
ATOM 5000 C CA . ILE A 1 659 ? -64.549 29.971 77.891 1.00 59.75 659 ILE A CA 1
ATOM 5001 C C . ILE A 1 659 ? -63.681 29.238 78.936 1.00 59.75 659 ILE A C 1
ATOM 5003 O O . ILE A 1 659 ? -62.900 29.859 79.657 1.00 59.75 659 ILE A O 1
ATOM 5007 N N . PHE A 1 660 ? -63.736 27.903 78.952 1.00 61.62 660 PHE A N 1
ATOM 5008 C CA . PHE A 1 660 ? -62.926 27.054 79.830 1.00 61.62 660 PHE A CA 1
ATOM 5009 C C . PHE A 1 660 ? -61.422 27.056 79.501 1.00 61.62 660 PHE A C 1
ATOM 5011 O O . PHE A 1 660 ? -60.604 26.950 80.416 1.00 61.62 660 PHE A O 1
ATOM 5018 N N . ALA A 1 661 ? -61.034 27.218 78.230 1.00 62.75 661 ALA A N 1
ATOM 5019 C CA . ALA A 1 661 ? -59.627 27.287 77.825 1.00 62.75 661 ALA A CA 1
ATOM 5020 C C . ALA A 1 661 ? -58.981 28.615 78.258 1.00 62.75 661 ALA A C 1
ATOM 5022 O O . ALA A 1 661 ? -57.856 28.615 78.764 1.00 62.75 661 ALA A O 1
ATOM 5023 N N . ARG A 1 662 ? -59.718 29.735 78.167 1.00 63.66 662 ARG A N 1
ATOM 5024 C CA . ARG A 1 662 ? -59.270 31.043 78.687 1.00 63.66 662 ARG A CA 1
ATOM 5025 C C . ARG A 1 662 ? -59.102 31.033 80.206 1.00 63.66 662 ARG A C 1
ATOM 5027 O O . ARG A 1 662 ? -58.054 31.439 80.695 1.00 63.66 662 ARG A O 1
ATOM 5034 N N . LEU A 1 663 ? -60.063 30.467 80.939 1.00 69.56 663 LEU A N 1
ATOM 5035 C CA . LEU A 1 663 ? -59.991 30.383 82.402 1.00 69.56 663 LEU A CA 1
ATOM 5036 C C . LEU A 1 663 ? -58.778 29.561 82.877 1.00 69.56 6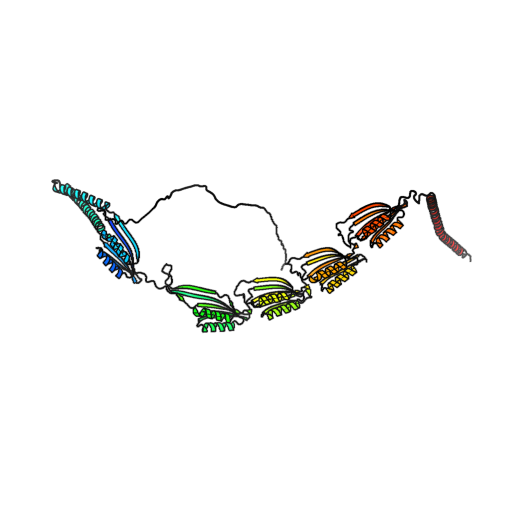63 LEU A C 1
ATOM 5038 O O . LEU A 1 663 ? -58.077 29.949 83.810 1.00 69.56 663 LEU A O 1
ATOM 5042 N N . ARG A 1 664 ? -58.490 28.438 82.205 1.00 71.75 664 ARG A N 1
ATOM 5043 C CA . ARG A 1 664 ? -57.329 27.594 82.523 1.00 71.75 664 ARG A CA 1
ATOM 5044 C C . ARG A 1 664 ? -56.004 28.294 82.216 1.00 71.75 664 ARG A C 1
ATOM 5046 O O . ARG A 1 664 ? -55.046 28.125 82.971 1.00 71.75 664 ARG A O 1
ATOM 5053 N N . LYS A 1 665 ? -55.941 29.071 81.131 1.00 70.62 665 LYS A N 1
ATOM 5054 C CA . LYS A 1 665 ? -54.740 29.825 80.749 1.00 70.62 665 LYS A CA 1
ATOM 5055 C C . LYS A 1 665 ? -54.442 30.946 81.746 1.00 70.62 665 LYS A C 1
ATOM 5057 O O . LYS A 1 665 ? -53.295 31.055 82.173 1.00 70.62 665 LYS A O 1
ATOM 5062 N N . ASP A 1 666 ? -55.460 31.682 82.187 1.00 71.75 666 ASP A N 1
ATOM 5063 C CA . ASP A 1 666 ? -55.299 32.766 83.167 1.00 71.75 666 ASP A CA 1
ATOM 5064 C C . ASP A 1 666 ? -54.988 32.252 84.584 1.00 71.75 666 ASP A C 1
ATOM 5066 O O . ASP A 1 666 ? -54.168 32.839 85.298 1.00 71.75 666 ASP A O 1
ATOM 5070 N N . LEU A 1 667 ? -55.551 31.104 84.991 1.00 76.00 667 LEU A N 1
ATOM 5071 C CA . LEU A 1 667 ? -55.134 30.445 86.237 1.00 76.00 667 LEU A CA 1
ATOM 5072 C C . LEU A 1 667 ? -53.692 29.927 86.153 1.00 76.00 667 LEU A C 1
ATOM 5074 O O . LEU A 1 667 ? -52.941 30.039 87.121 1.00 76.00 667 LEU A O 1
ATOM 5078 N N . GLY A 1 668 ? -53.292 29.369 85.007 1.00 76.00 668 GLY A N 1
ATOM 5079 C CA . GLY A 1 668 ? -51.953 28.816 84.804 1.00 76.00 668 GLY A CA 1
ATOM 5080 C C . GLY A 1 668 ? -50.850 29.876 84.846 1.00 76.00 668 GLY A C 1
ATOM 5081 O O . GLY A 1 668 ? -49.819 29.665 85.486 1.00 76.00 668 GLY A O 1
ATOM 5082 N N . THR A 1 669 ? -51.069 31.036 84.222 1.00 76.44 669 THR A N 1
ATOM 5083 C CA . THR A 1 669 ? -50.124 32.166 84.268 1.00 76.44 669 THR A CA 1
ATOM 5084 C C . THR A 1 669 ? -50.025 32.764 85.671 1.00 76.44 669 THR A C 1
ATOM 5086 O O . THR A 1 669 ? -48.918 33.032 86.144 1.00 76.44 669 THR A O 1
ATOM 5089 N N . SER A 1 670 ? -51.153 32.885 86.375 1.00 76.00 670 SER A N 1
ATOM 5090 C CA . SER A 1 670 ? -51.192 33.361 87.763 1.00 76.00 670 SER A CA 1
ATOM 5091 C C . SER A 1 670 ? -50.469 32.400 88.717 1.00 76.00 670 SER A C 1
ATOM 5093 O O . SER A 1 670 ? -49.646 32.830 89.525 1.00 76.00 670 SER A O 1
ATOM 5095 N N . PHE A 1 671 ? -50.691 31.088 88.587 1.00 79.38 671 PHE A N 1
ATOM 5096 C CA . PHE A 1 671 ? -50.018 30.074 89.404 1.00 79.38 671 PHE A CA 1
ATOM 5097 C C . PHE A 1 671 ? -48.509 30.017 89.128 1.00 79.38 671 PHE A C 1
ATOM 5099 O O . PHE A 1 671 ? -47.706 29.924 90.057 1.00 79.38 671 PHE A O 1
ATOM 5106 N N . ALA A 1 672 ? -48.096 30.148 87.863 1.00 77.38 672 ALA A N 1
ATOM 5107 C CA . ALA A 1 672 ? -46.683 30.210 87.497 1.00 77.38 672 ALA A CA 1
ATOM 5108 C C . ALA A 1 672 ? -45.977 31.445 88.089 1.00 77.38 672 ALA A C 1
ATOM 5110 O O . ALA A 1 672 ? -44.827 31.344 88.523 1.00 77.38 672 ALA A O 1
ATOM 5111 N N . ALA A 1 673 ? -46.654 32.597 88.152 1.00 77.69 673 ALA A N 1
ATOM 5112 C CA . ALA A 1 673 ? -46.121 33.796 88.797 1.00 77.69 673 ALA A CA 1
ATOM 5113 C C . ALA A 1 673 ? -45.937 33.598 90.314 1.00 77.69 673 ALA A C 1
ATOM 5115 O O . ALA A 1 673 ? -44.883 33.942 90.853 1.00 77.69 673 ALA A O 1
ATOM 5116 N N . VAL A 1 674 ? -46.907 32.966 90.985 1.00 80.31 674 VAL A N 1
ATOM 5117 C CA . VAL A 1 674 ? -46.816 32.622 92.417 1.00 80.31 674 VAL A CA 1
ATOM 5118 C C . VAL A 1 674 ? -45.673 31.639 92.682 1.00 80.31 674 VAL A C 1
ATOM 5120 O O . VAL A 1 674 ? -44.888 31.851 93.603 1.00 80.31 674 VAL A O 1
ATOM 5123 N N . MET A 1 675 ? -45.508 30.610 91.846 1.00 81.69 675 MET A N 1
ATOM 5124 C CA . MET A 1 675 ? -44.412 29.643 91.990 1.00 81.69 675 MET A CA 1
ATOM 5125 C C . MET A 1 675 ? -43.032 30.280 91.778 1.00 81.69 675 MET A C 1
ATOM 5127 O O . MET A 1 675 ? -42.088 29.942 92.494 1.00 81.69 675 MET A O 1
ATOM 5131 N N . LYS A 1 676 ? -42.902 31.241 90.851 1.00 78.69 676 LYS A N 1
ATOM 5132 C CA . LYS A 1 676 ? -41.656 32.010 90.679 1.00 78.69 676 LYS A CA 1
ATOM 5133 C C . LYS A 1 676 ? -41.343 32.895 91.890 1.00 78.69 676 LYS A C 1
ATOM 5135 O O . LYS A 1 676 ? -40.186 32.963 92.299 1.00 78.69 676 LYS A O 1
ATOM 5140 N N . LEU A 1 677 ? -42.354 33.526 92.491 1.00 81.75 677 LEU A N 1
ATOM 5141 C CA . LEU A 1 677 ? -42.200 34.294 93.733 1.00 81.75 677 LEU A CA 1
ATOM 5142 C C . LEU A 1 677 ? -41.808 33.397 94.918 1.00 81.75 677 LEU A C 1
ATOM 5144 O O . LEU A 1 677 ? -40.894 33.741 95.664 1.00 81.75 677 LEU A O 1
ATOM 5148 N N . LEU A 1 678 ? -42.426 32.220 95.056 1.00 82.12 678 LEU A N 1
ATOM 5149 C CA . LEU A 1 678 ? -42.084 31.243 96.094 1.00 82.12 678 LEU A CA 1
ATOM 5150 C C . LEU A 1 678 ? -40.638 30.735 95.946 1.00 82.12 678 LEU A C 1
ATOM 5152 O O . LEU A 1 678 ? -39.918 30.614 96.937 1.00 82.12 678 LEU A O 1
ATOM 5156 N N . GLY A 1 679 ? -40.192 30.497 94.707 1.00 81.06 679 GLY A N 1
ATOM 5157 C CA . GLY A 1 679 ? -38.807 30.132 94.405 1.00 81.06 679 GLY A CA 1
ATOM 5158 C C . GLY A 1 679 ? -37.802 31.202 94.844 1.00 81.06 679 GLY A C 1
ATOM 5159 O O . GLY A 1 679 ? -36.798 30.876 95.473 1.00 81.06 679 GLY A O 1
ATOM 5160 N N . LEU A 1 680 ? -38.095 32.484 94.596 1.00 82.12 680 LEU A N 1
ATOM 5161 C CA . LEU A 1 680 ? -37.259 33.603 95.055 1.00 82.12 680 LEU A CA 1
ATOM 5162 C C . LEU A 1 680 ? -37.162 33.678 96.588 1.00 82.12 680 LEU A C 1
ATOM 5164 O O . LEU A 1 680 ? -36.078 33.921 97.119 1.00 82.12 680 LEU A O 1
ATOM 5168 N N . VAL A 1 681 ? -38.259 33.410 97.305 1.00 80.44 681 VAL A N 1
ATOM 5169 C CA . VAL A 1 681 ? -38.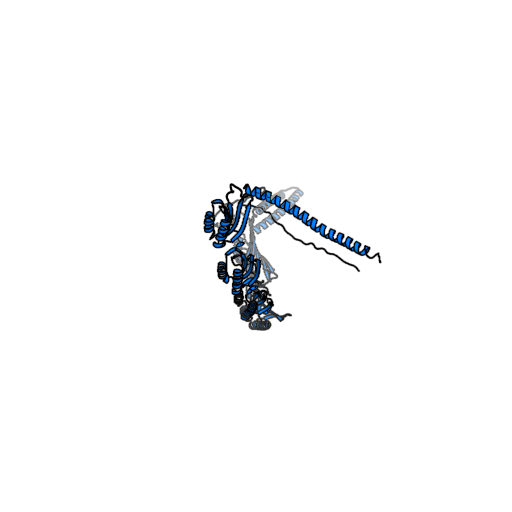267 33.369 98.780 1.00 80.44 681 VAL A CA 1
ATOM 5170 C C . VAL A 1 681 ? -37.419 32.209 99.314 1.00 80.44 681 VAL A C 1
ATOM 5172 O O . VAL A 1 681 ? -36.617 32.406 100.227 1.00 80.44 681 VAL A O 1
ATOM 5175 N N . LEU A 1 682 ? -37.541 31.015 98.728 1.00 80.38 682 LEU A N 1
ATOM 5176 C CA . LEU A 1 682 ? -36.751 29.836 99.109 1.00 80.38 682 LEU A CA 1
ATOM 5177 C C . LEU A 1 682 ? -35.249 30.030 98.862 1.00 80.38 682 LEU A C 1
ATOM 5179 O O . LEU A 1 682 ? -34.433 29.647 99.704 1.00 80.38 682 LEU A O 1
ATOM 5183 N N . ILE A 1 683 ? -34.875 30.668 97.749 1.00 80.88 683 ILE A N 1
ATOM 5184 C CA . ILE A 1 683 ? -33.478 31.020 97.460 1.00 80.88 683 ILE A CA 1
ATOM 5185 C C . ILE A 1 683 ? -32.961 32.029 98.498 1.00 80.88 683 ILE A C 1
ATOM 5187 O O . ILE A 1 683 ? -31.878 31.830 99.047 1.00 80.88 683 ILE A O 1
ATOM 5191 N N . GLY A 1 684 ? -33.748 33.054 98.844 1.00 79.62 684 GLY A N 1
ATOM 5192 C CA . GLY A 1 684 ? -33.392 34.014 99.895 1.00 79.62 684 GLY A CA 1
ATOM 5193 C C . GLY A 1 684 ? -33.171 33.360 101.266 1.00 79.62 684 GLY A C 1
ATOM 5194 O O . GLY A 1 684 ? -32.178 33.645 101.938 1.00 79.62 684 GLY A O 1
ATOM 5195 N N . LEU A 1 685 ? -34.042 32.424 101.657 1.00 78.81 685 LEU A N 1
ATOM 5196 C CA . LEU A 1 685 ? -33.925 31.683 102.919 1.00 78.81 685 LEU A CA 1
ATOM 5197 C C . LEU A 1 685 ? -32.675 30.781 102.950 1.00 78.81 685 LEU A C 1
ATOM 5199 O O . LEU A 1 685 ? -31.999 30.680 103.976 1.00 78.81 685 LEU A O 1
ATOM 5203 N N . SER A 1 686 ? -32.338 30.171 101.811 1.00 76.81 686 SER A N 1
ATOM 5204 C CA . SER A 1 686 ? -31.186 29.270 101.665 1.00 76.81 686 SER A CA 1
ATOM 5205 C C . SER A 1 686 ? -29.840 29.998 101.750 1.00 76.81 686 SER A C 1
ATOM 5207 O O . SER A 1 686 ? -28.856 29.406 102.185 1.00 76.81 686 SER A O 1
ATOM 5209 N N . VAL A 1 687 ? -29.789 31.286 101.390 1.00 79.94 687 VAL A N 1
ATOM 5210 C CA . VAL A 1 687 ? -28.589 32.134 101.537 1.00 79.94 687 VAL A CA 1
ATOM 5211 C C . VAL A 1 687 ? -28.471 32.707 102.958 1.00 79.94 687 VAL A C 1
ATOM 5213 O O . VAL A 1 687 ? -27.367 32.831 103.487 1.00 79.94 687 VAL A O 1
ATOM 5216 N N . ALA A 1 688 ? -29.592 33.016 103.619 1.00 77.75 688 ALA A N 1
ATOM 5217 C CA . ALA A 1 688 ? -29.589 33.580 104.971 1.00 77.75 688 ALA A CA 1
ATOM 5218 C C . ALA A 1 688 ? -29.208 32.560 106.066 1.00 77.75 688 ALA A C 1
ATOM 5220 O O . ALA A 1 688 ? -28.519 32.914 107.027 1.00 77.75 688 ALA A O 1
ATOM 5221 N N . ALA A 1 689 ? -29.619 31.296 105.923 1.00 76.69 689 ALA A N 1
ATOM 5222 C CA . ALA A 1 689 ? -29.359 30.237 106.902 1.00 76.69 689 ALA A CA 1
ATOM 5223 C C . ALA A 1 689 ? -27.858 29.967 107.189 1.00 76.69 689 ALA A C 1
ATOM 5225 O O . ALA A 1 689 ? -27.484 29.953 108.367 1.00 76.69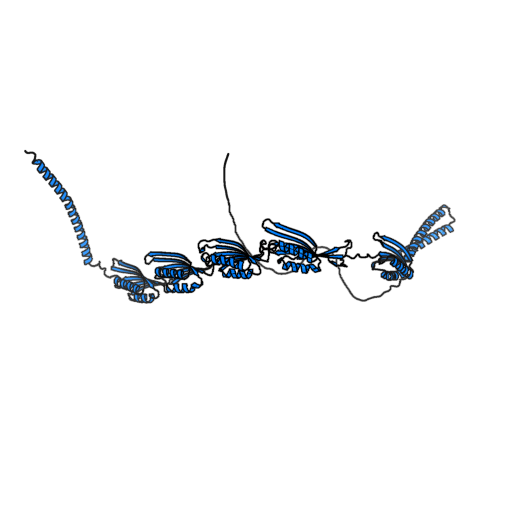 689 ALA A O 1
ATOM 5226 N N . PRO A 1 690 ? -26.963 29.808 106.190 1.00 76.38 690 PRO A N 1
ATOM 5227 C CA . PRO A 1 690 ? -25.535 29.606 106.451 1.00 76.38 690 PRO A CA 1
ATOM 5228 C C . PRO A 1 690 ? -24.852 30.852 107.040 1.00 76.38 690 PRO A C 1
ATOM 5230 O O . PRO A 1 690 ? -23.993 30.717 107.911 1.00 76.38 690 PRO A O 1
ATOM 5233 N N . CYS A 1 691 ? -25.270 32.065 106.661 1.00 77.94 691 CYS A N 1
ATOM 5234 C CA . CYS A 1 691 ? -24.754 33.304 107.256 1.00 77.94 691 CYS A CA 1
ATOM 5235 C C . CYS A 1 691 ? -25.118 33.432 108.747 1.00 77.94 691 CYS A C 1
ATOM 5237 O O . CYS A 1 691 ? -24.272 33.806 109.563 1.00 77.94 691 CYS A O 1
ATOM 5239 N N . LEU A 1 692 ? -26.349 33.069 109.128 1.00 79.38 692 LEU A N 1
ATOM 5240 C CA . LEU A 1 692 ? -26.775 33.026 110.533 1.00 79.38 692 LEU A CA 1
ATOM 5241 C C . LEU A 1 692 ? -26.035 31.946 111.336 1.00 79.38 692 LEU A C 1
ATOM 5243 O O . LEU A 1 692 ? -25.676 32.190 112.489 1.00 79.38 692 LEU A O 1
ATOM 5247 N N . ALA A 1 693 ? -25.746 30.788 110.736 1.00 77.56 693 ALA A N 1
ATOM 5248 C CA . ALA A 1 693 ? -24.959 29.734 111.377 1.00 77.56 693 ALA A CA 1
ATOM 5249 C C . ALA A 1 693 ? -23.503 30.168 111.643 1.00 77.56 693 ALA A C 1
ATOM 5251 O O . ALA A 1 693 ? -22.971 29.901 112.722 1.00 77.56 693 ALA A O 1
ATOM 5252 N N . ILE A 1 694 ? -22.879 30.900 110.711 1.00 80.44 694 ILE A N 1
ATOM 5253 C CA . ILE A 1 694 ? -21.527 31.459 110.887 1.00 80.44 694 ILE A CA 1
ATOM 5254 C C . ILE A 1 694 ? -21.512 32.528 111.990 1.00 80.44 694 ILE A C 1
ATOM 5256 O O . ILE A 1 694 ? -20.623 32.514 112.844 1.00 80.44 694 ILE A O 1
ATOM 5260 N N . LEU A 1 695 ? -22.512 33.418 112.035 1.00 79.81 695 LEU A N 1
ATOM 5261 C CA . LEU A 1 695 ? -22.644 34.401 113.120 1.00 79.81 695 LEU A CA 1
ATOM 5262 C C . LEU A 1 695 ? -22.847 33.725 114.485 1.00 79.81 695 LEU A C 1
ATOM 5264 O O . LEU A 1 695 ? -22.222 34.126 115.468 1.00 79.81 695 LEU A O 1
ATOM 5268 N N . TYR A 1 696 ? -23.663 32.670 114.551 1.00 79.25 696 TYR A N 1
ATOM 5269 C CA . TYR A 1 696 ? -23.868 31.899 115.778 1.00 79.25 696 TYR A CA 1
ATOM 5270 C C . TYR A 1 696 ? -22.581 31.196 116.239 1.00 79.25 696 TYR A C 1
ATOM 5272 O O . TYR A 1 696 ? -22.231 31.270 117.419 1.00 79.25 696 TYR A O 1
ATOM 5280 N N . ALA A 1 697 ? -21.825 30.587 115.318 1.00 77.69 697 ALA A N 1
ATOM 5281 C CA . ALA A 1 697 ? -20.523 29.989 115.611 1.00 77.69 697 ALA A CA 1
ATOM 5282 C C . ALA A 1 697 ? -19.507 31.035 116.108 1.00 77.69 697 ALA A C 1
ATOM 5284 O O . ALA A 1 697 ? -18.802 30.789 117.088 1.00 77.69 697 ALA A O 1
ATOM 5285 N N . GLY A 1 698 ? -19.484 32.233 115.511 1.00 77.69 698 GLY A N 1
ATOM 5286 C CA . GLY A 1 698 ? -18.644 33.348 115.957 1.00 77.69 698 GLY A CA 1
ATOM 5287 C C . GLY A 1 698 ? -18.966 33.810 117.385 1.00 77.69 698 GLY A C 1
ATOM 5288 O O . GLY A 1 698 ? -18.060 33.986 118.202 1.00 77.69 698 GLY A O 1
ATOM 5289 N N . VAL A 1 699 ? -20.253 33.933 117.732 1.00 77.75 699 VAL A N 1
ATOM 5290 C CA . VAL A 1 699 ? -20.695 34.282 119.096 1.00 77.75 699 VAL A CA 1
ATOM 5291 C C . VAL A 1 699 ? -20.392 33.158 120.095 1.00 77.75 699 VAL A C 1
ATOM 5293 O O . VAL A 1 699 ? -20.004 33.438 121.231 1.00 77.75 699 VAL A O 1
ATOM 5296 N N . PHE A 1 700 ? -20.527 31.892 119.691 1.00 75.12 700 PHE A N 1
ATOM 5297 C CA . PHE A 1 700 ? -20.225 30.731 120.531 1.00 75.12 700 PHE A CA 1
ATOM 5298 C C . PHE A 1 700 ? -18.727 30.632 120.864 1.00 75.12 700 PHE A C 1
ATOM 5300 O O . PHE A 1 700 ? -18.367 30.484 122.034 1.00 75.12 700 PHE A O 1
ATOM 5307 N N . VAL A 1 701 ? -17.848 30.825 119.872 1.00 74.50 701 VAL A N 1
ATOM 5308 C CA . VAL A 1 701 ? -16.390 30.874 120.081 1.00 74.50 701 VAL A CA 1
ATOM 5309 C C . VAL A 1 701 ? -15.999 32.076 120.947 1.00 74.50 701 VAL A C 1
ATOM 5311 O O . VAL A 1 701 ? -15.214 31.926 121.884 1.00 74.50 701 VAL A O 1
ATOM 5314 N N . TRP A 1 702 ? -16.608 33.250 120.742 1.00 73.38 702 TRP A N 1
ATOM 5315 C CA . TRP A 1 702 ? -16.376 34.419 121.603 1.00 73.38 702 TRP A CA 1
ATOM 5316 C C . TRP A 1 702 ? -16.790 34.173 123.067 1.00 73.38 702 TRP A C 1
ATOM 5318 O O . TRP A 1 702 ? -16.100 34.601 123.997 1.00 73.38 702 TRP A O 1
ATOM 5328 N N . ARG A 1 703 ? -17.874 33.419 123.304 1.00 73.38 703 ARG A N 1
ATOM 5329 C CA . ARG A 1 703 ? -18.332 33.037 124.653 1.00 73.38 703 ARG A CA 1
ATOM 5330 C C . ARG A 1 703 ? -17.391 32.051 125.355 1.00 73.38 703 ARG A C 1
ATOM 5332 O O . ARG A 1 703 ? -17.246 32.141 126.574 1.00 73.38 703 ARG A O 1
ATOM 5339 N N . ILE A 1 704 ? -16.745 31.153 124.608 1.00 71.06 704 ILE A N 1
ATOM 5340 C CA . ILE A 1 704 ? -15.729 30.223 125.131 1.00 71.06 704 ILE A CA 1
ATOM 5341 C C . ILE A 1 704 ? -14.436 30.977 125.474 1.00 71.06 704 ILE A C 1
ATOM 5343 O O . ILE A 1 704 ? -13.909 30.816 126.573 1.00 71.06 704 ILE A O 1
ATOM 5347 N N . VAL A 1 705 ? -13.981 31.888 124.607 1.00 67.81 705 VAL A N 1
ATOM 5348 C CA . VAL A 1 705 ? -12.762 32.688 124.841 1.00 67.81 705 VAL A CA 1
ATOM 5349 C C . VAL A 1 705 ? -12.922 33.662 126.022 1.00 67.81 705 VAL A C 1
ATOM 5351 O O . VAL A 1 705 ? -11.958 33.934 126.735 1.00 67.81 705 VAL A O 1
ATOM 5354 N N . ARG A 1 706 ? -14.141 34.141 126.316 1.00 66.00 706 ARG A N 1
ATOM 5355 C CA . ARG A 1 706 ? -14.404 35.023 127.471 1.00 66.00 706 ARG A CA 1
ATOM 5356 C C . ARG A 1 706 ? -14.490 34.288 128.821 1.00 66.00 706 ARG A C 1
ATOM 5358 O O . ARG A 1 706 ? -14.303 34.927 129.852 1.00 66.00 706 ARG A O 1
ATOM 5365 N N . LYS A 1 707 ? -14.728 32.968 128.842 1.00 61.88 707 LYS A N 1
ATOM 5366 C CA . LYS A 1 707 ? -14.743 32.149 130.075 1.00 61.88 707 LYS A CA 1
ATOM 5367 C C . LYS A 1 707 ? -13.374 31.568 130.466 1.00 61.88 707 LYS A C 1
ATOM 5369 O O . LYS A 1 707 ? -13.250 31.056 131.569 1.00 61.88 707 LYS A O 1
ATOM 5374 N N . GLY A 1 708 ? -12.345 31.708 129.625 1.00 59.28 708 GLY A N 1
ATOM 5375 C CA . GLY A 1 708 ? -10.962 31.292 129.917 1.00 59.28 708 GLY A CA 1
ATOM 5376 C C . GLY A 1 708 ? -10.053 32.377 130.517 1.00 59.28 708 GLY A C 1
ATOM 5377 O O . GLY A 1 708 ? -8.848 32.179 130.579 1.00 59.28 708 GLY A O 1
ATOM 5378 N N . ARG A 1 709 ? -10.594 33.537 130.922 1.00 58.97 709 ARG A N 1
ATOM 5379 C CA . ARG A 1 709 ? -9.832 34.676 131.486 1.00 58.97 709 ARG A CA 1
ATOM 5380 C C . ARG A 1 709 ? -10.174 35.002 132.950 1.00 58.97 709 ARG A C 1
ATOM 5382 O O . ARG A 1 709 ? -9.996 36.131 133.391 1.00 58.97 709 ARG A O 1
ATOM 5389 N N . ALA A 1 710 ? -10.657 34.010 133.695 1.00 55.19 710 ALA A N 1
ATOM 5390 C CA . ALA A 1 710 ? -10.814 34.069 135.147 1.00 55.19 710 ALA A CA 1
ATOM 5391 C C . ALA A 1 710 ? -10.488 32.696 135.762 1.00 55.19 710 ALA A C 1
ATOM 5393 O O . ALA A 1 710 ? -11.381 31.968 136.190 1.00 55.19 710 ALA A O 1
ATOM 5394 N N . ALA A 1 711 ? -9.203 32.349 135.720 1.00 45.19 711 ALA A N 1
ATOM 5395 C CA . ALA A 1 711 ? -8.497 31.467 136.644 1.00 45.19 711 ALA A CA 1
ATOM 5396 C C . ALA A 1 711 ? -7.022 31.880 136.611 1.00 45.19 711 ALA A C 1
ATOM 5398 O O . ALA A 1 711 ? -6.521 32.080 135.478 1.00 45.19 711 ALA A O 1
#